Protein AF-A0A1X6NJ47-F1 (afdb_monomer)

Radius of gyration: 26.86 Å; Cα contacts (8 Å, |Δi|>4): 701; chains: 1; bounding box: 52×63×121 Å

Solvent-accessible surface area (backbone atoms only — not comparable to full-atom values): 22914 Å² total; per-residue (Å²): 135,84,80,82,87,77,75,87,77,78,80,80,78,84,68,67,59,68,70,56,50,50,49,51,50,50,49,50,47,48,48,40,53,70,70,65,43,65,65,57,70,62,46,51,53,44,29,71,74,70,48,63,60,58,80,62,56,65,53,54,36,78,83,44,54,75,72,82,68,89,65,89,74,70,95,70,78,90,87,76,96,67,80,76,74,77,75,82,76,58,38,39,32,44,31,31,55,42,50,80,91,43,49,67,55,30,35,62,37,31,52,50,25,50,39,81,57,17,13,41,41,64,63,92,91,43,80,85,73,66,78,30,31,39,32,42,32,36,34,36,34,53,72,54,69,66,60,49,48,48,48,60,69,32,44,30,67,74,31,53,69,48,30,77,44,79,46,82,41,7,27,34,37,52,75,80,50,47,46,62,74,63,50,71,41,76,94,77,63,38,41,27,23,39,9,61,41,47,37,52,37,22,53,49,21,25,68,51,29,72,73,60,33,50,69,53,33,28,52,53,7,47,52,52,49,52,57,47,54,68,51,48,72,67,45,76,81,60,91,58,92,73,82,79,47,52,45,21,71,43,38,4,13,29,44,30,45,71,24,48,29,32,36,39,39,50,45,54,47,37,56,66,26,42,31,35,50,54,51,50,47,55,53,41,33,48,30,62,75,66,60,26,43,36,40,15,11,53,64,70,53,82,64,90,61,72,80,47,58,84,68,56,48,62,45,47,69,69,25,42,49,67,56,21,34,34,50,31,52,45,53,33,58,27,51,49,55,50,53,34,36,75,73,46,59,40,31,34,56,36,60,31,49,30,54,48,42,58,30,73,68,29,43,56,44,24,63,59,38,46,73,28,56,45,75,40,55,42,36,41,42,32,52,71,50,63,57,59,70,68,59,48,45,68,78,36,76,64,36,20,34,35,37,38,80,28,72,64,87,62,95,82,80,84,75,88,78,80,135

Foldseek 3Di:
DDDDDDDDDPDDDPPPDVVVVVVVVVVVVVCCCVPPVDCVVVLVVCCVVVPHFDDADPLLFPNLPDPPDPPDDPPDDDDDPDDDDPDDFFAEEAEAEDELVCLVLLLVQLLLCQDQFFPQAHDPPDPDFDAYEYEYEYAAFFDDLVSVVSNVVSNDPRNCVNHPYYYYAYLRDDPVQLDQPQDQDLVQRFGFGRNVLSSVCLQQLLVVCQVPNLVVLLVLLVVLVVVCVVVCVVPVVPSDDDDTRDHSNRNQSVCQNRGFKYQHAYSQKHFLGYNLSNLVSVQSRVCVVLVAFKEAAQAPEQRPSPVDDPPSSVLSRRQGDPRTMGGHSRNSVSVLQVVLCVVPPRTDSSSSSSCCLSDSSNVVSVVSCVSNYHYDLCEYEHEADEDDSVVCCVVRVNHTMYRYDHDPPDPPPPDDDDD

Sequence (419 aa):
HAPPPVAGGRRWGWCPPPRVATRAAAAALALWVVGTAEPFPLYWAAWLLTGGPAPTPRAFTHGCAPRVGGGGVGVGGSGDGRGAAAAPSARLAYVVPLIPRQVPRLVDSLAAWGDAAGRPCGPPAAPAEPPVDLVFLTDGPAWAPADRAAVAAALPPPARACFTRVRFLGAGLSGPASVNTHAVALASGTVSTGGSNAQFRAALAVDALAAAGREAVVAAGAAADAAAGGAAADAAAAGGGGRDAPGAAAAGALLAAAYDVAFYGEPDTWPLRARWLAALQAAADAAVATGAWVVGSPMRYAPKFNVAAEPARGAYARHINGNALYRLGDPCFAAYLTAVRGAYGDAAFDVAMNLYRSGLRRARVAQDTAWRFAYTDVVAHLSLTAFDVGRLREELPHTYLVHGKARMVRPGQWGFLKY

Secondary structure (DSSP, 8-state):
--PPPP--------PPPHHHHHHHHHHHHHHHHHHTS-SHHHHHHHHHHH-SPPPPPGGGSGGGS--S--S---S---------PPPPPP-EEEEEEE-GGGHHHHHHHHHTTTSTTT-SS--TTSPPPP-EEEEEEESSSS--HHHHHHHHHHS-HHHHTT-S-EEEEE----HHHH-----EETTTTEEB-HHHHHHHHHHTTHHHHHHHHHHHHHHHHHHHHHHHHHHHHHHTTTT--------HHHHHHHHHHH-SEEEE--TTEEESSS-HHHHHHHHHHHHHHHT-SEEEEEB-S--S-TT--TTHHHHHTTPEEEEEEEE-S-HHHHHHHHHHHHHHTTB-HHHHHHHHHH-GGGHHHHHHHGGGEEE-SSEEEEET--B-HHHHHHH-TT--EEEES-B--STT-------

Mean predicted aligned error: 11.56 Å

Organism: Porphyra umbilicalis (NCBI:txid2786)

Structure (mmCIF, N/CA/C/O backbone):
data_AF-A0A1X6NJ47-F1
#
_entry.id   AF-A0A1X6NJ47-F1
#
loop_
_atom_site.group_PDB
_atom_site.id
_atom_site.type_symbol
_atom_site.label_atom_id
_atom_site.label_alt_id
_atom_site.label_comp_id
_atom_site.label_asym_id
_atom_site.label_entity_id
_atom_site.label_seq_id
_atom_site.pdbx_PDB_ins_code
_atom_site.Cartn_x
_atom_site.Cartn_y
_atom_site.Cartn_z
_atom_site.occupancy
_atom_site.B_iso_or_equiv
_atom_site.auth_seq_id
_atom_site.auth_comp_id
_atom_site.auth_asym_id
_atom_site.auth_atom_id
_atom_site.pdbx_PDB_model_num
ATOM 1 N N . HIS A 1 1 ? -18.247 11.178 -90.016 1.00 46.38 1 HIS A N 1
ATOM 2 C CA . HIS A 1 1 ? -16.806 11.468 -90.138 1.00 46.38 1 HIS A CA 1
ATOM 3 C C . HIS A 1 1 ? -16.202 11.608 -88.745 1.00 46.38 1 HIS A C 1
ATOM 5 O O . HIS A 1 1 ? -16.754 12.358 -87.957 1.00 46.38 1 HIS A O 1
ATOM 11 N N . ALA A 1 2 ? -15.118 10.856 -88.503 1.00 41.19 2 ALA A N 1
ATOM 12 C CA . ALA A 1 2 ? -14.251 10.758 -87.314 1.00 41.19 2 ALA A CA 1
ATOM 13 C C . ALA A 1 2 ? -14.884 10.289 -85.974 1.00 41.19 2 ALA A C 1
ATOM 15 O O . ALA A 1 2 ? -15.705 11.003 -85.402 1.00 41.19 2 ALA A O 1
ATOM 16 N N . PRO A 1 3 ? -14.484 9.116 -85.433 1.00 49.59 3 PRO A N 1
ATOM 17 C CA . PRO A 1 3 ? -14.808 8.721 -84.063 1.00 49.59 3 PRO A CA 1
ATOM 18 C C . PRO A 1 3 ? -13.873 9.408 -83.041 1.00 49.59 3 PRO A C 1
ATOM 20 O O . PRO A 1 3 ? -12.753 9.786 -83.396 1.00 49.59 3 PRO A O 1
ATOM 23 N N . PRO A 1 4 ? -14.299 9.561 -81.772 1.00 56.56 4 PRO A N 1
ATOM 24 C CA . PRO A 1 4 ? -13.462 10.114 -80.709 1.00 56.56 4 PRO A CA 1
ATOM 25 C C . PRO A 1 4 ? -12.308 9.161 -80.340 1.00 56.56 4 PRO A C 1
ATOM 27 O O . PRO A 1 4 ? -12.448 7.941 -80.469 1.00 56.56 4 PRO A O 1
ATOM 30 N N . PRO A 1 5 ? -11.164 9.692 -79.870 1.00 53.81 5 PRO A N 1
ATOM 31 C CA . PRO A 1 5 ? -9.996 8.887 -79.541 1.00 53.81 5 PRO A CA 1
ATOM 32 C C . PRO A 1 5 ? -10.258 7.968 -78.343 1.00 53.81 5 PRO A C 1
ATOM 34 O O . PRO A 1 5 ? -10.804 8.360 -77.311 1.00 53.81 5 PRO A O 1
ATOM 37 N N . VAL A 1 6 ? -9.835 6.720 -78.523 1.00 52.44 6 VAL A N 1
ATOM 38 C CA . VAL A 1 6 ? -9.956 5.608 -77.585 1.00 52.44 6 VAL A CA 1
ATOM 39 C C . VAL A 1 6 ? -8.997 5.785 -76.406 1.00 52.44 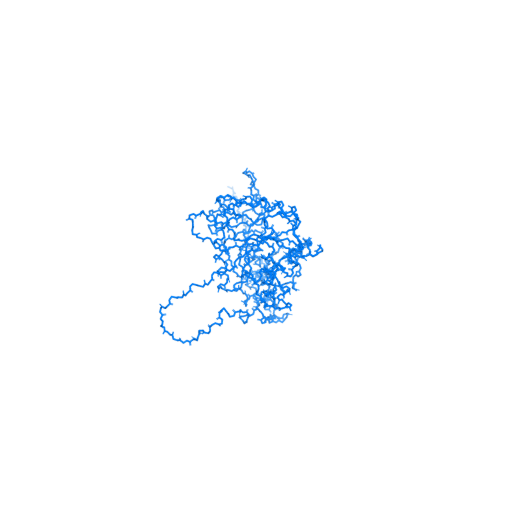6 VAL A C 1
ATOM 41 O O . VAL A 1 6 ? -7.815 6.064 -76.583 1.00 52.44 6 VAL A O 1
ATOM 44 N N . ALA A 1 7 ? -9.560 5.591 -75.213 1.00 49.22 7 ALA A N 1
ATOM 45 C CA . ALA A 1 7 ? -8.960 5.191 -73.942 1.00 49.22 7 ALA A CA 1
ATOM 46 C C . ALA A 1 7 ? -7.425 5.278 -73.810 1.00 49.22 7 ALA A C 1
ATOM 48 O O . ALA A 1 7 ? -6.677 4.414 -74.271 1.00 49.22 7 ALA A O 1
ATOM 49 N N . GLY A 1 8 ? -6.975 6.242 -73.003 1.00 45.12 8 GLY A N 1
ATOM 50 C CA . GLY A 1 8 ? -5.682 6.168 -72.331 1.00 45.12 8 GLY A CA 1
ATOM 51 C C . GLY A 1 8 ? -5.637 4.938 -71.425 1.00 45.12 8 GLY A C 1
ATOM 52 O O . GLY A 1 8 ? -6.199 4.932 -70.329 1.00 45.12 8 GLY A O 1
ATOM 53 N N . GLY A 1 9 ? -4.974 3.884 -71.901 1.00 45.50 9 GLY A N 1
ATOM 54 C CA . GLY A 1 9 ? -4.698 2.677 -71.138 1.00 45.50 9 GLY A CA 1
ATOM 55 C C . GLY A 1 9 ? -3.876 3.005 -69.895 1.00 45.50 9 GLY A C 1
ATOM 56 O O . GLY A 1 9 ? -2.667 3.223 -69.973 1.00 45.50 9 GLY A O 1
ATOM 57 N N . ARG A 1 10 ? -4.525 3.008 -68.726 1.00 47.81 10 ARG A N 1
ATOM 58 C CA . ARG A 1 10 ? -3.826 2.928 -67.442 1.00 47.81 10 ARG A CA 1
ATOM 59 C C . ARG A 1 10 ? -3.139 1.568 -67.390 1.00 47.81 10 ARG A C 1
ATOM 61 O O . ARG A 1 10 ? -3.787 0.550 -67.159 1.00 47.81 10 ARG A O 1
ATOM 68 N N . ARG A 1 11 ? -1.829 1.557 -67.640 1.00 45.69 11 ARG A N 1
ATOM 69 C CA . ARG A 1 11 ? -0.962 0.405 -67.390 1.00 45.69 11 ARG A CA 1
ATOM 70 C C . ARG A 1 11 ? -1.009 0.083 -65.898 1.00 45.69 11 ARG A C 1
ATOM 72 O O . ARG A 1 11 ? -0.322 0.701 -65.091 1.00 45.69 11 ARG A O 1
ATOM 79 N N . TRP A 1 12 ? -1.846 -0.884 -65.548 1.00 53.31 12 TRP A N 1
ATOM 80 C CA . TRP A 1 12 ? -1.683 -1.673 -64.340 1.00 53.31 12 TRP A CA 1
ATOM 81 C C . TRP A 1 12 ? -0.369 -2.448 -64.450 1.00 53.31 12 TRP A C 1
ATOM 83 O O . TRP A 1 12 ? -0.091 -3.041 -65.491 1.00 53.31 12 TRP A O 1
ATOM 93 N N . GLY A 1 13 ? 0.433 -2.435 -63.386 1.00 53.25 13 GLY A N 1
ATOM 94 C CA . GLY A 1 13 ? 1.595 -3.315 -63.269 1.00 53.25 13 GLY A CA 1
ATOM 95 C C . GLY A 1 13 ? 2.928 -2.612 -63.044 1.00 53.25 13 GLY A C 1
ATOM 96 O O . GLY A 1 13 ? 3.901 -2.921 -63.720 1.00 53.25 13 GLY A O 1
ATOM 97 N N . TRP A 1 14 ? 3.017 -1.715 -62.060 1.00 51.66 14 TRP A N 1
ATOM 98 C CA . TRP A 1 14 ? 4.283 -1.559 -61.340 1.00 51.66 14 TRP A CA 1
ATOM 99 C C . TRP A 1 14 ? 4.290 -2.564 -60.191 1.00 51.66 14 TRP A C 1
ATOM 101 O O . TRP A 1 14 ? 4.069 -2.223 -59.032 1.00 51.66 14 TRP A O 1
ATOM 111 N N . CYS A 1 15 ? 4.507 -3.839 -60.523 1.00 53.94 15 CYS A N 1
ATOM 112 C CA . CYS A 1 15 ? 5.031 -4.754 -59.522 1.00 53.94 15 CYS A CA 1
ATOM 113 C C . CYS A 1 15 ? 6.440 -4.251 -59.187 1.00 53.94 15 CYS A C 1
ATOM 115 O O . CYS A 1 15 ? 7.256 -4.120 -60.106 1.00 53.94 15 CYS A O 1
ATOM 117 N N . PRO A 1 16 ? 6.739 -3.920 -57.919 1.00 55.44 16 PRO A N 1
ATOM 118 C CA . PRO A 1 16 ? 8.092 -3.551 -57.545 1.00 55.44 16 PRO A CA 1
ATOM 119 C C . PRO A 1 16 ? 9.039 -4.677 -57.983 1.00 55.44 16 PRO A C 1
ATOM 121 O O . PRO A 1 16 ? 8.667 -5.852 -57.889 1.00 55.44 16 PRO A O 1
ATOM 124 N N . PRO A 1 17 ? 10.244 -4.350 -58.487 1.00 58.69 17 PRO A N 1
ATOM 125 C CA . PRO A 1 17 ? 11.185 -5.362 -58.941 1.00 58.69 17 PRO A CA 1
ATOM 126 C C . PRO A 1 17 ? 11.387 -6.389 -57.820 1.00 58.69 17 PRO A C 1
ATOM 128 O O . PRO A 1 17 ? 11.425 -5.997 -56.650 1.00 58.69 17 PRO A O 1
ATOM 131 N N . PRO A 1 18 ? 11.524 -7.688 -58.137 1.00 67.62 18 PRO A N 1
ATOM 132 C CA . PRO A 1 18 ? 11.432 -8.779 -57.166 1.00 67.62 18 PRO A CA 1
ATOM 133 C C . PRO A 1 18 ? 12.317 -8.559 -55.933 1.00 67.62 18 PRO A C 1
ATOM 135 O O . PRO A 1 18 ? 11.893 -8.819 -54.818 1.00 67.62 18 PRO A O 1
ATOM 138 N N . ARG A 1 19 ? 13.489 -7.935 -56.099 1.00 68.44 19 ARG A N 1
ATOM 139 C CA . ARG A 1 19 ? 14.409 -7.586 -55.003 1.00 68.44 19 ARG A CA 1
ATOM 140 C C . ARG A 1 19 ? 13.837 -6.599 -53.974 1.00 68.44 19 ARG A C 1
ATOM 142 O O . ARG A 1 19 ? 14.182 -6.692 -52.800 1.00 68.44 19 ARG A O 1
ATOM 149 N N . VAL A 1 20 ? 12.993 -5.656 -54.387 1.00 69.56 20 VAL A N 1
ATOM 150 C CA . VAL A 1 20 ? 12.334 -4.690 -53.490 1.00 69.56 20 VAL A CA 1
ATOM 151 C C . VAL A 1 20 ? 11.200 -5.373 -52.730 1.00 69.56 20 VAL A C 1
ATOM 153 O O . VAL A 1 20 ? 11.103 -5.198 -51.518 1.00 69.56 20 VAL A O 1
ATOM 156 N N . ALA A 1 21 ? 10.420 -6.226 -53.400 1.00 69.69 21 ALA A N 1
ATOM 157 C CA . ALA A 1 21 ? 9.393 -7.039 -52.751 1.00 69.69 21 ALA A CA 1
ATOM 158 C C . ALA A 1 21 ? 9.998 -8.021 -51.731 1.00 69.69 21 ALA A C 1
ATOM 160 O O . ALA A 1 21 ? 9.502 -8.121 -50.614 1.00 69.69 21 ALA A O 1
ATOM 161 N N . THR A 1 22 ? 11.120 -8.678 -52.056 1.00 76.88 22 THR A N 1
ATOM 162 C CA . THR A 1 22 ? 11.820 -9.581 -51.127 1.00 76.88 22 THR A CA 1
ATOM 163 C C . THR A 1 22 ? 12.391 -8.837 -49.922 1.00 76.88 22 THR A C 1
ATOM 165 O O . THR A 1 22 ? 12.284 -9.326 -48.803 1.00 76.88 22 THR A O 1
ATOM 168 N N . ARG A 1 23 ? 12.966 -7.640 -50.110 1.00 76.75 23 ARG A N 1
ATOM 169 C CA . ARG A 1 23 ? 13.471 -6.820 -48.994 1.00 76.75 23 ARG A CA 1
ATOM 170 C C . ARG A 1 23 ? 12.345 -6.302 -48.104 1.00 76.75 23 ARG A C 1
ATOM 172 O O . ARG A 1 23 ? 12.488 -6.342 -46.889 1.00 76.75 23 ARG A O 1
ATOM 179 N N . ALA A 1 24 ? 11.232 -5.862 -48.689 1.00 73.19 24 ALA A N 1
ATOM 180 C CA . ALA A 1 24 ? 10.057 -5.433 -47.937 1.00 73.19 24 ALA A CA 1
ATOM 181 C C . ALA A 1 24 ? 9.423 -6.600 -47.166 1.00 73.19 24 ALA A C 1
ATOM 183 O O . ALA A 1 24 ? 9.102 -6.444 -45.994 1.00 73.19 24 ALA A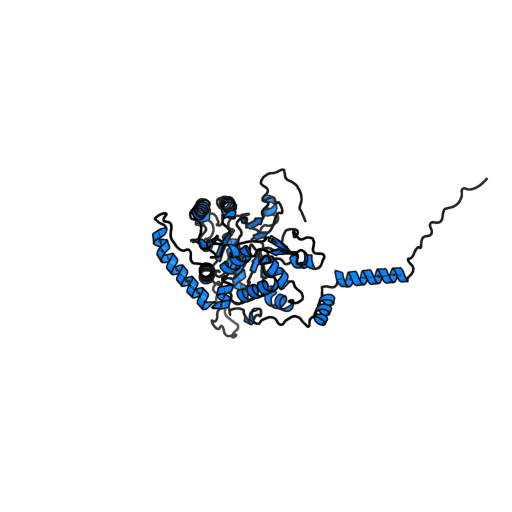 O 1
ATOM 184 N N . ALA A 1 25 ? 9.319 -7.784 -47.778 1.00 76.06 25 ALA A N 1
ATOM 185 C CA . ALA A 1 25 ? 8.833 -8.991 -47.116 1.00 76.06 25 ALA A CA 1
ATOM 186 C C . ALA A 1 25 ? 9.784 -9.468 -46.007 1.00 76.06 25 ALA A C 1
ATOM 188 O O . ALA A 1 25 ? 9.320 -9.830 -44.934 1.00 76.06 25 ALA A O 1
ATOM 189 N N . ALA A 1 26 ? 11.103 -9.412 -46.214 1.00 78.50 26 ALA A N 1
ATOM 190 C CA . ALA A 1 26 ? 12.090 -9.745 -45.186 1.00 78.50 26 ALA A CA 1
ATOM 191 C C . ALA A 1 26 ? 12.079 -8.738 -44.027 1.00 78.50 26 ALA A C 1
ATOM 193 O O . ALA A 1 26 ? 12.169 -9.141 -42.874 1.00 78.50 26 ALA A O 1
ATOM 194 N N . ALA A 1 27 ? 11.921 -7.442 -44.312 1.00 76.00 27 ALA A N 1
ATOM 195 C CA . ALA A 1 27 ? 11.774 -6.412 -43.289 1.00 76.00 27 ALA A CA 1
ATOM 196 C C . ALA A 1 27 ? 10.453 -6.561 -42.522 1.00 76.00 27 ALA A C 1
ATOM 198 O O . ALA A 1 27 ? 10.453 -6.464 -41.302 1.00 76.00 27 ALA A O 1
ATOM 199 N N . ALA A 1 28 ? 9.346 -6.857 -43.208 1.00 72.81 28 ALA A N 1
ATOM 200 C CA . ALA A 1 28 ? 8.057 -7.135 -42.582 1.00 72.81 28 ALA A CA 1
ATOM 201 C C . ALA A 1 28 ? 8.099 -8.420 -41.747 1.00 72.81 28 ALA A C 1
ATOM 203 O O . ALA A 1 28 ? 7.574 -8.426 -40.645 1.00 72.81 28 ALA A O 1
ATOM 204 N N . LEU A 1 29 ? 8.772 -9.475 -42.217 1.00 70.62 29 LEU A N 1
ATOM 205 C CA . LEU A 1 29 ? 8.977 -10.713 -41.468 1.00 70.62 29 LEU A CA 1
ATOM 206 C C . LEU A 1 29 ? 9.902 -10.493 -40.270 1.00 70.62 29 LEU A C 1
ATOM 208 O O . LEU A 1 29 ? 9.629 -11.026 -39.209 1.00 70.62 29 LEU A O 1
ATOM 212 N N . ALA A 1 30 ? 10.957 -9.688 -40.400 1.00 69.56 30 ALA A N 1
ATOM 213 C CA . ALA A 1 30 ? 11.819 -9.323 -39.280 1.00 69.56 30 ALA A CA 1
ATOM 214 C C . ALA A 1 30 ? 11.064 -8.469 -38.254 1.00 69.56 30 ALA A C 1
ATOM 216 O O . ALA A 1 30 ? 11.149 -8.742 -37.066 1.00 69.56 30 ALA A O 1
ATOM 217 N N . LEU A 1 31 ? 10.271 -7.491 -38.696 1.00 64.62 31 LEU A N 1
ATOM 218 C CA . LEU A 1 31 ? 9.403 -6.690 -37.830 1.00 64.62 31 LEU A CA 1
ATOM 219 C C . LEU A 1 31 ? 8.281 -7.523 -37.205 1.00 64.62 31 LEU A C 1
ATOM 221 O O . LEU A 1 31 ? 7.907 -7.262 -36.072 1.00 64.62 31 LEU A O 1
ATOM 225 N N . TRP A 1 32 ? 7.770 -8.534 -37.903 1.00 61.22 32 TRP A N 1
ATOM 226 C CA . TRP A 1 32 ? 6.782 -9.477 -37.387 1.00 61.22 32 TRP A CA 1
ATOM 227 C C . TRP A 1 32 ? 7.429 -10.450 -36.394 1.00 61.22 32 TRP A C 1
ATOM 229 O O . TRP A 1 32 ? 6.963 -10.583 -35.279 1.00 61.22 32 TRP A O 1
ATOM 239 N N . VAL A 1 33 ? 8.592 -11.031 -36.683 1.00 58.53 33 VAL A N 1
ATOM 240 C CA . VAL A 1 33 ? 9.342 -11.852 -35.715 1.00 58.53 33 VAL A CA 1
ATOM 241 C C . VAL A 1 33 ? 9.768 -11.029 -34.496 1.00 58.53 33 VAL A C 1
ATOM 243 O O . VAL A 1 33 ? 9.737 -11.533 -33.384 1.00 58.53 33 VAL A O 1
ATOM 246 N N . VAL A 1 34 ? 10.130 -9.759 -34.658 1.00 59.66 34 VAL A N 1
ATOM 247 C CA . VAL A 1 34 ? 10.494 -8.885 -33.531 1.00 59.66 34 VAL A CA 1
ATOM 248 C C . VAL A 1 34 ? 9.257 -8.348 -32.797 1.00 59.66 34 VAL A C 1
ATOM 250 O O . VAL A 1 34 ? 9.323 -8.112 -31.594 1.00 59.66 34 VAL A O 1
ATOM 253 N N . GLY A 1 35 ? 8.141 -8.147 -33.500 1.00 52.28 35 GLY A N 1
ATOM 254 C CA . GLY A 1 35 ? 6.933 -7.498 -32.982 1.00 52.28 35 GLY A CA 1
ATOM 255 C C . GLY A 1 35 ? 5.806 -8.442 -32.552 1.00 52.28 35 GLY A C 1
ATOM 256 O O . GLY A 1 35 ? 4.962 -8.037 -31.760 1.00 52.28 35 GLY A O 1
ATOM 257 N N . THR A 1 36 ? 5.769 -9.678 -33.051 1.00 47.34 36 THR A N 1
ATOM 258 C CA . THR A 1 36 ? 4.708 -10.670 -32.793 1.00 47.34 36 THR A CA 1
ATOM 259 C C . THR A 1 36 ? 5.222 -12.031 -32.367 1.00 47.34 36 THR A C 1
ATOM 261 O O . THR A 1 36 ? 4.436 -12.791 -31.800 1.00 47.34 36 THR A O 1
ATOM 264 N N . ALA A 1 37 ? 6.493 -12.385 -32.611 1.00 45.16 37 ALA A N 1
ATOM 265 C CA . ALA A 1 37 ? 7.038 -13.461 -31.803 1.00 45.16 37 ALA A CA 1
ATOM 266 C C . ALA A 1 37 ? 7.040 -12.911 -30.380 1.00 45.16 37 ALA A C 1
ATOM 268 O O . ALA A 1 37 ? 7.640 -11.869 -30.101 1.00 45.16 37 ALA A O 1
ATOM 269 N N . GLU A 1 38 ? 6.349 -13.604 -29.478 1.00 52.97 38 GLU A N 1
ATOM 270 C CA . GLU A 1 38 ? 6.641 -13.503 -28.056 1.00 52.97 38 GLU A CA 1
ATOM 271 C C . GLU A 1 38 ? 8.160 -13.390 -27.870 1.00 52.97 38 GLU A C 1
ATOM 273 O O . GLU A 1 38 ? 8.900 -13.938 -28.691 1.00 52.97 38 GLU A O 1
ATOM 278 N N . PRO A 1 39 ? 8.658 -12.708 -26.828 1.00 57.28 39 PRO A N 1
ATOM 279 C CA . PRO A 1 39 ? 10.063 -12.314 -26.699 1.00 57.28 39 PRO A CA 1
ATOM 280 C C . PRO A 1 39 ? 11.101 -13.453 -26.770 1.00 57.28 39 PRO A C 1
ATOM 282 O O . PRO A 1 39 ? 12.269 -13.184 -26.564 1.00 57.28 39 PRO A O 1
ATOM 285 N N . PHE A 1 40 ? 10.729 -14.694 -27.077 1.00 60.06 40 PHE A N 1
ATOM 286 C CA . PHE A 1 40 ? 11.542 -15.859 -27.405 1.00 60.06 40 PHE A CA 1
ATOM 287 C C . PHE A 1 40 ? 12.797 -15.599 -28.254 1.00 60.06 40 PHE A C 1
ATOM 289 O O . PHE A 1 40 ? 13.868 -15.963 -27.772 1.00 60.06 40 PHE A O 1
ATOM 296 N N . PRO A 1 41 ? 12.768 -14.988 -29.459 1.00 64.81 41 PRO A N 1
ATOM 297 C CA . PRO A 1 41 ? 14.006 -14.765 -30.213 1.00 64.81 41 PRO A CA 1
ATOM 298 C C . PRO A 1 41 ? 14.957 -13.805 -29.488 1.00 64.81 41 PRO A C 1
ATOM 300 O O . PRO A 1 41 ? 16.158 -14.052 -29.415 1.00 64.81 41 PRO A O 1
ATOM 303 N N . LEU A 1 42 ? 14.411 -12.747 -28.879 1.00 65.56 42 LEU A N 1
ATOM 304 C CA . LEU A 1 42 ? 15.172 -11.798 -28.062 1.00 65.56 42 LEU A CA 1
ATOM 305 C C . LEU A 1 42 ? 15.657 -12.425 -26.749 1.00 65.56 42 LEU A C 1
ATOM 307 O O . LEU A 1 42 ? 16.731 -12.083 -26.270 1.00 65.56 42 LEU A O 1
ATOM 311 N N . TYR A 1 43 ? 14.894 -13.355 -26.183 1.00 65.25 43 TYR A N 1
ATOM 312 C CA . TYR A 1 43 ? 15.228 -14.125 -24.995 1.00 65.25 43 TYR A CA 1
ATOM 313 C C . TYR A 1 43 ? 16.396 -15.058 -25.289 1.00 65.25 43 TYR A C 1
ATOM 315 O O . TYR A 1 43 ? 17.357 -15.043 -24.533 1.00 65.25 43 TYR A O 1
ATOM 323 N N . TRP A 1 44 ? 16.368 -15.801 -26.398 1.00 68.88 44 TRP A N 1
ATOM 324 C CA . TRP A 1 44 ? 17.480 -16.654 -26.820 1.00 68.88 44 TRP A CA 1
ATOM 325 C C . TRP A 1 44 ? 18.712 -15.843 -27.210 1.00 68.88 44 TRP A C 1
ATOM 327 O O . TRP A 1 44 ? 19.817 -16.191 -26.807 1.00 68.88 44 TRP A O 1
ATOM 337 N N . ALA A 1 45 ? 18.543 -14.728 -27.924 1.00 71.19 45 ALA A N 1
ATOM 338 C CA . ALA A 1 45 ? 19.648 -13.822 -28.221 1.00 71.19 45 ALA A CA 1
ATOM 339 C C . ALA A 1 45 ? 20.262 -13.248 -26.933 1.00 71.19 45 ALA A C 1
ATOM 341 O O . ALA A 1 45 ? 21.478 -13.272 -26.769 1.00 71.19 45 ALA A O 1
ATOM 342 N N . ALA A 1 46 ? 19.439 -12.797 -25.982 1.00 68.50 46 ALA A N 1
ATOM 343 C CA . ALA A 1 46 ? 19.910 -12.347 -24.676 1.00 68.50 46 ALA A CA 1
ATOM 344 C C . ALA A 1 46 ? 20.597 -13.483 -23.905 1.00 68.50 46 ALA A C 1
ATOM 346 O O . ALA A 1 46 ? 21.679 -13.273 -23.376 1.00 68.50 46 ALA A O 1
ATOM 347 N N . TRP A 1 47 ? 20.022 -14.687 -23.897 1.00 72.69 47 TRP A N 1
ATOM 348 C CA . TRP A 1 47 ? 20.580 -15.884 -23.262 1.00 72.69 47 TRP A CA 1
ATOM 349 C C . TRP A 1 47 ? 21.969 -16.226 -23.817 1.00 72.69 47 TRP A C 1
ATOM 351 O O . TRP A 1 47 ? 22.892 -16.482 -23.049 1.00 72.69 47 TRP A O 1
ATOM 361 N N . LEU A 1 48 ? 22.142 -16.162 -25.141 1.00 78.44 48 LEU A N 1
ATOM 362 C CA . LEU A 1 48 ? 23.427 -16.390 -25.804 1.00 78.44 48 LEU A CA 1
ATOM 363 C C . LEU A 1 48 ? 24.445 -15.284 -25.492 1.00 78.44 48 LEU A C 1
ATOM 365 O O . LEU A 1 48 ? 25.622 -15.575 -25.306 1.00 78.44 48 LEU A O 1
ATOM 369 N N . LEU A 1 49 ? 24.004 -14.024 -25.419 1.00 76.12 49 LEU A N 1
ATOM 370 C CA . LEU A 1 49 ? 24.885 -12.869 -25.209 1.00 76.12 49 LEU A CA 1
ATOM 371 C C . LEU A 1 49 ? 25.277 -12.646 -23.744 1.00 76.12 49 LEU A C 1
ATOM 373 O O . LEU A 1 49 ? 26.354 -12.119 -23.477 1.00 76.12 49 LEU A O 1
ATOM 377 N N . THR A 1 50 ? 24.409 -12.985 -22.790 1.00 71.75 50 THR A N 1
ATOM 378 C CA . THR A 1 50 ? 24.610 -12.668 -21.364 1.00 71.75 50 THR A CA 1
ATOM 379 C C . THR A 1 50 ? 24.858 -13.891 -20.490 1.00 71.75 50 THR A C 1
ATOM 381 O O . THR A 1 50 ? 24.991 -13.743 -19.276 1.00 71.75 50 THR A O 1
ATOM 384 N N . GLY A 1 51 ? 24.884 -15.089 -21.081 1.00 68.50 51 GLY A N 1
ATOM 385 C CA . GLY A 1 51 ? 24.663 -16.327 -20.344 1.00 68.50 51 GLY A CA 1
ATOM 386 C C . GLY A 1 51 ? 23.189 -16.460 -19.954 1.00 68.50 51 GLY A C 1
ATOM 387 O O . GLY A 1 51 ? 22.424 -15.487 -19.985 1.00 68.50 51 GLY A O 1
ATOM 388 N N . GLY A 1 52 ? 22.769 -17.681 -19.619 1.00 67.69 52 GLY A N 1
ATOM 389 C CA . GLY A 1 52 ? 21.386 -17.948 -19.232 1.00 67.69 52 GLY A CA 1
ATOM 390 C C . GLY A 1 52 ? 20.890 -17.100 -18.054 1.00 67.69 52 GLY A C 1
ATOM 391 O O . GLY A 1 52 ? 21.681 -16.422 -17.395 1.00 67.69 52 GLY A O 1
ATOM 392 N N . PRO A 1 53 ? 19.571 -17.104 -17.772 1.00 67.38 53 PRO A N 1
ATOM 393 C CA . PRO A 1 53 ? 19.016 -16.313 -16.680 1.00 67.38 53 PRO A CA 1
ATOM 394 C C . PRO A 1 53 ? 19.743 -16.636 -15.373 1.00 67.38 53 PRO A C 1
ATOM 396 O O . PRO A 1 53 ? 20.017 -17.802 -15.082 1.00 67.38 53 PRO A O 1
ATOM 399 N N . ALA A 1 54 ? 20.041 -15.596 -14.590 1.00 69.06 54 ALA A N 1
ATOM 400 C CA . ALA A 1 54 ? 20.695 -15.769 -13.301 1.00 69.06 54 ALA A CA 1
ATOM 401 C C . ALA A 1 54 ? 19.888 -16.759 -12.436 1.00 69.06 54 ALA A C 1
ATOM 403 O O . ALA A 1 54 ? 18.650 -16.701 -12.450 1.00 69.06 54 ALA A O 1
ATOM 404 N N . PRO A 1 55 ? 20.554 -17.666 -11.695 1.00 72.75 55 PRO A N 1
ATOM 405 C CA . PRO A 1 55 ? 19.857 -18.601 -10.827 1.00 72.75 55 PRO A CA 1
ATOM 406 C C . PRO A 1 55 ? 19.014 -17.823 -9.816 1.00 72.75 55 PRO A C 1
ATOM 408 O O . PRO A 1 55 ? 19.469 -16.825 -9.253 1.00 72.75 55 PRO A O 1
ATOM 411 N N . THR A 1 56 ? 17.784 -18.276 -9.581 1.00 73.31 56 THR A N 1
ATOM 412 C CA . THR A 1 56 ? 16.907 -17.666 -8.583 1.00 73.31 56 THR A CA 1
ATOM 413 C C . THR A 1 56 ? 17.520 -17.859 -7.196 1.00 73.31 56 THR A C 1
ATOM 415 O O . THR A 1 56 ? 17.735 -19.006 -6.789 1.00 73.31 56 THR A O 1
ATOM 418 N N . PRO A 1 57 ? 17.796 -16.781 -6.437 1.00 77.12 57 PRO A N 1
ATOM 419 C CA . PRO A 1 57 ? 18.202 -16.912 -5.044 1.00 77.12 57 PRO A CA 1
ATOM 420 C C . PRO A 1 57 ? 17.243 -17.821 -4.274 1.00 77.12 57 PRO A C 1
ATOM 422 O O . PRO A 1 57 ? 16.029 -17.709 -4.432 1.00 77.12 57 PRO A O 1
ATOM 425 N N . ARG A 1 58 ? 17.764 -18.696 -3.400 1.00 71.62 58 ARG A N 1
ATOM 426 C CA . ARG A 1 58 ? 16.931 -19.635 -2.614 1.00 71.62 58 ARG A CA 1
ATOM 427 C C . ARG A 1 58 ? 15.788 -18.929 -1.879 1.00 71.62 58 ARG A C 1
ATOM 429 O O . ARG A 1 58 ? 14.691 -19.478 -1.805 1.00 71.62 58 ARG A O 1
ATOM 436 N N . ALA A 1 59 ? 16.025 -17.696 -1.428 1.00 73.75 59 ALA A N 1
ATOM 437 C CA . ALA A 1 59 ? 15.037 -16.841 -0.776 1.00 73.75 59 ALA A CA 1
ATOM 438 C C . ALA A 1 59 ? 13.787 -16.537 -1.631 1.00 73.75 59 ALA A C 1
ATOM 440 O O . ALA A 1 59 ? 12.767 -16.122 -1.098 1.00 73.75 59 ALA A O 1
ATOM 441 N N . PHE A 1 60 ? 13.839 -16.732 -2.948 1.00 76.38 60 PHE A N 1
ATOM 442 C CA . PHE A 1 60 ? 12.727 -16.459 -3.868 1.00 76.38 60 PHE A CA 1
ATOM 443 C C . PHE A 1 60 ? 12.059 -17.743 -4.376 1.00 76.38 60 PHE A C 1
ATOM 445 O O . PHE A 1 60 ? 11.103 -17.681 -5.142 1.00 76.38 60 PHE A O 1
ATOM 452 N N . THR A 1 61 ? 12.558 -18.909 -3.960 1.00 66.25 61 THR A N 1
ATOM 453 C CA . THR A 1 61 ? 11.997 -20.212 -4.336 1.00 66.25 61 THR A CA 1
ATOM 454 C C . THR A 1 61 ? 10.892 -20.643 -3.367 1.00 66.25 61 THR A C 1
ATOM 456 O O . THR A 1 61 ? 10.742 -20.083 -2.278 1.00 66.25 61 THR A O 1
ATOM 459 N N . HIS A 1 62 ? 10.145 -21.693 -3.722 1.00 59.38 62 HIS A N 1
ATOM 460 C CA . HIS A 1 62 ? 9.120 -22.299 -2.859 1.00 59.38 62 HIS A CA 1
ATOM 461 C C . HIS A 1 62 ? 9.636 -22.684 -1.458 1.00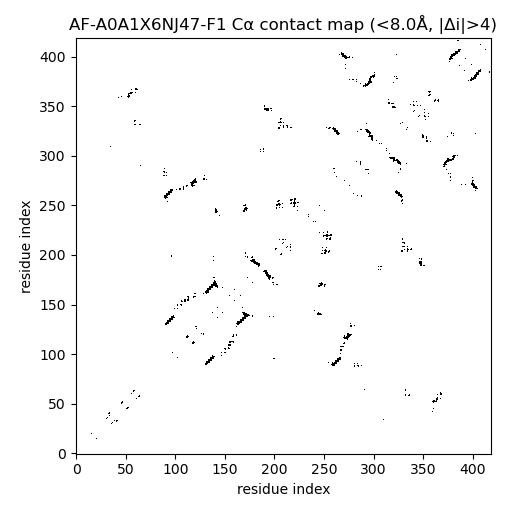 59.38 62 HIS A C 1
ATOM 463 O O . HIS A 1 62 ? 8.854 -22.719 -0.512 1.00 59.38 62 HIS A O 1
ATOM 469 N N . GLY A 1 63 ? 10.949 -22.903 -1.297 1.00 54.53 63 GLY A N 1
ATOM 470 C CA . GLY A 1 63 ? 11.583 -23.193 -0.007 1.00 54.53 63 GLY A CA 1
ATOM 471 C C . GLY A 1 63 ? 11.618 -22.020 0.981 1.00 54.53 63 GLY A C 1
ATOM 472 O O . GLY A 1 63 ? 11.944 -22.231 2.142 1.00 54.53 63 GLY A O 1
ATOM 473 N N . CYS A 1 64 ? 11.274 -20.805 0.541 1.00 62.59 64 CYS A N 1
ATOM 474 C CA . CYS A 1 64 ? 11.120 -19.630 1.402 1.00 62.59 64 CYS A CA 1
ATOM 475 C C . CYS A 1 64 ? 9.649 -19.371 1.788 1.00 62.59 64 CYS A C 1
ATOM 477 O O . CYS A 1 64 ? 9.321 -18.386 2.438 1.00 62.59 64 CYS A O 1
ATOM 479 N N . ALA A 1 65 ? 8.703 -20.234 1.402 1.00 51.97 65 ALA A N 1
ATOM 480 C CA . ALA A 1 65 ? 7.403 -20.203 2.058 1.00 51.97 65 ALA A CA 1
ATOM 481 C C . ALA A 1 65 ? 7.608 -20.616 3.527 1.00 51.97 65 ALA A C 1
ATOM 483 O O . ALA A 1 65 ? 8.120 -21.714 3.762 1.00 51.97 65 ALA A O 1
ATOM 484 N N . PRO A 1 66 ? 7.232 -19.796 4.530 1.00 44.06 66 PRO A N 1
ATOM 485 C CA . PRO A 1 66 ? 7.045 -20.356 5.856 1.00 44.06 66 PRO A CA 1
ATOM 486 C C . PRO A 1 66 ? 6.052 -21.503 5.686 1.00 44.06 66 PRO A C 1
ATOM 488 O O . PRO A 1 66 ? 4.998 -21.313 5.075 1.00 44.06 66 PRO A O 1
ATOM 491 N N . ARG A 1 67 ? 6.411 -22.705 6.154 1.00 43.53 67 ARG A N 1
ATOM 492 C CA . ARG A 1 67 ? 5.444 -23.798 6.273 1.00 43.53 67 ARG A CA 1
ATOM 493 C C . ARG A 1 67 ? 4.281 -23.235 7.077 1.00 43.53 67 ARG A C 1
ATOM 495 O O . ARG A 1 67 ? 4.432 -22.960 8.266 1.00 43.53 67 ARG A O 1
ATOM 502 N N . VAL A 1 68 ? 3.166 -22.974 6.406 1.00 42.47 68 VAL A N 1
ATOM 503 C CA . VAL A 1 68 ? 1.931 -22.558 7.055 1.00 42.47 68 VAL A CA 1
ATOM 504 C C . VAL A 1 68 ? 1.555 -23.725 7.963 1.00 42.47 68 VAL A C 1
ATOM 506 O O . VAL A 1 68 ? 1.215 -24.792 7.471 1.00 42.47 68 VAL A O 1
ATOM 509 N N . GLY A 1 69 ? 1.742 -23.559 9.272 1.00 42.66 69 GLY A N 1
ATOM 510 C CA . GLY A 1 69 ? 1.414 -24.572 10.273 1.00 42.66 69 GLY A CA 1
ATOM 511 C C . GLY A 1 69 ? 2.311 -25.811 10.234 1.00 42.66 69 GLY A C 1
ATOM 512 O O . GLY A 1 69 ? 1.944 -26.851 9.699 1.00 42.66 69 GLY A O 1
ATOM 513 N N . GLY A 1 70 ? 3.458 -25.746 10.909 1.00 35.91 70 GLY A N 1
ATOM 514 C CA . GLY A 1 70 ? 4.161 -26.932 11.401 1.00 35.91 70 GLY A CA 1
ATOM 515 C C . GLY A 1 70 ? 3.400 -27.606 12.549 1.00 35.91 70 GLY A C 1
ATOM 516 O O . GLY A 1 70 ? 3.924 -27.711 13.648 1.00 35.91 70 GLY A O 1
ATOM 517 N N . GLY A 1 71 ? 2.164 -28.033 12.300 1.00 36.94 71 GLY A N 1
ATOM 518 C CA . GLY A 1 71 ? 1.528 -29.142 12.998 1.00 36.94 71 GLY A CA 1
ATOM 519 C C . GLY A 1 71 ? 1.458 -30.266 11.978 1.00 36.94 71 GLY A C 1
ATOM 520 O O . GLY A 1 71 ? 0.711 -30.162 11.012 1.00 36.94 71 GLY A O 1
ATOM 521 N N . GLY A 1 72 ? 2.320 -31.273 12.117 1.00 42.44 72 GLY A N 1
ATOM 522 C CA . GLY A 1 72 ? 2.425 -32.360 11.151 1.00 42.44 72 GLY A CA 1
ATOM 523 C C . GLY A 1 72 ? 1.079 -33.044 10.938 1.00 42.44 72 GLY A C 1
ATOM 524 O O . GLY A 1 72 ? 0.613 -33.773 11.806 1.00 42.44 72 GLY A O 1
ATOM 525 N N . VAL A 1 73 ? 0.479 -32.844 9.768 1.00 41.56 73 VAL A N 1
ATOM 526 C CA . VAL A 1 73 ? -0.534 -33.760 9.255 1.00 41.56 73 VAL A CA 1
ATOM 527 C C . VAL A 1 73 ? 0.211 -34.696 8.324 1.00 41.56 73 VAL A C 1
ATOM 529 O O . VAL A 1 73 ? 0.622 -34.321 7.225 1.00 41.56 73 VAL A O 1
ATOM 532 N N . GLY A 1 74 ? 0.477 -35.897 8.834 1.00 35.53 74 GLY A N 1
ATOM 533 C CA . GLY A 1 74 ? 0.969 -36.995 8.025 1.00 35.53 74 GLY A CA 1
ATOM 534 C C . GLY A 1 74 ? 0.051 -37.180 6.823 1.00 35.53 74 GLY A C 1
ATOM 535 O O . GLY A 1 74 ? -1.172 -37.164 6.947 1.00 35.53 74 GLY A O 1
ATOM 536 N N . VAL A 1 75 ? 0.655 -37.341 5.651 1.00 40.56 75 VAL A N 1
ATOM 537 C CA . VAL A 1 75 ? -0.045 -37.818 4.463 1.00 40.56 75 VAL A CA 1
ATOM 538 C C . VAL A 1 75 ? -0.420 -39.269 4.745 1.00 40.56 75 VAL A C 1
ATOM 540 O O . VAL A 1 75 ? 0.375 -40.182 4.545 1.00 40.56 75 VAL A O 1
ATOM 543 N N . GLY A 1 76 ? -1.608 -39.464 5.301 1.00 38.34 76 GLY A N 1
ATOM 544 C CA . GLY A 1 76 ? -2.149 -40.770 5.623 1.00 38.34 76 GLY A CA 1
ATOM 545 C C . GLY A 1 76 ? -3.656 -40.682 5.799 1.00 38.34 76 GLY A C 1
ATOM 546 O O . GLY A 1 76 ? -4.131 -40.022 6.714 1.00 38.34 76 GLY A O 1
ATOM 547 N N . GLY A 1 77 ? -4.385 -41.387 4.937 1.00 36.84 77 GLY A N 1
ATOM 548 C CA . GLY A 1 77 ? -5.760 -41.792 5.211 1.00 36.84 77 GLY A CA 1
ATOM 549 C C . GLY A 1 77 ? -6.838 -40.924 4.575 1.00 36.84 77 GLY A C 1
ATOM 550 O O . GLY A 1 77 ? -7.201 -39.862 5.063 1.00 36.84 77 GLY A O 1
ATOM 551 N N . SER A 1 78 ? -7.405 -41.454 3.499 1.00 47.31 78 SER A N 1
ATOM 552 C CA . SER A 1 78 ? -8.784 -41.231 3.081 1.00 47.31 78 SER A CA 1
ATOM 553 C C . SER A 1 78 ? -9.772 -41.429 4.240 1.00 47.31 78 SER A C 1
ATOM 555 O O . SER A 1 78 ? -9.742 -42.481 4.875 1.00 47.31 78 SER A O 1
ATOM 557 N N . GLY A 1 79 ? -10.695 -40.482 4.421 1.00 46.88 79 GLY A N 1
ATOM 558 C CA . GLY A 1 79 ? -11.915 -40.662 5.216 1.00 46.88 79 GLY A CA 1
ATOM 559 C C . GLY A 1 79 ? -11.905 -39.949 6.566 1.00 46.88 79 GLY A C 1
ATOM 560 O O . GLY A 1 79 ? -11.337 -40.447 7.527 1.00 46.88 79 GLY A O 1
ATOM 561 N N . ASP A 1 80 ? -12.520 -38.765 6.617 1.00 39.81 80 ASP A N 1
ATOM 562 C CA . ASP A 1 80 ? -13.625 -38.454 7.539 1.00 39.81 80 ASP A CA 1
ATOM 563 C C . ASP A 1 80 ? -13.950 -36.955 7.499 1.00 39.81 80 ASP A C 1
ATOM 565 O O . ASP A 1 80 ? -13.086 -36.094 7.665 1.00 39.81 80 ASP A O 1
ATOM 569 N N . GLY A 1 81 ? -15.230 -36.643 7.281 1.00 47.03 81 GLY A N 1
ATOM 570 C CA . GLY A 1 81 ? -15.796 -35.294 7.237 1.00 47.03 81 GLY A CA 1
ATOM 571 C C . GLY A 1 81 ? -15.825 -34.597 8.598 1.00 47.03 81 GLY A C 1
ATOM 572 O O . GLY A 1 81 ? -16.893 -34.272 9.111 1.00 47.03 81 GLY A O 1
ATOM 573 N N . ARG A 1 82 ? -14.656 -34.340 9.188 1.00 43.97 82 ARG A N 1
ATOM 574 C CA . ARG A 1 82 ? -14.515 -33.434 10.332 1.00 43.97 82 ARG A CA 1
ATOM 575 C C . ARG A 1 82 ? -14.298 -32.024 9.802 1.00 43.97 82 ARG A C 1
ATOM 577 O O . ARG A 1 82 ? -13.345 -31.779 9.067 1.00 43.97 82 ARG A O 1
ATOM 584 N N . GLY A 1 83 ? -15.224 -31.127 10.145 1.00 43.06 83 GLY A N 1
ATOM 585 C CA . GLY A 1 83 ? -15.236 -29.736 9.703 1.00 43.06 83 GLY A CA 1
ATOM 586 C C . GLY A 1 83 ? -13.860 -29.096 9.838 1.00 43.06 83 GLY A C 1
ATOM 587 O O . GLY A 1 83 ? -13.325 -28.996 10.942 1.00 43.06 83 GLY A O 1
ATOM 588 N N . ALA A 1 84 ? -13.285 -28.694 8.705 1.00 48.59 84 ALA A N 1
ATOM 589 C CA . ALA A 1 84 ? -12.070 -27.902 8.685 1.00 48.59 84 ALA A CA 1
ATOM 590 C C . ALA A 1 84 ? -12.344 -26.635 9.499 1.00 48.59 84 ALA A C 1
ATOM 592 O O . ALA A 1 84 ? -13.190 -25.824 9.118 1.00 48.59 84 ALA A O 1
ATOM 593 N N . ALA A 1 85 ? -11.683 -26.499 10.650 1.00 53.97 85 ALA A N 1
ATOM 594 C CA . ALA A 1 85 ? -11.725 -25.265 11.417 1.00 53.97 85 ALA A CA 1
ATOM 595 C C . ALA A 1 85 ? -11.367 -24.118 10.463 1.00 53.97 85 ALA A C 1
ATOM 597 O O . ALA A 1 85 ? -10.352 -24.195 9.765 1.00 53.97 85 ALA A O 1
ATOM 598 N N . ALA A 1 86 ? -12.233 -23.104 10.380 1.00 61.31 86 ALA A N 1
ATOM 599 C CA . ALA A 1 86 ? -11.993 -21.950 9.527 1.00 61.31 86 ALA A CA 1
ATOM 600 C C . ALA A 1 86 ? -10.606 -21.383 9.856 1.00 61.31 86 ALA A C 1
ATOM 602 O O . ALA A 1 86 ? -10.281 -21.181 11.030 1.00 61.31 86 ALA A O 1
ATOM 603 N N . ALA A 1 87 ? -9.772 -21.190 8.832 1.00 67.94 87 ALA A N 1
ATOM 604 C CA . ALA A 1 87 ? -8.447 -20.620 9.026 1.00 67.94 87 ALA A CA 1
ATOM 605 C C . ALA A 1 87 ? -8.578 -19.271 9.760 1.00 67.94 87 ALA A C 1
ATOM 607 O O . ALA A 1 87 ? -9.511 -18.517 9.469 1.00 67.94 87 ALA A O 1
ATOM 608 N N . PRO A 1 88 ? -7.686 -18.962 10.718 1.00 79.62 88 PRO A N 1
ATOM 609 C CA . PRO A 1 88 ? -7.745 -17.691 11.424 1.00 79.62 88 PRO A CA 1
ATOM 610 C C . PRO A 1 88 ? -7.616 -16.532 10.427 1.00 79.62 88 PRO A C 1
ATOM 612 O O . PRO A 1 88 ? -6.768 -16.571 9.532 1.00 79.62 88 PRO A O 1
ATOM 615 N N . SER A 1 89 ? -8.463 -15.513 10.589 1.00 90.12 89 SER A N 1
ATOM 616 C CA . SER A 1 89 ? -8.421 -14.291 9.778 1.00 90.12 89 SER A CA 1
ATOM 617 C C . SER A 1 89 ? -7.091 -13.557 9.989 1.00 90.12 89 SER A C 1
ATOM 619 O O . SER A 1 89 ? -6.502 -13.594 11.074 1.00 90.12 89 SER A O 1
ATOM 621 N N . ALA A 1 90 ? -6.594 -12.916 8.936 1.00 94.75 90 ALA A N 1
ATOM 622 C CA . ALA A 1 90 ? -5.342 -12.182 8.932 1.00 94.75 90 ALA A CA 1
ATOM 623 C C . ALA A 1 90 ? -5.411 -10.963 9.857 1.00 94.75 90 ALA A C 1
ATOM 625 O O . ALA A 1 90 ? -6.394 -10.225 9.874 1.00 94.75 90 ALA A O 1
ATOM 626 N N . ARG A 1 91 ? -4.329 -10.670 10.579 1.00 95.94 91 ARG A N 1
ATOM 627 C CA . ARG A 1 91 ? -4.222 -9.406 11.316 1.00 95.94 91 ARG A CA 1
ATOM 628 C C . ARG A 1 91 ? -3.862 -8.299 10.328 1.00 95.94 91 ARG A C 1
ATOM 630 O O . ARG A 1 91 ? -2.766 -8.319 9.763 1.00 95.94 91 ARG A O 1
ATOM 637 N N . LEU A 1 92 ? -4.779 -7.360 10.108 1.00 97.69 92 LEU A N 1
ATOM 638 C CA . LEU A 1 92 ? -4.658 -6.303 9.102 1.00 97.69 92 LEU A CA 1
ATOM 639 C C . LEU A 1 92 ? -4.457 -4.922 9.743 1.00 97.69 92 LEU A C 1
ATOM 641 O O . LEU A 1 92 ? -5.166 -4.542 10.675 1.00 97.69 92 LEU A O 1
ATOM 645 N N . ALA A 1 93 ? -3.538 -4.140 9.177 1.00 98.00 93 ALA A N 1
ATOM 646 C CA . ALA A 1 93 ? -3.433 -2.701 9.415 1.00 98.00 93 ALA A CA 1
ATOM 647 C C . ALA A 1 93 ? -3.742 -1.897 8.144 1.00 98.00 93 ALA A C 1
ATOM 649 O O . ALA A 1 93 ? -3.295 -2.249 7.052 1.00 98.00 93 ALA A O 1
ATOM 650 N N . TYR A 1 94 ? -4.443 -0.774 8.289 1.00 98.31 94 TYR A N 1
ATOM 651 C CA . TYR A 1 94 ? -4.511 0.277 7.278 1.00 98.31 94 TYR A CA 1
ATOM 652 C C . TYR A 1 94 ? -3.436 1.321 7.590 1.00 98.31 94 TYR A C 1
ATOM 654 O O . TYR A 1 94 ? -3.542 2.057 8.570 1.00 98.31 94 TYR A O 1
ATOM 662 N N . VAL A 1 95 ? -2.389 1.387 6.774 1.00 98.38 95 VAL A N 1
ATOM 663 C CA . VAL A 1 95 ? -1.254 2.296 6.953 1.00 98.38 95 VAL A CA 1
ATOM 664 C C . VAL A 1 95 ? -1.372 3.454 5.969 1.00 98.38 95 VAL A C 1
ATOM 666 O O . VAL A 1 95 ? -1.357 3.239 4.760 1.00 98.38 95 VAL A O 1
ATOM 669 N N . VAL A 1 96 ? -1.440 4.680 6.486 1.00 97.94 96 VAL A N 1
ATOM 670 C CA . VAL A 1 96 ? -1.372 5.922 5.711 1.00 97.94 96 VAL A CA 1
ATOM 671 C C . VAL A 1 96 ? 0.040 6.494 5.819 1.00 97.94 96 VAL A C 1
ATOM 673 O O . VAL A 1 96 ? 0.354 7.125 6.833 1.00 97.94 96 VAL A O 1
ATOM 676 N N . PRO A 1 97 ? 0.913 6.289 4.822 1.00 96.06 97 PRO A N 1
ATOM 677 C CA . PRO A 1 97 ? 2.194 6.974 4.758 1.00 96.06 97 PRO A CA 1
ATOM 678 C C . PRO A 1 97 ? 2.000 8.429 4.348 1.00 96.06 97 PRO A C 1
ATOM 680 O O . PRO A 1 97 ? 1.230 8.739 3.438 1.00 96.06 97 PRO A O 1
ATOM 683 N N . LEU A 1 98 ? 2.721 9.336 4.989 1.00 92.88 98 LEU A N 1
ATOM 684 C CA . LEU A 1 98 ? 2.746 10.727 4.577 1.00 92.88 98 LEU A CA 1
ATOM 685 C C . LEU A 1 98 ? 4.022 11.428 5.014 1.00 92.88 98 LEU A C 1
ATOM 687 O O . LEU A 1 98 ? 4.744 10.978 5.898 1.00 92.88 98 LEU A O 1
ATOM 691 N N . ILE A 1 99 ? 4.254 12.568 4.386 1.00 90.12 99 ILE A N 1
ATOM 692 C CA . ILE A 1 99 ? 5.193 13.590 4.842 1.00 90.12 99 ILE A CA 1
ATOM 693 C C . ILE A 1 99 ? 4.404 14.812 5.335 1.00 90.12 99 ILE A C 1
ATOM 695 O O . ILE A 1 99 ? 3.271 15.007 4.879 1.00 90.12 99 ILE A O 1
ATOM 699 N N . PRO A 1 100 ? 4.971 15.683 6.190 1.00 87.44 100 PRO A N 1
ATOM 700 C CA . PRO A 1 100 ? 4.240 16.797 6.805 1.00 87.44 100 PRO A CA 1
ATOM 701 C C . PRO A 1 100 ? 3.454 17.665 5.810 1.00 87.44 100 PRO A C 1
ATOM 703 O O . PRO A 1 100 ? 2.284 17.975 6.014 1.00 87.44 100 PRO A O 1
ATOM 706 N N . ARG A 1 101 ? 4.031 17.956 4.634 1.00 88.44 101 ARG A N 1
ATOM 707 C CA . ARG A 1 101 ? 3.352 18.742 3.582 1.00 88.44 101 ARG A CA 1
ATOM 708 C C . ARG A 1 101 ? 2.087 18.091 2.994 1.00 88.44 101 ARG A C 1
ATOM 710 O O . ARG A 1 101 ? 1.370 18.745 2.244 1.00 88.44 101 ARG A O 1
ATOM 717 N N . GLN A 1 102 ? 1.834 16.808 3.253 1.00 91.25 102 GLN A N 1
ATOM 718 C CA . GLN A 1 102 ? 0.638 16.087 2.801 1.00 91.25 102 GLN A CA 1
ATOM 719 C C . GLN A 1 102 ? -0.483 16.070 3.847 1.00 91.25 102 GLN A C 1
ATOM 721 O O . GLN A 1 102 ? -1.582 15.631 3.515 1.00 91.25 102 GLN A O 1
ATOM 726 N N . VAL A 1 103 ? -0.251 16.572 5.066 1.00 91.81 103 VAL A N 1
ATOM 727 C CA . VAL A 1 103 ? -1.269 16.628 6.128 1.00 91.81 103 VAL A CA 1
ATOM 728 C C . VAL A 1 103 ? -2.554 17.331 5.671 1.00 91.81 103 VAL A C 1
ATOM 730 O O . VAL A 1 103 ? -3.612 16.734 5.853 1.00 91.81 103 VAL A O 1
ATOM 733 N N . PRO A 1 104 ? -2.524 18.502 4.996 1.00 90.44 104 PRO A N 1
ATOM 734 C CA . PRO A 1 104 ? -3.759 19.137 4.525 1.00 90.44 104 PRO A CA 1
ATOM 735 C C . PRO A 1 104 ? -4.566 18.242 3.575 1.00 90.44 104 PRO A C 1
ATOM 737 O O . PRO A 1 104 ? -5.775 18.110 3.711 1.00 90.44 104 PRO A O 1
ATOM 740 N N . ARG A 1 105 ? -3.881 17.537 2.664 1.00 88.31 105 ARG A N 1
ATOM 741 C CA . ARG A 1 105 ? -4.526 16.598 1.737 1.00 88.31 105 ARG A CA 1
ATOM 742 C C . ARG A 1 105 ? -5.166 15.419 2.468 1.00 88.31 105 ARG A C 1
ATOM 744 O O . ARG A 1 105 ? -6.238 14.977 2.071 1.00 88.31 105 ARG A O 1
ATOM 751 N N . LEU A 1 106 ? -4.496 14.897 3.496 1.00 91.81 106 LEU A N 1
ATOM 752 C CA . LEU A 1 106 ? -5.041 13.823 4.323 1.00 91.81 106 LEU A CA 1
ATOM 753 C C . LEU A 1 106 ? -6.286 14.288 5.084 1.00 91.81 106 LEU A C 1
ATOM 755 O O . LEU A 1 106 ? -7.280 13.576 5.133 1.00 91.81 106 LEU A O 1
ATOM 759 N N . VAL A 1 107 ? -6.242 15.486 5.667 1.00 92.06 107 VAL A N 1
ATOM 760 C CA . VAL A 1 107 ? -7.386 16.081 6.371 1.00 92.06 107 VAL A CA 1
ATOM 761 C C . VAL A 1 107 ? -8.602 16.165 5.443 1.00 92.06 107 VAL A C 1
ATOM 763 O O . VAL A 1 107 ? -9.687 15.724 5.821 1.00 92.06 107 VAL A O 1
ATOM 766 N N . ASP A 1 108 ? -8.405 16.622 4.205 1.00 88.19 108 ASP A N 1
ATOM 767 C CA . ASP A 1 108 ? -9.471 16.681 3.201 1.00 88.19 108 ASP A CA 1
ATOM 768 C C . ASP A 1 108 ? -10.024 15.289 2.842 1.00 88.19 108 ASP A C 1
ATOM 770 O O . ASP A 1 108 ? -11.229 15.134 2.622 1.00 88.19 108 ASP A O 1
ATOM 774 N N . SER A 1 109 ? -9.169 14.261 2.774 1.00 89.12 109 SER A N 1
ATOM 775 C CA . SER A 1 109 ? -9.601 12.904 2.418 1.00 89.12 109 SER A CA 1
ATOM 776 C C . SER A 1 109 ? -10.324 12.173 3.544 1.00 89.12 109 SER A C 1
ATOM 778 O O . SER A 1 109 ? -11.291 11.452 3.277 1.00 89.12 109 SER A O 1
ATOM 780 N N . LEU A 1 110 ? -9.942 12.424 4.798 1.00 93.44 110 LEU A N 1
ATOM 781 C CA . LEU A 1 110 ? -10.599 11.859 5.978 1.00 93.44 110 LEU A CA 1
ATOM 782 C C . LEU A 1 110 ? -12.044 12.336 6.140 1.00 93.44 110 LEU A C 1
ATOM 784 O O . LEU A 1 110 ? -12.884 11.561 6.600 1.00 93.44 110 LEU A O 1
ATOM 788 N N . ALA A 1 111 ? -12.372 13.556 5.708 1.00 89.38 111 ALA A N 1
ATOM 789 C CA . ALA A 1 111 ? -13.746 14.057 5.757 1.00 89.38 111 ALA A CA 1
ATOM 790 C C . ALA A 1 111 ? -14.728 13.126 5.015 1.00 89.38 111 ALA A C 1
ATOM 792 O O . ALA A 1 111 ? -15.809 12.826 5.522 1.00 89.38 111 ALA A O 1
ATOM 793 N N . ALA A 1 112 ? -14.315 12.571 3.868 1.00 89.19 112 ALA A N 1
ATOM 794 C CA . ALA A 1 112 ? -15.136 11.652 3.074 1.00 89.19 112 ALA A CA 1
ATOM 795 C C . ALA A 1 112 ? -15.411 10.304 3.772 1.00 89.19 112 ALA A C 1
ATOM 797 O O . ALA A 1 112 ? -16.280 9.548 3.339 1.00 89.19 112 ALA A O 1
ATOM 798 N N . TRP A 1 113 ? -14.682 9.978 4.843 1.00 93.81 113 TRP A N 1
ATOM 799 C CA . TRP A 1 113 ? -14.867 8.733 5.592 1.00 93.81 113 TRP A CA 1
ATOM 800 C C . TRP A 1 113 ? -16.032 8.832 6.589 1.00 93.81 113 TRP A C 1
ATOM 802 O O . TRP A 1 113 ? -16.503 7.811 7.091 1.00 93.81 113 TRP A O 1
ATOM 812 N N . GLY A 1 114 ? -16.512 10.044 6.889 1.00 90.88 114 GLY A N 1
ATOM 813 C CA . GLY A 1 114 ? -17.678 10.264 7.750 1.00 90.88 114 GLY A CA 1
ATOM 814 C C . GLY A 1 114 ? -19.007 9.956 7.055 1.00 90.88 114 GLY A C 1
ATOM 815 O O . GLY A 1 114 ? -19.966 9.524 7.708 1.00 90.88 114 GLY A O 1
ATOM 816 N N . ASP A 1 115 ? -19.043 10.119 5.732 1.00 90.44 115 ASP A N 1
ATOM 817 C CA . ASP A 1 115 ? -20.232 9.928 4.907 1.00 90.44 115 ASP A CA 1
ATOM 818 C C . ASP A 1 115 ? -20.680 8.466 4.901 1.00 90.44 115 ASP A C 1
ATOM 820 O O . ASP A 1 115 ? -19.873 7.544 4.775 1.00 90.44 115 ASP A O 1
ATOM 824 N N . ALA A 1 116 ? -21.994 8.226 4.949 1.00 89.25 116 ALA A N 1
ATOM 825 C CA . ALA A 1 116 ? -22.548 6.869 4.933 1.00 89.25 116 ALA A CA 1
ATOM 826 C C . ALA A 1 116 ? -22.106 6.055 3.704 1.00 89.25 116 ALA A C 1
ATOM 828 O O . ALA A 1 116 ? -21.962 4.843 3.800 1.00 89.25 116 ALA A O 1
ATOM 829 N N . ALA A 1 117 ? -21.856 6.716 2.568 1.00 90.50 117 ALA A N 1
ATOM 830 C CA . ALA A 1 117 ? -21.401 6.080 1.334 1.00 90.50 117 ALA A CA 1
ATOM 831 C C . ALA A 1 117 ? -19.883 5.831 1.276 1.00 90.50 117 ALA A C 1
ATOM 833 O O . ALA A 1 117 ? -19.444 5.093 0.397 1.00 90.50 117 ALA A O 1
ATOM 834 N N . GLY A 1 118 ? -19.095 6.453 2.160 1.00 91.50 118 GLY A N 1
ATOM 835 C CA . GLY A 1 118 ? -17.632 6.343 2.210 1.00 91.50 118 GLY A CA 1
ATOM 836 C C . GLY A 1 118 ? -17.090 5.732 3.507 1.00 91.50 118 GLY A C 1
ATOM 837 O O . GLY A 1 118 ? -15.875 5.621 3.689 1.00 91.50 118 GLY A O 1
ATOM 838 N N . ARG A 1 119 ? -17.983 5.333 4.417 1.00 94.12 119 ARG A N 1
ATOM 839 C CA . ARG A 1 119 ? -17.632 4.866 5.758 1.00 94.12 119 ARG A CA 1
ATOM 840 C C . ARG A 1 119 ? -16.794 3.576 5.732 1.00 94.12 119 ARG A C 1
ATOM 842 O O . ARG A 1 119 ? -17.170 2.639 5.026 1.00 94.12 119 ARG A O 1
ATOM 849 N N . PRO A 1 120 ? -15.718 3.473 6.538 1.00 95.69 120 PRO A N 1
ATOM 850 C CA . PRO A 1 120 ? -14.882 2.269 6.587 1.00 95.69 120 PRO A CA 1
ATOM 851 C C . PRO A 1 120 ? -15.646 0.986 6.908 1.00 95.69 120 PRO A C 1
ATOM 853 O O . PRO A 1 120 ? -15.444 -0.039 6.256 1.00 95.69 120 PRO A O 1
ATOM 856 N N . CYS A 1 121 ? -16.565 1.080 7.863 1.00 93.94 121 CYS A N 1
ATOM 857 C CA . CYS A 1 121 ? -17.427 0.008 8.328 1.00 93.94 121 CYS A CA 1
ATOM 858 C C . CYS A 1 121 ? -18.869 0.131 7.822 1.00 93.94 121 CYS A C 1
ATOM 860 O O . CYS A 1 121 ? -19.296 1.177 7.321 1.00 93.94 121 CYS A O 1
ATOM 862 N N . GLY A 1 122 ? -19.636 -0.948 7.978 1.00 87.38 122 GLY A N 1
ATOM 863 C CA . GLY A 1 122 ? -21.077 -0.963 7.760 1.00 87.38 122 GLY A CA 1
ATOM 864 C C . GLY A 1 122 ? -21.861 -0.149 8.791 1.00 87.38 122 GLY A C 1
ATOM 865 O O . GLY A 1 122 ? -21.304 0.357 9.768 1.00 87.38 122 GLY A O 1
ATOM 866 N N . PRO A 1 123 ? -23.179 0.010 8.583 1.00 81.31 123 PRO A N 1
ATOM 867 C CA . PRO A 1 123 ? -24.053 0.525 9.631 1.00 81.31 123 PRO A CA 1
ATOM 868 C C . PRO A 1 123 ? -24.002 -0.391 10.872 1.00 81.31 123 PRO A C 1
ATOM 870 O O . PRO A 1 123 ? -23.712 -1.573 10.721 1.00 81.31 123 PRO A O 1
ATOM 873 N N . PRO A 1 124 ? -24.351 0.093 12.079 1.00 74.06 124 PR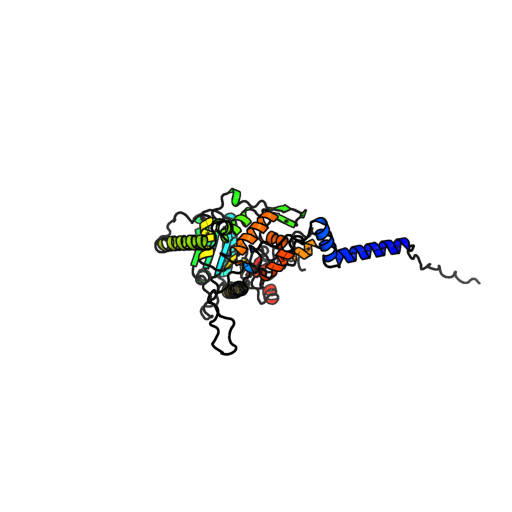O A N 1
ATOM 874 C CA . PRO A 1 124 ? -24.309 -0.714 13.309 1.00 74.06 124 PRO A CA 1
ATOM 875 C C . PRO A 1 124 ? -25.104 -2.031 13.262 1.00 74.06 124 PRO A C 1
ATOM 877 O O . PRO A 1 124 ? -24.794 -2.957 13.997 1.00 74.06 124 PRO A O 1
ATOM 880 N N . ALA A 1 125 ? -26.121 -2.119 12.398 1.00 68.69 125 ALA A N 1
ATOM 881 C CA . ALA A 1 125 ? -26.916 -3.330 12.177 1.00 68.69 125 ALA A CA 1
ATOM 882 C C . ALA A 1 125 ? -26.260 -4.350 11.216 1.00 68.69 125 ALA A C 1
ATOM 884 O O . ALA A 1 125 ? -26.828 -5.410 10.964 1.00 68.69 125 ALA A O 1
ATOM 885 N N . ALA A 1 126 ? -25.107 -4.026 10.624 1.00 76.88 126 ALA A N 1
ATOM 886 C CA . ALA A 1 126 ? -24.359 -4.919 9.744 1.00 76.88 126 ALA A CA 1
ATOM 887 C C . ALA A 1 126 ? -23.561 -5.965 10.551 1.00 76.88 126 ALA A C 1
ATOM 889 O O . ALA A 1 126 ? -23.363 -5.792 11.755 1.00 76.88 126 ALA A O 1
ATOM 890 N N . PRO A 1 127 ? -23.071 -7.043 9.903 1.00 75.44 127 PRO A N 1
ATOM 891 C CA . PRO A 1 127 ? -22.154 -7.985 10.538 1.00 75.44 127 PRO A CA 1
ATOM 892 C C . PRO A 1 127 ? -20.963 -7.273 11.182 1.00 75.44 127 PRO A C 1
ATOM 894 O O . PRO A 1 127 ? -20.490 -6.269 10.645 1.00 75.44 127 PRO A O 1
ATOM 897 N N . ALA A 1 128 ? -20.479 -7.826 12.299 1.00 77.44 128 ALA A N 1
ATOM 898 C CA . ALA A 1 128 ? -19.316 -7.304 13.003 1.00 77.44 128 ALA A CA 1
ATOM 899 C C . ALA A 1 128 ? -18.142 -7.124 12.034 1.00 77.44 128 ALA A C 1
ATOM 901 O O . ALA A 1 128 ? -17.825 -8.012 11.238 1.00 77.44 128 ALA A O 1
ATOM 902 N N . GLU A 1 129 ? -17.531 -5.948 12.087 1.00 83.25 129 GLU A N 1
ATOM 903 C CA . GLU A 1 129 ? -16.403 -5.626 11.229 1.00 83.25 129 GLU A CA 1
ATOM 904 C C . GLU A 1 129 ? -15.134 -6.307 11.740 1.00 83.25 129 GLU A C 1
ATOM 906 O O . GLU A 1 129 ? -14.985 -6.532 12.947 1.00 83.25 129 GLU A O 1
ATOM 911 N N . PRO A 1 130 ? -14.212 -6.652 10.832 1.00 84.31 130 PRO A N 1
ATOM 912 C CA . PRO A 1 130 ? -12.954 -7.251 11.226 1.00 84.31 130 PRO A CA 1
ATOM 913 C C . PRO A 1 130 ? -12.112 -6.268 12.052 1.00 84.31 130 PRO A C 1
ATOM 915 O O . PRO A 1 130 ? -12.185 -5.054 11.839 1.00 84.31 130 PRO A O 1
ATOM 918 N N . PRO A 1 131 ? -11.286 -6.772 12.985 1.00 89.56 131 PRO A N 1
ATOM 919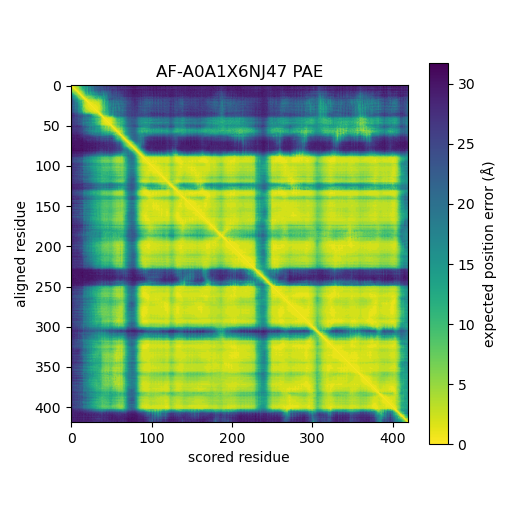 C CA . PRO A 1 131 ? -10.443 -5.927 13.815 1.00 89.56 131 PRO A CA 1
ATOM 920 C C . PRO A 1 131 ? -9.287 -5.355 12.983 1.00 89.56 131 PRO A C 1
ATOM 922 O O . PRO A 1 131 ? -8.238 -5.982 12.849 1.00 89.56 131 PRO A O 1
ATOM 925 N N . VAL A 1 132 ? -9.476 -4.150 12.442 1.00 95.31 132 VAL A N 1
ATOM 926 C CA . VAL A 1 132 ? -8.453 -3.423 11.676 1.00 95.31 132 VAL A CA 1
ATOM 927 C C . VAL A 1 132 ? -7.962 -2.214 12.465 1.00 95.31 132 VAL A C 1
ATOM 929 O O . VAL A 1 132 ? -8.756 -1.431 12.992 1.00 95.31 132 VAL A O 1
ATOM 932 N N . ASP A 1 133 ? -6.644 -2.034 12.508 1.00 95.44 133 ASP A N 1
ATOM 933 C CA . ASP A 1 133 ? -6.014 -0.845 13.084 1.00 95.44 133 ASP A CA 1
ATOM 934 C C . ASP A 1 133 ? -5.678 0.183 12.001 1.00 95.44 133 ASP A C 1
ATOM 936 O O . ASP A 1 133 ? -5.238 -0.168 10.906 1.00 95.44 133 ASP A O 1
ATOM 940 N N . LEU A 1 134 ? -5.846 1.466 12.320 1.00 97.56 134 LEU A N 1
ATOM 941 C CA . LEU A 1 134 ? -5.430 2.582 11.473 1.00 97.56 134 LEU A CA 1
ATOM 942 C C . LEU A 1 134 ? -4.100 3.141 11.972 1.00 97.56 134 LEU A C 1
ATOM 944 O O . LEU A 1 134 ? -3.948 3.483 13.146 1.00 97.56 134 LEU A O 1
ATOM 948 N N . VAL A 1 135 ? -3.138 3.275 11.070 1.00 97.25 135 VAL A N 1
ATOM 949 C CA . VAL A 1 135 ? -1.791 3.746 11.377 1.00 97.25 135 VAL A CA 1
ATOM 950 C C . VAL A 1 135 ? -1.446 4.905 10.457 1.00 97.25 135 VAL A C 1
ATOM 952 O O . VAL A 1 135 ? -1.263 4.716 9.260 1.00 97.25 135 VAL A O 1
ATOM 955 N N . PHE A 1 136 ? -1.294 6.101 11.011 1.00 97.25 136 PHE A N 1
ATOM 956 C CA . PHE A 1 136 ? -0.700 7.225 10.298 1.00 97.25 136 PHE A CA 1
ATOM 957 C C . PHE A 1 136 ? 0.818 7.191 10.493 1.00 97.25 136 PHE A C 1
ATOM 959 O O . PHE A 1 136 ? 1.307 7.245 11.624 1.00 97.25 136 PHE A O 1
ATOM 966 N N . LEU A 1 137 ? 1.567 7.086 9.397 1.00 95.31 137 LEU A N 1
ATOM 967 C CA . LEU A 1 137 ? 3.019 6.938 9.392 1.00 95.31 137 LEU A CA 1
ATOM 968 C C . LEU A 1 137 ? 3.673 8.178 8.777 1.00 95.31 137 LEU A C 1
ATOM 970 O O . LEU A 1 137 ? 3.620 8.365 7.564 1.00 95.31 137 LEU A O 1
ATOM 974 N N . THR A 1 138 ? 4.315 9.001 9.606 1.00 93.56 138 THR A N 1
ATOM 975 C CA . THR A 1 138 ? 5.136 10.122 9.123 1.00 93.56 138 THR A CA 1
ATOM 976 C C . THR A 1 138 ? 6.537 9.644 8.731 1.00 93.56 138 THR A C 1
ATOM 978 O O . THR A 1 138 ? 6.958 8.554 9.114 1.00 93.56 138 THR A O 1
ATOM 981 N N . ASP A 1 139 ? 7.265 10.414 7.932 1.00 89.94 139 ASP A N 1
ATOM 982 C CA . ASP A 1 139 ? 8.641 10.128 7.505 1.00 89.94 139 ASP A CA 1
ATOM 983 C C . ASP A 1 139 ? 9.656 10.289 8.643 1.00 89.94 139 ASP A C 1
ATOM 985 O O . ASP A 1 139 ? 10.536 9.449 8.824 1.00 89.94 139 ASP A O 1
ATOM 989 N N . GLY A 1 140 ? 9.518 11.355 9.426 1.00 87.38 140 GLY A N 1
ATOM 990 C CA . GLY A 1 140 ? 10.400 11.681 10.536 1.00 87.38 140 GLY A CA 1
ATOM 991 C C . GLY A 1 140 ? 10.284 10.715 11.722 1.00 87.38 140 GLY A C 1
ATOM 992 O O . GLY A 1 140 ? 9.472 9.786 11.724 1.00 87.38 140 GLY A O 1
ATOM 993 N N . PRO A 1 141 ? 11.095 10.924 12.773 1.00 82.19 141 PRO A N 1
ATOM 994 C CA . PRO A 1 141 ? 11.058 10.101 13.982 1.00 82.19 141 PRO A CA 1
ATOM 995 C C . PRO A 1 141 ? 9.759 10.252 14.763 1.00 82.19 141 PRO A C 1
ATOM 997 O O . PRO A 1 141 ? 9.282 9.279 15.330 1.00 82.19 141 PRO A O 1
ATOM 1000 N N . ALA A 1 142 ? 9.160 11.441 14.754 1.00 84.44 142 ALA A N 1
ATOM 1001 C CA . ALA A 1 142 ? 7.931 11.731 15.468 1.00 84.44 142 ALA A CA 1
ATOM 1002 C C . ALA A 1 142 ? 7.047 12.687 14.670 1.00 84.44 142 ALA A C 1
ATOM 1004 O O . ALA A 1 142 ? 7.509 13.428 13.801 1.00 84.44 142 ALA A O 1
ATOM 1005 N N . TRP A 1 143 ? 5.762 12.679 15.006 1.00 87.94 143 TRP A N 1
ATOM 1006 C CA . TRP A 1 143 ? 4.810 13.651 14.494 1.00 87.94 143 TRP A CA 1
ATOM 1007 C C . TRP A 1 143 ? 5.010 15.010 15.153 1.00 87.94 143 TRP A C 1
ATOM 1009 O O . TRP A 1 143 ? 5.139 15.093 16.377 1.00 87.94 143 TRP A O 1
ATOM 1019 N N . ALA A 1 144 ? 4.931 16.079 14.361 1.00 90.62 144 ALA A N 1
ATOM 1020 C CA . ALA A 1 144 ? 4.732 17.404 14.925 1.00 90.62 144 ALA A CA 1
ATOM 1021 C C . ALA A 1 144 ? 3.390 17.424 15.690 1.00 90.62 144 ALA A C 1
ATOM 1023 O O . ALA A 1 144 ? 2.387 16.927 15.162 1.00 90.62 144 ALA A O 1
ATOM 1024 N N . PRO A 1 145 ? 3.327 17.989 16.913 1.00 92.12 145 PRO A N 1
ATOM 1025 C CA . PRO A 1 145 ? 2.095 18.000 17.703 1.00 92.12 145 PRO A CA 1
ATOM 1026 C C . PRO A 1 145 ? 0.898 18.612 16.965 1.00 92.12 145 PRO A C 1
ATOM 1028 O O . PRO A 1 145 ? -0.202 18.069 17.038 1.00 92.12 145 PRO A O 1
ATOM 1031 N N . ALA A 1 146 ? 1.124 19.693 16.210 1.00 93.81 146 ALA A N 1
ATOM 1032 C CA . ALA A 1 146 ? 0.090 20.356 15.416 1.00 93.81 146 ALA A CA 1
ATOM 1033 C C . ALA A 1 146 ? -0.457 19.452 14.298 1.00 93.81 146 ALA A C 1
ATOM 1035 O O . ALA A 1 146 ? -1.671 19.315 14.166 1.00 93.81 146 ALA A O 1
ATOM 1036 N N . ASP A 1 147 ? 0.420 18.772 13.554 1.00 93.69 147 ASP A N 1
ATOM 1037 C CA . ASP A 1 147 ? 0.021 17.853 12.481 1.00 93.69 147 ASP A CA 1
ATOM 1038 C C . ASP A 1 147 ? -0.761 16.656 13.032 1.00 93.69 147 ASP A C 1
ATOM 1040 O O . ASP A 1 147 ? -1.799 16.275 12.490 1.00 93.69 147 ASP A O 1
ATOM 1044 N N . ARG A 1 148 ? -0.301 16.085 14.154 1.00 94.38 148 ARG A N 1
ATOM 1045 C CA . ARG A 1 148 ? -1.002 14.990 14.837 1.00 94.38 148 ARG A CA 1
ATOM 1046 C C . ARG A 1 148 ? -2.392 15.424 15.293 1.00 94.38 148 ARG A C 1
ATOM 1048 O O . ARG A 1 148 ? -3.351 14.684 15.087 1.00 94.38 148 ARG A O 1
ATOM 1055 N N . ALA A 1 149 ? -2.497 16.600 15.913 1.00 94.00 149 ALA A N 1
ATOM 1056 C CA . ALA A 1 149 ? -3.771 17.145 16.369 1.00 94.00 149 ALA A CA 1
ATOM 1057 C C . ALA A 1 149 ? -4.723 17.400 15.191 1.00 94.00 149 ALA A C 1
ATOM 1059 O O . ALA A 1 149 ? -5.889 17.019 15.268 1.00 94.00 149 ALA A O 1
ATOM 1060 N N . ALA A 1 150 ? -4.222 17.960 14.086 1.00 94.94 150 ALA A N 1
ATOM 1061 C CA . ALA A 1 150 ? -5.009 18.209 12.882 1.00 94.94 150 ALA A CA 1
ATOM 1062 C C . ALA A 1 150 ? -5.572 16.911 12.281 1.00 94.94 150 ALA A C 1
ATOM 1064 O O . ALA A 1 150 ? -6.770 16.825 12.021 1.00 94.94 150 ALA A O 1
ATOM 1065 N N . VAL A 1 151 ? -4.743 15.874 12.121 1.00 95.19 151 VAL A N 1
ATOM 1066 C CA . VAL A 1 151 ? -5.189 14.573 11.590 1.00 95.19 151 VAL A CA 1
ATOM 1067 C C . VAL A 1 151 ? -6.164 13.878 12.542 1.00 95.19 151 VAL A C 1
ATOM 1069 O O . VAL A 1 151 ? -7.176 13.338 12.097 1.00 95.19 151 VAL A O 1
ATOM 1072 N N . ALA A 1 152 ? -5.900 13.907 13.852 1.00 94.88 152 ALA A N 1
ATOM 1073 C CA . ALA A 1 152 ? -6.795 13.315 14.844 1.00 94.88 152 ALA A CA 1
ATOM 1074 C C . ALA A 1 152 ? -8.171 14.000 14.865 1.00 94.88 152 ALA A C 1
ATOM 1076 O O . ALA A 1 152 ? -9.185 13.311 14.941 1.00 94.88 152 ALA A O 1
ATOM 1077 N N . ALA A 1 153 ? -8.208 15.332 14.762 1.00 95.25 153 ALA A N 1
ATOM 1078 C CA . ALA A 1 153 ? -9.446 16.105 14.704 1.00 95.25 153 ALA A CA 1
ATOM 1079 C C . ALA A 1 153 ? -10.210 15.904 13.385 1.00 95.25 153 ALA A C 1
ATOM 1081 O O . ALA A 1 153 ? -11.438 15.947 13.375 1.00 95.25 153 ALA A O 1
ATOM 1082 N N . ALA A 1 154 ? -9.496 15.672 12.280 1.00 95.50 154 ALA A N 1
ATOM 1083 C CA . ALA A 1 154 ? -10.094 15.463 10.965 1.00 95.50 154 ALA A CA 1
ATOM 1084 C C . ALA A 1 154 ? -10.740 14.083 10.791 1.00 95.50 154 ALA A C 1
ATOM 1086 O O . ALA A 1 154 ? -11.612 13.937 9.938 1.00 95.50 154 ALA A O 1
ATOM 1087 N N . LEU A 1 155 ? -10.328 13.073 11.567 1.00 96.38 155 LEU A N 1
ATOM 1088 C CA . LEU A 1 155 ? -10.902 11.730 11.499 1.00 96.38 155 LEU A CA 1
ATOM 1089 C C . LEU A 1 155 ? -12.323 11.726 12.100 1.00 96.38 155 LEU A C 1
ATOM 1091 O O . LEU A 1 155 ? -12.465 11.833 13.321 1.00 96.38 155 LEU A O 1
ATOM 1095 N N . PRO A 1 156 ? -13.388 11.547 11.294 1.00 95.69 156 PRO A N 1
ATOM 1096 C CA . PRO A 1 156 ? -14.751 11.674 11.800 1.00 95.69 156 PRO A CA 1
ATOM 1097 C C . PRO A 1 156 ? -15.065 10.597 12.851 1.00 95.69 156 PRO A C 1
ATOM 1099 O O . PRO A 1 156 ? -14.693 9.438 12.641 1.00 95.69 156 PRO A O 1
ATOM 1102 N N . PRO A 1 157 ? -15.809 10.900 13.935 1.00 94.44 157 PRO A N 1
ATOM 1103 C CA . PRO A 1 157 ? -16.125 9.916 14.976 1.00 94.44 157 PRO A CA 1
ATOM 1104 C C . PRO A 1 157 ? -16.740 8.602 14.453 1.00 94.44 157 PRO A C 1
ATOM 1106 O O . PRO A 1 157 ? -16.298 7.537 14.891 1.00 94.44 157 PRO A O 1
ATOM 1109 N N . PRO A 1 158 ? -17.670 8.614 13.468 1.00 92.75 158 PRO A N 1
ATOM 1110 C CA . PRO A 1 158 ? -18.193 7.377 12.888 1.00 92.75 158 PRO A CA 1
ATOM 1111 C C . PRO A 1 158 ? -17.131 6.541 12.165 1.00 92.75 158 PRO A C 1
ATOM 1113 O O . PRO A 1 158 ? -17.220 5.320 12.176 1.00 92.75 158 PRO A O 1
ATOM 1116 N N . ALA A 1 159 ? -16.133 7.179 11.545 1.00 94.25 159 ALA A N 1
ATOM 1117 C CA . ALA A 1 159 ? -15.021 6.489 10.899 1.00 94.25 159 ALA A CA 1
ATOM 1118 C C . ALA A 1 159 ? -14.014 5.973 11.934 1.00 94.25 159 ALA A C 1
ATOM 1120 O O . ALA A 1 159 ? -13.569 4.833 11.842 1.00 94.25 159 ALA A O 1
ATOM 1121 N N . ARG A 1 160 ? -13.694 6.779 12.959 1.00 94.88 160 ARG A N 1
ATOM 1122 C CA . ARG A 1 160 ? -12.814 6.400 14.076 1.00 94.88 160 ARG A CA 1
ATOM 1123 C C . ARG A 1 160 ? -13.298 5.138 14.786 1.00 94.88 160 ARG A C 1
ATOM 1125 O O . ARG A 1 160 ? -12.463 4.316 15.162 1.00 94.88 160 ARG A O 1
ATOM 1132 N N . ALA A 1 161 ? -14.610 5.001 14.971 1.00 92.62 161 ALA A N 1
ATOM 1133 C CA . ALA A 1 161 ? -15.232 3.848 15.620 1.00 92.62 161 ALA A CA 1
ATOM 1134 C C . ALA A 1 161 ? -15.103 2.545 14.810 1.00 92.62 161 ALA A C 1
ATOM 1136 O O . ALA A 1 161 ? -15.230 1.469 15.382 1.00 92.62 161 ALA A O 1
ATOM 1137 N N . CYS A 1 162 ? -14.819 2.628 13.505 1.00 94.38 162 CYS A N 1
ATOM 1138 C CA . CYS A 1 162 ? -14.592 1.451 12.667 1.00 94.38 162 CYS A CA 1
ATOM 1139 C C . CYS A 1 162 ? -13.227 0.781 12.907 1.00 94.38 162 CYS A C 1
ATOM 1141 O O . CYS A 1 162 ? -13.006 -0.315 12.403 1.00 94.38 162 CYS A O 1
ATOM 1143 N N . PHE A 1 163 ? -12.301 1.442 13.612 1.00 95.12 163 PHE A N 1
ATOM 1144 C CA . PHE A 1 163 ? -10.945 0.943 13.844 1.00 95.12 163 PHE A CA 1
ATOM 1145 C C . PHE A 1 163 ? -10.731 0.583 15.307 1.00 95.12 163 PHE A C 1
ATOM 1147 O O . PHE A 1 163 ? -11.054 1.373 16.202 1.00 95.12 163 PHE A O 1
ATOM 1154 N N . THR A 1 164 ? -10.090 -0.559 15.546 1.00 93.25 164 THR A N 1
ATOM 1155 C CA . THR A 1 164 ? -9.777 -1.029 16.901 1.00 93.25 164 THR A CA 1
ATOM 1156 C C . THR A 1 164 ? -8.824 -0.049 17.591 1.00 93.25 164 THR A C 1
ATOM 1158 O O . THR A 1 164 ? -9.103 0.443 18.687 1.00 93.25 164 THR A O 1
ATOM 1161 N N . ARG A 1 165 ? -7.733 0.337 16.920 1.00 92.81 165 ARG A N 1
ATOM 1162 C CA . ARG A 1 165 ? -6.785 1.361 17.382 1.00 92.81 165 ARG A CA 1
ATOM 1163 C C . ARG A 1 165 ? -6.471 2.357 16.270 1.00 92.81 165 ARG A C 1
ATOM 1165 O O . ARG A 1 165 ? -6.450 2.017 15.092 1.00 92.81 165 ARG A O 1
ATOM 1172 N N . VAL A 1 166 ? -6.176 3.594 16.673 1.00 94.88 166 VAL A N 1
ATOM 1173 C CA . VAL A 1 166 ? -5.574 4.614 15.805 1.00 94.88 166 VAL A CA 1
ATOM 1174 C C . VAL A 1 166 ? -4.202 4.959 16.356 1.00 94.88 166 VAL A C 1
ATOM 1176 O O . VAL A 1 166 ? -4.077 5.325 17.525 1.00 94.88 166 VAL A O 1
ATOM 1179 N N . ARG A 1 167 ? -3.174 4.830 15.521 1.00 93.50 167 ARG A N 1
ATOM 1180 C CA . ARG A 1 167 ? -1.772 5.029 15.894 1.00 93.50 167 ARG A CA 1
ATOM 1181 C C . ARG A 1 167 ? -1.129 6.106 15.035 1.00 93.50 167 ARG A C 1
ATOM 1183 O O . ARG A 1 167 ? -1.421 6.223 13.850 1.00 93.50 167 ARG A O 1
ATOM 1190 N N . PHE A 1 168 ? -0.208 6.842 15.645 1.00 93.44 168 PHE A N 1
ATOM 1191 C CA . PHE A 1 168 ? 0.651 7.816 14.982 1.00 93.44 168 PHE A CA 1
ATOM 1192 C C . PHE A 1 168 ? 2.091 7.352 15.161 1.00 93.44 168 PHE A C 1
ATOM 1194 O O . PHE A 1 168 ? 2.614 7.392 16.273 1.00 93.44 168 PHE A O 1
ATOM 1201 N N . LEU A 1 169 ? 2.699 6.858 14.087 1.00 92.38 169 LEU A N 1
ATOM 1202 C CA . LEU A 1 169 ? 4.060 6.325 14.084 1.00 92.38 169 LEU A CA 1
ATOM 1203 C C . LEU A 1 169 ? 4.970 7.204 13.223 1.00 92.38 169 LEU A C 1
ATOM 1205 O O . LEU A 1 169 ? 4.500 7.874 12.300 1.00 92.38 169 LEU A O 1
ATOM 1209 N N . GLY A 1 170 ? 6.265 7.190 13.523 1.00 90.94 170 GLY A N 1
ATOM 1210 C CA . GLY A 1 170 ? 7.303 7.809 12.705 1.00 90.94 170 GLY A CA 1
ATOM 1211 C C . GLY A 1 170 ? 8.193 6.756 12.058 1.00 90.94 170 GLY A C 1
ATOM 1212 O O . GLY A 1 170 ? 8.562 5.771 12.691 1.00 90.94 170 GLY A O 1
ATOM 1213 N N . ALA A 1 171 ? 8.545 6.959 10.792 1.00 90.44 171 ALA A N 1
ATOM 1214 C CA . ALA A 1 171 ? 9.478 6.106 10.070 1.00 90.44 171 ALA A CA 1
ATOM 1215 C C . ALA A 1 171 ? 10.943 6.432 10.388 1.00 90.44 171 ALA A C 1
ATOM 1217 O O . ALA A 1 171 ? 11.817 5.771 9.842 1.00 90.44 171 ALA A O 1
ATOM 1218 N N . GLY A 1 172 ? 11.227 7.420 11.250 1.00 89.12 172 GLY A N 1
ATOM 1219 C CA . GLY A 1 172 ? 12.569 7.728 11.762 1.00 89.12 172 GLY A CA 1
ATOM 1220 C C . GLY A 1 172 ? 13.609 8.062 10.706 1.00 89.12 172 GLY A C 1
ATOM 1221 O O . GLY A 1 172 ? 14.800 7.860 10.940 1.00 89.12 172 GLY A O 1
ATOM 1222 N N . LEU A 1 173 ? 13.171 8.559 9.554 1.00 88.94 173 LEU A N 1
ATOM 1223 C CA . LEU A 1 173 ? 14.063 8.983 8.493 1.00 88.94 173 LEU A CA 1
ATOM 1224 C C . LEU A 1 173 ? 14.732 10.303 8.876 1.00 88.94 173 LEU A C 1
ATOM 1226 O O . LEU A 1 173 ? 14.115 11.203 9.450 1.00 88.94 173 LEU A O 1
ATOM 1230 N N . SER A 1 174 ? 16.012 10.427 8.530 1.00 88.00 174 SER A N 1
ATOM 1231 C CA . SER A 1 174 ? 16.695 11.717 8.554 1.00 88.00 174 SER A CA 1
ATOM 1232 C C . SER A 1 174 ? 16.144 12.625 7.451 1.00 88.00 174 SER A C 1
ATOM 1234 O O . SER A 1 174 ? 15.575 12.144 6.469 1.00 88.00 174 SER A O 1
ATOM 1236 N N . GLY A 1 175 ? 16.362 13.940 7.571 1.00 85.00 175 GLY A N 1
ATOM 1237 C CA . GLY A 1 175 ? 15.965 14.909 6.542 1.00 85.00 175 GLY A CA 1
ATOM 1238 C C . GLY A 1 175 ? 16.379 14.478 5.125 1.00 85.00 175 GLY A C 1
ATOM 1239 O O . GLY A 1 175 ? 15.500 14.330 4.280 1.00 85.00 175 GLY A O 1
ATOM 1240 N N . PRO A 1 176 ? 17.668 14.170 4.867 1.00 86.25 176 PRO A N 1
ATOM 1241 C CA . PRO A 1 176 ? 18.119 13.676 3.564 1.00 86.25 176 PRO A CA 1
ATOM 1242 C C . PRO A 1 176 ? 17.446 12.370 3.121 1.00 86.25 176 PRO A C 1
ATOM 1244 O O . PRO A 1 176 ? 17.127 12.219 1.945 1.00 86.25 176 PRO A O 1
ATOM 1247 N N . ALA A 1 177 ? 17.195 11.442 4.050 1.00 86.25 177 ALA A N 1
ATOM 1248 C CA . ALA A 1 177 ? 16.562 10.160 3.749 1.00 86.25 177 ALA A CA 1
ATOM 1249 C C . ALA A 1 177 ? 15.056 10.270 3.458 1.00 86.25 177 ALA A C 1
ATOM 1251 O O . ALA A 1 177 ? 14.492 9.315 2.939 1.00 86.25 177 ALA A O 1
ATOM 1252 N N . SER A 1 178 ? 14.416 11.405 3.763 1.00 86.00 178 SER A N 1
ATOM 1253 C CA . SER A 1 178 ? 13.014 11.690 3.420 1.00 86.00 178 SER A CA 1
ATOM 1254 C C . SER A 1 178 ? 12.846 12.392 2.052 1.00 86.00 178 SER A C 1
ATOM 1256 O O . SER A 1 178 ? 11.746 12.507 1.501 1.00 86.00 178 SER A O 1
ATOM 1258 N N . VAL A 1 179 ? 13.934 12.849 1.426 1.00 84.94 179 VAL A N 1
ATOM 1259 C CA . VAL A 1 179 ? 13.828 13.633 0.189 1.00 84.94 179 VAL A CA 1
ATOM 1260 C C . VAL A 1 179 ? 13.432 12.762 -1.007 1.00 84.94 179 VAL A C 1
ATOM 1262 O O . VAL A 1 179 ? 14.065 11.759 -1.334 1.00 84.94 179 VAL A O 1
ATOM 1265 N N . ASN A 1 180 ? 12.406 13.206 -1.732 1.00 83.38 180 ASN A N 1
ATOM 1266 C CA . ASN A 1 180 ? 12.076 12.701 -3.062 1.00 83.38 180 ASN A CA 1
ATOM 1267 C C . ASN A 1 180 ? 12.677 13.624 -4.128 1.00 83.38 180 ASN A C 1
ATOM 1269 O O . ASN A 1 180 ? 12.370 14.814 -4.157 1.00 83.38 180 ASN A O 1
ATOM 1273 N N . THR A 1 181 ? 13.504 13.080 -5.023 1.00 74.00 181 THR A N 1
ATOM 1274 C CA . THR A 1 181 ? 14.138 13.854 -6.106 1.00 74.00 181 THR A CA 1
ATOM 1275 C C . THR A 1 181 ? 13.252 13.974 -7.345 1.00 74.00 181 THR A C 1
ATOM 1277 O O . THR A 1 181 ? 13.434 14.894 -8.135 1.00 74.00 181 THR A O 1
ATOM 1280 N N . HIS A 1 182 ? 12.293 13.057 -7.529 1.00 78.62 182 HIS A N 1
ATOM 1281 C CA . HIS A 1 182 ? 11.395 12.978 -8.687 1.00 78.62 182 HIS A CA 1
ATOM 1282 C C . HIS A 1 182 ? 12.114 13.002 -10.049 1.00 78.62 182 HIS A C 1
ATOM 1284 O O . HIS A 1 182 ? 11.507 13.321 -11.072 1.00 78.62 182 HIS A O 1
ATOM 1290 N N . ALA A 1 183 ? 13.396 12.624 -10.078 1.00 76.69 183 ALA A N 1
ATOM 1291 C CA . ALA A 1 183 ? 14.176 12.560 -11.304 1.00 76.69 183 ALA A CA 1
ATOM 1292 C C . ALA A 1 183 ? 13.600 11.481 -12.231 1.00 76.69 183 ALA A C 1
ATOM 1294 O O . ALA A 1 183 ? 13.438 10.328 -11.823 1.00 76.69 183 ALA A O 1
ATOM 1295 N N . VAL A 1 184 ? 13.281 11.859 -13.471 1.00 77.69 184 VAL A N 1
ATOM 1296 C CA . VAL A 1 184 ? 12.758 10.942 -14.490 1.00 77.69 184 VAL A CA 1
ATOM 1297 C C . VAL A 1 184 ? 13.928 10.337 -15.257 1.00 77.69 184 VAL A C 1
ATOM 1299 O O . VAL A 1 184 ? 14.658 11.044 -15.948 1.00 77.69 184 VAL A O 1
ATOM 1302 N N . ALA A 1 185 ? 14.085 9.020 -15.183 1.00 76.19 185 ALA A N 1
ATOM 1303 C CA . ALA A 1 185 ? 15.009 8.282 -16.032 1.00 76.19 185 ALA A CA 1
ATOM 1304 C C . ALA A 1 185 ? 14.249 7.781 -17.266 1.00 76.19 185 ALA A C 1
ATOM 1306 O O . ALA A 1 185 ? 13.605 6.732 -17.238 1.00 76.19 185 ALA A O 1
ATOM 1307 N N . LEU A 1 186 ? 14.309 8.554 -18.356 1.00 71.69 186 LEU A N 1
ATOM 1308 C CA . LEU A 1 186 ? 13.570 8.269 -19.595 1.00 71.69 186 LEU A CA 1
ATOM 1309 C C . LEU A 1 186 ? 13.892 6.884 -20.173 1.00 71.69 186 LEU A C 1
ATOM 1311 O O . LEU A 1 186 ? 12.987 6.200 -20.638 1.00 71.69 186 LEU A O 1
ATOM 1315 N N . ALA A 1 187 ? 15.153 6.449 -20.085 1.00 68.81 187 ALA A N 1
ATOM 1316 C CA . ALA A 1 187 ? 15.601 5.158 -20.608 1.00 68.81 187 ALA A CA 1
ATOM 1317 C C . ALA A 1 187 ? 14.940 3.952 -19.916 1.00 68.81 187 ALA A C 1
ATOM 1319 O O . ALA A 1 187 ? 14.746 2.914 -20.542 1.00 68.81 187 ALA A O 1
ATOM 1320 N N . SER A 1 188 ? 14.590 4.082 -18.634 1.00 67.12 188 SER A N 1
ATOM 1321 C CA . SER A 1 188 ? 13.947 3.025 -17.844 1.00 67.12 188 SER A CA 1
ATOM 1322 C C . SER A 1 188 ? 12.464 3.285 -17.573 1.00 67.12 188 SER A C 1
ATOM 1324 O O . SER A 1 188 ? 11.803 2.426 -16.997 1.00 67.12 188 SER A O 1
ATOM 1326 N N . GLY A 1 189 ? 11.930 4.454 -17.950 1.00 70.88 189 GLY A N 1
ATOM 1327 C CA . GLY A 1 189 ? 10.552 4.853 -17.643 1.00 70.88 189 GLY A CA 1
ATOM 1328 C C . GLY A 1 189 ? 10.279 5.027 -16.143 1.00 70.88 189 GLY A C 1
ATOM 1329 O O . GLY A 1 189 ? 9.132 4.938 -15.706 1.00 70.88 189 GLY A O 1
ATOM 1330 N N . THR A 1 190 ? 11.319 5.244 -15.332 1.00 77.88 190 THR A N 1
ATOM 1331 C CA . THR A 1 190 ? 11.209 5.306 -13.866 1.00 77.88 190 THR A CA 1
ATOM 1332 C C . THR A 1 190 ? 11.284 6.731 -13.338 1.00 77.88 190 THR A C 1
ATOM 1334 O O . THR A 1 190 ? 11.985 7.575 -13.894 1.00 77.88 190 THR A O 1
ATOM 1337 N N . VAL A 1 191 ? 10.636 6.972 -12.199 1.00 82.62 191 VAL A N 1
ATOM 1338 C CA . VAL A 1 191 ? 10.807 8.187 -11.391 1.00 82.62 191 VAL A CA 1
ATOM 1339 C C . VAL A 1 191 ? 11.511 7.816 -10.101 1.00 82.62 191 VAL A C 1
ATOM 1341 O O . VAL A 1 191 ? 11.127 6.837 -9.467 1.00 82.62 191 VAL A O 1
ATOM 1344 N N . SER A 1 192 ? 12.513 8.596 -9.709 1.00 84.81 192 SER A N 1
ATOM 1345 C CA . SER A 1 192 ? 13.188 8.421 -8.426 1.00 84.81 192 SER A CA 1
ATOM 1346 C C . SER A 1 192 ? 12.375 9.024 -7.274 1.00 84.81 192 SER A C 1
ATOM 1348 O O . SER A 1 192 ? 11.995 10.196 -7.309 1.00 84.81 192 SER A O 1
ATOM 1350 N N . THR A 1 193 ? 12.101 8.223 -6.247 1.00 87.19 193 THR A N 1
ATOM 1351 C CA . THR A 1 193 ? 11.359 8.594 -5.034 1.00 87.19 193 THR A CA 1
ATOM 1352 C C . THR A 1 193 ? 12.045 8.011 -3.795 1.00 87.19 193 THR A C 1
ATOM 1354 O O . THR A 1 193 ? 11.460 7.212 -3.062 1.00 87.19 193 THR A O 1
ATOM 1357 N N . GLY A 1 194 ? 13.315 8.381 -3.585 1.00 88.12 194 GLY A N 1
ATOM 1358 C CA . GLY A 1 194 ? 14.158 7.860 -2.499 1.00 88.12 194 GLY A CA 1
ATOM 1359 C C . GLY A 1 194 ? 13.507 7.943 -1.115 1.00 88.12 194 GLY A C 1
ATOM 1360 O O . GLY A 1 194 ? 13.441 6.933 -0.416 1.00 88.12 194 GLY A O 1
ATOM 1361 N N . GLY A 1 195 ? 12.936 9.098 -0.763 1.00 90.69 195 GLY A N 1
ATOM 1362 C CA . GLY A 1 195 ? 12.208 9.296 0.491 1.00 90.69 195 GLY A CA 1
ATOM 1363 C C . GLY A 1 195 ? 11.024 8.357 0.684 1.00 90.69 195 GLY A C 1
ATOM 1364 O O . GLY A 1 195 ? 10.930 7.656 1.692 1.00 90.69 195 GLY A O 1
ATOM 1365 N N . SER A 1 196 ? 10.145 8.272 -0.316 1.00 92.31 196 SER A N 1
ATOM 1366 C CA . SER A 1 196 ? 8.998 7.358 -0.276 1.00 92.31 196 SER A CA 1
ATOM 1367 C C . SER A 1 196 ? 9.435 5.891 -0.205 1.00 92.31 196 SER A C 1
ATOM 1369 O O . SER A 1 196 ? 8.837 5.103 0.523 1.00 92.31 196 SER A O 1
ATOM 1371 N N . ASN A 1 197 ? 10.518 5.521 -0.893 1.00 93.69 197 ASN A N 1
ATOM 1372 C CA . ASN A 1 197 ? 11.080 4.175 -0.816 1.00 93.69 197 ASN A CA 1
ATOM 1373 C C . ASN A 1 197 ? 11.643 3.866 0.576 1.00 93.69 197 ASN A C 1
ATOM 1375 O O . ASN A 1 197 ? 11.434 2.767 1.088 1.00 93.69 197 ASN A O 1
ATOM 1379 N N . ALA A 1 198 ? 12.355 4.811 1.192 1.00 93.88 198 ALA A N 1
ATOM 1380 C CA . ALA A 1 198 ? 12.881 4.655 2.543 1.00 93.88 198 ALA A CA 1
ATOM 1381 C C . ALA A 1 198 ? 11.744 4.493 3.563 1.00 93.88 198 ALA A C 1
ATOM 1383 O O . ALA A 1 198 ? 11.793 3.584 4.391 1.00 93.88 198 ALA A O 1
ATOM 1384 N N . GLN A 1 199 ? 10.678 5.291 3.442 1.00 94.62 199 GLN A N 1
ATOM 1385 C CA . GLN A 1 199 ? 9.500 5.194 4.306 1.00 94.62 199 GLN A CA 1
ATOM 1386 C C . GLN A 1 199 ? 8.772 3.854 4.134 1.00 94.62 199 GLN A C 1
ATOM 1388 O O . GLN A 1 199 ? 8.413 3.215 5.122 1.00 94.62 199 GLN A O 1
ATOM 1393 N N . PHE A 1 200 ? 8.595 3.391 2.894 1.00 96.69 200 PHE A N 1
ATOM 1394 C CA . PHE A 1 200 ? 8.005 2.085 2.599 1.00 96.69 200 PHE A CA 1
ATOM 1395 C C . PHE A 1 200 ? 8.835 0.937 3.195 1.00 96.69 200 PHE A C 1
ATOM 1397 O O . PHE A 1 200 ? 8.301 0.055 3.867 1.00 96.69 200 PHE A O 1
ATOM 1404 N N . ARG A 1 201 ? 10.163 0.967 3.027 1.00 95.56 201 ARG A N 1
ATOM 1405 C CA . ARG A 1 201 ? 11.061 -0.046 3.609 1.00 95.56 201 ARG A CA 1
ATOM 1406 C C . ARG A 1 201 ? 11.038 -0.046 5.133 1.00 95.56 201 ARG A C 1
ATOM 1408 O O . ARG A 1 201 ? 11.069 -1.126 5.722 1.00 95.56 201 ARG A O 1
ATOM 1415 N N . ALA A 1 202 ? 10.969 1.133 5.751 1.00 94.00 202 ALA A N 1
ATOM 1416 C CA . ALA A 1 202 ? 10.827 1.268 7.194 1.00 94.00 202 ALA A CA 1
ATOM 1417 C C . ALA A 1 202 ? 9.506 0.648 7.671 1.00 94.00 202 ALA A C 1
ATOM 1419 O O . ALA A 1 202 ? 9.524 -0.154 8.597 1.00 94.00 202 ALA A O 1
ATOM 1420 N N . ALA A 1 203 ? 8.385 0.920 6.991 1.00 95.31 203 ALA A N 1
ATOM 1421 C CA . ALA A 1 203 ? 7.079 0.342 7.321 1.00 95.31 203 ALA A CA 1
ATOM 1422 C C . ALA A 1 203 ? 7.067 -1.198 7.262 1.00 95.31 203 ALA A C 1
ATOM 1424 O O . ALA A 1 203 ? 6.440 -1.847 8.093 1.00 95.31 203 ALA A O 1
ATOM 1425 N N . LEU A 1 204 ? 7.787 -1.786 6.302 1.00 96.31 204 LEU A N 1
ATOM 1426 C CA . LEU A 1 204 ? 7.889 -3.240 6.127 1.00 96.31 204 LEU A CA 1
ATOM 1427 C C . LEU A 1 204 ? 9.037 -3.879 6.933 1.00 96.31 204 LEU A C 1
ATOM 1429 O O . LEU A 1 204 ? 9.264 -5.083 6.815 1.00 96.31 204 LEU A O 1
ATOM 1433 N N . ALA A 1 205 ? 9.774 -3.094 7.728 1.00 95.12 205 ALA A N 1
ATOM 1434 C CA . ALA A 1 205 ? 10.960 -3.530 8.470 1.00 95.12 205 ALA A CA 1
ATOM 1435 C C . ALA A 1 205 ? 12.029 -4.216 7.597 1.00 95.12 205 ALA A C 1
ATOM 1437 O O . ALA A 1 205 ? 12.739 -5.098 8.076 1.00 95.12 205 ALA A O 1
ATOM 1438 N N . VAL A 1 206 ? 12.156 -3.840 6.319 1.00 94.75 206 VAL A N 1
ATOM 1439 C CA . VAL A 1 206 ? 12.961 -4.597 5.339 1.00 94.75 206 VAL A CA 1
ATOM 1440 C C . VAL A 1 206 ? 14.416 -4.735 5.783 1.00 94.75 206 VAL A C 1
ATOM 1442 O O . VAL A 1 206 ? 14.969 -5.834 5.772 1.00 94.75 206 VAL A O 1
ATOM 1445 N N . ASP A 1 207 ? 15.027 -3.625 6.195 1.00 92.19 207 ASP A N 1
ATOM 1446 C CA . ASP A 1 207 ? 16.437 -3.598 6.586 1.00 92.19 207 ASP A CA 1
ATOM 1447 C C . ASP A 1 207 ? 16.664 -4.326 7.924 1.00 92.19 207 ASP A C 1
ATOM 1449 O O . ASP A 1 207 ? 17.636 -5.064 8.073 1.00 92.19 207 ASP A O 1
ATOM 1453 N N . ALA A 1 208 ? 15.722 -4.212 8.866 1.00 90.50 208 ALA A N 1
ATOM 1454 C CA . ALA A 1 208 ? 15.782 -4.919 10.145 1.00 90.50 208 ALA A CA 1
ATOM 1455 C C . ALA A 1 208 ? 15.607 -6.439 9.974 1.00 90.50 208 ALA A C 1
ATOM 1457 O O . ALA A 1 208 ? 16.329 -7.216 10.595 1.00 90.50 208 ALA A O 1
ATOM 1458 N N . LEU A 1 209 ? 14.701 -6.876 9.093 1.00 91.31 209 LEU A N 1
ATOM 1459 C CA . LEU A 1 209 ? 14.502 -8.291 8.765 1.00 91.31 209 LEU A CA 1
ATOM 1460 C C . LEU A 1 209 ? 15.738 -8.894 8.098 1.00 91.31 209 LEU A C 1
ATOM 1462 O O . LEU A 1 209 ? 16.097 -10.029 8.403 1.00 91.31 209 LEU A O 1
ATOM 1466 N N . ALA A 1 210 ? 16.395 -8.137 7.217 1.00 88.31 210 ALA A N 1
ATOM 1467 C CA . ALA A 1 210 ? 17.637 -8.567 6.586 1.00 88.31 210 ALA A CA 1
ATOM 1468 C C . ALA A 1 210 ? 18.800 -8.670 7.589 1.00 88.31 210 ALA A C 1
ATOM 1470 O O . ALA A 1 210 ? 19.622 -9.573 7.465 1.00 88.31 210 ALA A O 1
ATOM 1471 N N . ALA A 1 211 ? 18.864 -7.766 8.572 1.00 88.62 211 ALA A N 1
ATOM 1472 C CA . ALA A 1 211 ? 19.959 -7.707 9.540 1.00 88.62 211 ALA A CA 1
ATOM 1473 C C . ALA A 1 211 ? 19.802 -8.682 10.719 1.00 88.62 211 ALA A C 1
ATOM 1475 O O . ALA A 1 211 ? 20.775 -9.312 11.123 1.00 88.62 211 ALA A O 1
ATOM 1476 N N . ALA A 1 212 ? 18.598 -8.792 11.284 1.00 88.56 212 ALA A N 1
ATOM 1477 C CA . ALA A 1 212 ? 18.356 -9.485 12.553 1.00 88.56 212 ALA A CA 1
ATOM 1478 C C . ALA A 1 212 ? 17.423 -10.702 12.430 1.00 88.56 212 ALA A C 1
ATOM 1480 O O . ALA A 1 212 ? 17.290 -11.478 13.374 1.00 88.56 212 ALA A O 1
ATOM 1481 N N . GLY A 1 213 ? 16.775 -10.893 11.277 1.00 88.69 213 GLY A N 1
ATOM 1482 C CA . GLY A 1 213 ? 15.804 -11.964 11.074 1.00 88.69 213 GLY A CA 1
ATOM 1483 C C . GLY A 1 213 ? 14.445 -11.699 11.734 1.00 88.69 213 GLY A C 1
ATOM 1484 O O . GLY A 1 213 ? 14.247 -10.757 12.502 1.00 88.69 213 GLY A O 1
ATOM 1485 N N . ARG A 1 214 ? 13.462 -12.544 11.401 1.00 90.44 214 ARG A N 1
ATOM 1486 C CA . ARG A 1 214 ? 12.057 -12.351 11.801 1.00 90.44 214 ARG A CA 1
ATOM 1487 C C . ARG A 1 214 ? 11.854 -12.385 13.313 1.00 90.44 214 ARG A C 1
ATOM 1489 O O . ARG A 1 214 ? 11.134 -11.540 13.828 1.00 90.44 214 ARG A O 1
ATOM 1496 N N . GLU A 1 215 ? 12.447 -13.353 14.007 1.00 90.81 215 GLU A N 1
ATOM 1497 C CA . GLU A 1 215 ? 12.213 -13.556 15.444 1.00 90.81 215 GLU A CA 1
ATOM 1498 C C . GLU A 1 215 ? 12.637 -12.334 16.261 1.00 90.81 215 GLU A C 1
ATOM 1500 O O . GLU A 1 215 ? 11.846 -11.823 17.051 1.00 90.81 215 GLU A O 1
ATOM 1505 N N . ALA A 1 216 ? 13.832 -11.800 15.994 1.00 90.50 216 ALA A N 1
ATOM 1506 C CA . ALA A 1 216 ? 14.330 -10.601 16.657 1.00 90.50 216 ALA A CA 1
ATOM 1507 C C . ALA A 1 216 ? 13.469 -9.367 16.345 1.00 90.50 216 ALA A C 1
ATOM 1509 O O . ALA A 1 216 ? 13.141 -8.603 17.251 1.00 90.50 216 ALA A O 1
ATOM 1510 N N . VAL A 1 217 ? 13.055 -9.187 15.084 1.00 90.56 217 VAL A N 1
ATOM 1511 C CA . VAL A 1 217 ? 12.189 -8.066 14.679 1.00 90.56 217 VAL A CA 1
ATOM 1512 C C . VAL A 1 217 ? 10.823 -8.143 15.361 1.00 90.56 217 VAL A C 1
ATOM 1514 O O . VAL A 1 217 ? 10.347 -7.141 15.889 1.00 90.56 217 VAL A O 1
ATOM 1517 N N . VAL A 1 218 ? 10.202 -9.323 15.400 1.00 90.44 218 VAL A N 1
ATOM 1518 C CA . VAL A 1 218 ? 8.902 -9.519 16.057 1.00 90.44 218 VAL A CA 1
ATOM 1519 C C . VAL A 1 218 ? 9.015 -9.311 17.569 1.00 90.44 218 VAL A C 1
ATOM 1521 O O . VAL A 1 218 ? 8.169 -8.632 18.146 1.00 90.44 218 VAL A O 1
ATOM 1524 N N . ALA A 1 219 ? 10.068 -9.827 18.209 1.00 89.12 219 ALA A N 1
ATOM 1525 C CA . ALA A 1 219 ? 10.306 -9.625 19.637 1.00 89.12 219 ALA A CA 1
ATOM 1526 C C . ALA A 1 219 ? 10.513 -8.140 19.979 1.00 89.12 219 ALA A C 1
ATOM 1528 O O . ALA A 1 219 ? 9.897 -7.630 20.914 1.00 89.12 219 ALA A O 1
ATOM 1529 N N . ALA A 1 220 ? 11.316 -7.424 19.185 1.00 88.44 220 ALA A N 1
ATOM 1530 C CA . ALA A 1 220 ? 11.523 -5.987 19.347 1.00 88.44 220 ALA A CA 1
ATOM 1531 C C . ALA A 1 220 ? 10.217 -5.195 19.168 1.00 88.44 220 ALA A C 1
ATOM 1533 O O . ALA A 1 220 ? 9.931 -4.287 19.946 1.00 88.44 220 ALA A O 1
ATOM 1534 N N . GLY A 1 221 ? 9.397 -5.566 18.180 1.00 87.94 221 GLY A N 1
ATOM 1535 C CA . GLY A 1 221 ? 8.090 -4.956 17.947 1.00 87.94 221 GLY A CA 1
ATOM 1536 C C . GLY A 1 221 ? 7.102 -5.192 19.088 1.00 87.94 221 GLY A C 1
ATOM 1537 O O . GLY A 1 221 ? 6.426 -4.258 19.509 1.00 87.94 221 GLY A O 1
ATOM 1538 N N . ALA A 1 222 ? 7.051 -6.413 19.625 1.00 87.62 222 ALA A N 1
ATOM 1539 C CA . ALA A 1 222 ? 6.207 -6.751 20.769 1.00 87.62 222 ALA A CA 1
ATOM 1540 C C . ALA A 1 222 ? 6.631 -5.994 22.038 1.00 87.62 222 ALA A C 1
ATOM 1542 O O . ALA A 1 222 ? 5.779 -5.471 22.754 1.00 87.62 222 ALA A O 1
ATOM 1543 N N . ALA A 1 223 ? 7.939 -5.871 22.285 1.00 85.94 223 ALA A N 1
ATOM 1544 C CA . ALA A 1 223 ? 8.465 -5.075 23.392 1.00 85.94 223 ALA A CA 1
ATOM 1545 C C . ALA A 1 223 ? 8.116 -3.584 23.239 1.00 85.94 223 ALA A C 1
ATOM 1547 O O . ALA A 1 223 ? 7.694 -2.946 24.204 1.00 85.94 223 ALA A O 1
ATOM 1548 N N . ALA A 1 224 ? 8.227 -3.042 22.021 1.00 81.81 224 ALA A N 1
ATOM 1549 C CA . ALA A 1 224 ? 7.837 -1.666 21.724 1.00 81.81 224 ALA A CA 1
ATOM 1550 C C . ALA A 1 224 ? 6.325 -1.438 21.905 1.00 81.81 224 ALA A C 1
ATOM 1552 O O . ALA A 1 224 ? 5.930 -0.410 22.455 1.00 81.81 224 ALA A O 1
ATOM 1553 N N . ASP A 1 225 ? 5.477 -2.387 21.489 1.00 81.12 225 ASP A N 1
ATOM 1554 C CA . ASP A 1 225 ? 4.025 -2.283 21.681 1.00 81.12 225 ASP A CA 1
ATOM 1555 C C . ASP A 1 225 ? 3.636 -2.368 23.161 1.00 81.12 225 ASP A C 1
ATOM 1557 O O . ASP A 1 225 ? 2.804 -1.587 23.617 1.00 81.12 225 ASP A O 1
ATOM 1561 N N . ALA A 1 226 ? 4.275 -3.251 23.934 1.00 79.19 226 ALA A N 1
ATOM 1562 C CA . ALA A 1 226 ? 4.058 -3.359 25.375 1.00 79.19 226 ALA A CA 1
ATOM 1563 C C . ALA A 1 226 ? 4.459 -2.069 26.111 1.00 79.19 226 ALA A C 1
ATOM 1565 O O . ALA A 1 226 ? 3.698 -1.568 26.941 1.00 79.19 226 ALA A O 1
ATOM 1566 N N . ALA A 1 227 ? 5.611 -1.486 25.761 1.00 72.38 227 ALA A N 1
ATOM 1567 C CA . ALA A 1 227 ? 6.054 -0.206 26.309 1.00 72.38 227 ALA A CA 1
ATOM 1568 C C . ALA A 1 227 ? 5.082 0.937 25.958 1.00 72.38 227 ALA A C 1
ATOM 1570 O O . ALA A 1 227 ? 4.757 1.765 26.810 1.00 72.38 227 ALA A O 1
ATOM 1571 N N . ALA A 1 228 ? 4.563 0.956 24.726 1.00 66.81 228 ALA A N 1
ATOM 1572 C CA . ALA A 1 228 ? 3.576 1.942 24.294 1.00 66.81 228 ALA A CA 1
ATOM 1573 C C . ALA A 1 228 ? 2.205 1.744 24.965 1.00 66.81 228 ALA A C 1
ATOM 1575 O O . ALA A 1 228 ? 1.544 2.725 25.293 1.00 66.81 228 ALA A O 1
ATOM 1576 N N . GLY A 1 229 ? 1.777 0.498 25.192 1.00 56.44 229 GLY A N 1
ATOM 1577 C CA . GLY A 1 229 ? 0.519 0.155 25.859 1.00 56.44 229 GLY A CA 1
ATOM 1578 C C . GLY A 1 229 ? 0.500 0.522 27.344 1.00 56.44 229 GLY A C 1
ATOM 1579 O O . GLY A 1 229 ? -0.531 0.977 27.835 1.00 56.44 229 GLY A O 1
ATOM 1580 N N . GLY A 1 230 ? 1.644 0.413 28.028 1.00 43.25 230 GLY A N 1
ATOM 1581 C CA . GLY A 1 230 ? 1.807 0.897 29.402 1.00 43.25 230 GLY A CA 1
ATOM 1582 C C . GLY A 1 230 ? 1.723 2.424 29.521 1.00 43.25 230 GLY A C 1
ATOM 1583 O O . GLY A 1 230 ? 1.161 2.925 30.483 1.00 43.25 230 GLY A O 1
ATOM 1584 N N . ALA A 1 231 ? 2.209 3.169 28.522 1.00 40.78 231 ALA A N 1
ATOM 1585 C CA . ALA A 1 231 ? 2.205 4.637 28.530 1.00 40.78 231 ALA A CA 1
ATOM 1586 C C . ALA A 1 231 ? 0.929 5.272 27.929 1.00 40.78 231 ALA A C 1
ATOM 1588 O O . ALA A 1 231 ? 0.551 6.388 28.286 1.00 40.78 231 ALA A O 1
ATOM 1589 N N . ALA A 1 232 ? 0.248 4.587 27.002 1.00 40.84 232 ALA A N 1
ATOM 1590 C CA . ALA A 1 232 ? -0.955 5.096 26.336 1.00 40.84 232 ALA A CA 1
ATOM 1591 C C . ALA A 1 232 ? -2.215 5.034 27.216 1.00 40.84 232 ALA A C 1
ATOM 1593 O O . ALA A 1 232 ? -3.121 5.843 27.007 1.00 40.84 232 ALA A O 1
ATOM 1594 N N . ALA A 1 233 ? -2.264 4.125 28.198 1.00 32.38 233 ALA A N 1
ATOM 1595 C CA . ALA A 1 233 ? -3.334 4.090 29.197 1.00 32.38 233 ALA A CA 1
ATOM 1596 C C . ALA A 1 233 ? -3.356 5.370 30.058 1.00 32.38 233 ALA A C 1
ATOM 1598 O O . ALA A 1 233 ? -4.433 5.877 30.361 1.00 32.38 233 ALA A O 1
ATOM 1599 N N . ASP A 1 234 ? -2.185 5.955 30.333 1.00 30.11 234 ASP A N 1
ATOM 1600 C CA . ASP A 1 234 ? -2.059 7.155 31.169 1.00 30.11 234 ASP A CA 1
ATOM 1601 C C . ASP A 1 234 ? -2.121 8.469 30.361 1.00 30.11 234 ASP A C 1
ATOM 1603 O O . ASP A 1 234 ? -2.581 9.497 30.857 1.00 30.11 234 ASP A O 1
ATOM 1607 N N . ALA A 1 235 ? -1.712 8.462 29.085 1.00 36.47 235 ALA A N 1
ATOM 1608 C CA . ALA A 1 235 ? -1.629 9.680 28.267 1.00 36.47 235 ALA A CA 1
ATOM 1609 C C . ALA A 1 235 ? -2.922 10.044 27.507 1.00 36.47 235 ALA A C 1
ATOM 1611 O O . ALA A 1 235 ? -3.084 11.192 27.083 1.00 36.47 235 ALA A O 1
ATOM 1612 N N . ALA A 1 236 ? -3.861 9.105 27.335 1.00 33.38 236 ALA A N 1
ATOM 1613 C CA . ALA A 1 236 ? -5.125 9.367 26.637 1.00 33.38 236 ALA A CA 1
ATOM 1614 C C . ALA A 1 236 ? -6.089 10.283 27.424 1.00 33.38 236 ALA A C 1
ATOM 1616 O O . ALA A 1 236 ? -7.008 10.842 26.828 1.00 33.38 236 ALA A O 1
ATOM 1617 N N . ALA A 1 237 ? -5.864 10.488 28.727 1.00 33.38 237 ALA A N 1
ATOM 1618 C CA . ALA A 1 237 ? -6.708 11.328 29.580 1.00 33.38 237 ALA A CA 1
ATOM 1619 C C . ALA A 1 237 ? -6.288 12.812 29.647 1.00 33.38 237 ALA A C 1
ATOM 1621 O O . ALA A 1 237 ? -7.067 13.631 30.125 1.00 33.38 237 ALA A O 1
ATOM 1622 N N . ALA A 1 238 ? -5.085 13.187 29.190 1.00 30.00 238 ALA A N 1
ATOM 1623 C CA . ALA A 1 238 ? -4.477 14.449 29.636 1.00 30.00 238 ALA A CA 1
ATOM 1624 C C . ALA A 1 238 ? -3.948 15.389 28.542 1.00 30.00 238 ALA A C 1
ATOM 1626 O O . ALA A 1 238 ? -3.227 16.324 28.874 1.00 30.00 238 ALA A O 1
ATOM 1627 N N . GLY A 1 239 ? -4.251 15.174 27.253 1.00 34.47 239 GLY A N 1
ATOM 1628 C CA . GLY A 1 239 ? -3.830 16.104 26.183 1.00 34.47 239 GLY A CA 1
ATOM 1629 C C . GLY A 1 239 ? -2.321 16.419 26.165 1.00 34.47 239 GLY A C 1
ATOM 1630 O O . GLY A 1 239 ? -1.899 17.434 25.613 1.00 34.47 239 GLY A O 1
ATOM 1631 N N . GLY A 1 240 ? -1.511 15.572 26.805 1.00 29.30 240 GLY A N 1
ATOM 1632 C CA . GLY A 1 240 ? -0.120 15.845 27.122 1.00 29.30 240 GLY A CA 1
ATOM 1633 C C . GLY A 1 240 ? 0.792 15.427 25.981 1.00 29.30 240 GLY A C 1
ATOM 1634 O O . GLY A 1 240 ? 0.730 14.295 25.500 1.00 29.30 240 GLY A O 1
ATOM 1635 N N . GLY A 1 241 ? 1.663 16.345 25.560 1.00 43.75 241 GLY A N 1
ATOM 1636 C CA . GLY A 1 241 ? 2.777 16.042 24.670 1.00 43.75 241 GLY A CA 1
ATOM 1637 C C . GLY A 1 241 ? 3.654 14.942 25.271 1.00 43.75 241 GLY A C 1
ATOM 1638 O O . GLY A 1 241 ? 4.291 15.144 26.301 1.00 43.75 241 GLY A O 1
ATOM 1639 N N . GLY A 1 242 ? 3.664 13.772 24.636 1.00 32.84 242 GLY A N 1
ATOM 1640 C CA . GLY A 1 242 ? 4.447 12.610 25.054 1.00 32.84 242 GLY A CA 1
ATOM 1641 C C . GLY A 1 242 ? 5.634 12.377 24.125 1.00 32.84 242 GLY A C 1
ATOM 1642 O O . GLY A 1 242 ? 5.460 12.329 22.907 1.00 32.84 242 GLY A O 1
ATOM 1643 N N . ARG A 1 243 ? 6.822 12.264 24.731 1.00 40.50 243 ARG A N 1
ATOM 1644 C CA . ARG A 1 243 ? 8.134 12.021 24.115 1.00 40.50 243 ARG A CA 1
ATOM 1645 C C . ARG A 1 243 ? 8.211 10.716 23.314 1.00 40.50 243 ARG A C 1
ATOM 1647 O O . ARG A 1 243 ? 7.487 9.764 23.581 1.00 40.50 243 ARG A O 1
ATOM 1654 N N . ASP A 1 244 ? 9.161 10.745 22.380 1.00 40.66 244 ASP A N 1
ATOM 1655 C CA . ASP A 1 244 ? 9.844 9.655 21.681 1.00 40.66 244 ASP A CA 1
ATOM 1656 C C . ASP A 1 244 ? 8.938 8.577 21.085 1.00 40.66 244 ASP A C 1
ATOM 1658 O O . ASP A 1 244 ? 8.855 7.438 21.543 1.00 40.66 244 ASP A O 1
ATOM 1662 N N . ALA A 1 245 ? 8.308 8.948 19.966 1.00 44.41 245 ALA A N 1
ATOM 1663 C CA . ALA A 1 245 ? 7.905 7.962 18.978 1.00 44.41 245 ALA A CA 1
ATOM 1664 C C . ALA A 1 245 ? 9.130 7.089 18.649 1.00 44.41 245 ALA A C 1
ATOM 1666 O O . ALA A 1 245 ? 10.230 7.610 18.429 1.00 44.41 245 ALA A O 1
ATOM 1667 N N . PRO A 1 246 ? 8.974 5.763 18.682 1.00 48.31 246 PRO A N 1
ATOM 1668 C CA . PRO A 1 246 ? 10.118 4.889 18.593 1.00 48.31 246 PRO A CA 1
ATOM 1669 C C . PRO A 1 246 ? 10.691 5.003 17.168 1.00 48.31 246 PRO A C 1
ATOM 1671 O O . PRO A 1 246 ? 9.938 5.102 16.199 1.00 48.31 246 PRO A O 1
ATOM 1674 N N . GLY A 1 247 ? 12.023 5.090 17.050 1.00 51.75 247 GLY A N 1
ATOM 1675 C CA . GLY A 1 247 ? 12.710 5.384 15.785 1.00 51.75 247 GLY A CA 1
ATOM 1676 C C . GLY A 1 247 ? 12.394 4.390 14.656 1.00 51.75 247 GLY A C 1
ATOM 1677 O O . GLY A 1 247 ? 11.746 3.373 14.871 1.00 51.75 247 GLY A O 1
ATOM 1678 N N . ALA A 1 248 ? 12.897 4.647 13.445 1.00 51.75 248 ALA A N 1
ATOM 1679 C CA . ALA A 1 248 ? 12.577 3.931 12.197 1.00 51.75 248 ALA A CA 1
ATOM 1680 C C . ALA A 1 248 ? 12.423 2.406 12.315 1.00 51.75 248 ALA A C 1
ATOM 1682 O O . ALA A 1 248 ? 11.458 1.819 11.823 1.00 51.75 248 ALA A O 1
ATOM 1683 N N . ALA A 1 249 ? 13.387 1.773 12.991 1.00 57.56 249 ALA A N 1
ATOM 1684 C CA . ALA A 1 249 ? 13.436 0.331 13.192 1.00 57.56 249 ALA A CA 1
ATOM 1685 C C . ALA A 1 249 ? 12.244 -0.194 14.009 1.00 57.56 249 ALA A C 1
ATOM 1687 O O . ALA A 1 249 ? 11.802 -1.322 13.805 1.00 57.56 249 ALA A O 1
ATOM 1688 N N . ALA A 1 250 ? 11.694 0.622 14.901 1.00 74.75 250 ALA A N 1
ATOM 1689 C CA . ALA A 1 250 ? 10.625 0.234 15.797 1.00 74.75 250 ALA A CA 1
ATOM 1690 C C . ALA A 1 250 ? 9.233 0.325 15.166 1.00 74.75 250 ALA A C 1
ATOM 1692 O O . ALA A 1 250 ? 8.400 -0.519 15.477 1.00 74.75 250 ALA A O 1
ATOM 1693 N N . ALA A 1 251 ? 8.967 1.276 14.261 1.00 86.69 251 ALA A N 1
ATOM 1694 C CA . ALA A 1 251 ? 7.667 1.345 13.586 1.00 86.69 251 ALA A CA 1
ATOM 1695 C C . ALA A 1 251 ? 7.430 0.107 12.709 1.00 86.69 251 ALA A C 1
ATOM 1697 O O . ALA A 1 251 ? 6.403 -0.558 12.840 1.00 86.69 251 ALA A O 1
ATOM 1698 N N . GLY A 1 252 ? 8.412 -0.251 11.876 1.00 90.44 252 GLY A N 1
ATOM 1699 C CA . GLY A 1 252 ? 8.361 -1.475 11.078 1.00 90.44 252 GLY A CA 1
ATOM 1700 C C . GLY A 1 252 ? 8.293 -2.738 11.929 1.00 90.44 252 GLY A C 1
ATOM 1701 O O . GLY A 1 252 ? 7.487 -3.622 11.649 1.00 90.44 252 GLY A O 1
ATOM 1702 N N . ALA A 1 253 ? 9.116 -2.830 12.978 1.00 91.38 253 ALA A N 1
ATOM 1703 C CA . ALA A 1 253 ? 9.106 -3.977 13.883 1.00 91.38 253 ALA A CA 1
ATOM 1704 C C . ALA A 1 253 ? 7.751 -4.141 14.585 1.00 91.38 253 ALA A C 1
ATOM 1706 O O . ALA A 1 253 ? 7.216 -5.247 14.635 1.00 91.38 253 ALA A O 1
ATOM 1707 N N . LEU A 1 254 ? 7.160 -3.042 15.065 1.00 91.88 254 LEU A N 1
ATOM 1708 C CA . LEU A 1 254 ? 5.831 -3.031 15.672 1.00 91.88 254 LEU A CA 1
ATOM 1709 C C . LEU A 1 254 ? 4.773 -3.512 14.677 1.00 91.88 254 LEU A C 1
ATOM 1711 O O . LEU A 1 254 ? 3.967 -4.375 15.020 1.00 91.88 254 LEU A O 1
ATOM 1715 N N . LEU A 1 255 ? 4.800 -3.008 13.437 1.00 94.31 255 LEU A N 1
ATOM 1716 C CA . LEU A 1 255 ? 3.888 -3.462 12.386 1.00 94.31 255 LEU A CA 1
ATOM 1717 C C . LEU A 1 255 ? 4.060 -4.965 12.105 1.00 94.31 255 LEU A C 1
ATOM 1719 O O . LEU A 1 255 ? 3.076 -5.699 12.088 1.00 94.31 255 LEU A O 1
ATOM 1723 N N . ALA A 1 256 ? 5.296 -5.442 11.944 1.00 93.69 256 ALA A N 1
ATOM 1724 C CA . ALA A 1 256 ? 5.595 -6.847 11.668 1.00 93.69 256 ALA A CA 1
ATOM 1725 C C . ALA A 1 256 ? 5.250 -7.801 12.827 1.00 93.69 256 ALA A C 1
ATOM 1727 O O . ALA A 1 256 ? 4.978 -8.978 12.591 1.00 93.69 256 ALA A O 1
ATOM 1728 N N . ALA A 1 257 ? 5.268 -7.320 14.072 1.00 92.62 257 ALA A N 1
ATOM 1729 C CA . ALA A 1 257 ? 4.860 -8.097 15.239 1.00 92.62 257 ALA A CA 1
ATOM 1730 C C . ALA A 1 257 ? 3.330 -8.193 15.361 1.00 92.62 257 ALA A C 1
ATOM 1732 O O . ALA A 1 257 ? 2.778 -9.266 15.636 1.00 92.62 257 ALA A O 1
ATOM 1733 N N . ALA A 1 258 ? 2.641 -7.071 15.143 1.00 92.50 258 ALA A N 1
ATOM 1734 C CA . ALA A 1 258 ? 1.209 -6.947 15.382 1.00 92.50 258 ALA A CA 1
ATOM 1735 C C . ALA A 1 258 ? 0.339 -7.445 14.217 1.00 92.50 258 ALA A C 1
ATOM 1737 O O . ALA A 1 258 ? -0.769 -7.922 14.467 1.00 92.50 258 ALA A O 1
ATOM 1738 N N . TYR A 1 259 ? 0.829 -7.375 12.976 1.00 95.88 259 TYR A N 1
ATOM 1739 C CA . TYR A 1 259 ? 0.024 -7.627 11.780 1.00 95.88 259 TYR A CA 1
ATOM 1740 C C . TYR A 1 259 ? 0.701 -8.599 10.814 1.00 95.88 259 TYR A C 1
ATOM 1742 O O . TYR A 1 259 ? 1.924 -8.704 10.742 1.00 95.88 259 TYR A O 1
ATOM 1750 N N . ASP A 1 260 ? -0.120 -9.293 10.033 1.00 96.38 260 ASP A N 1
ATOM 1751 C CA . ASP A 1 260 ? 0.328 -10.190 8.970 1.00 96.38 260 ASP A CA 1
ATOM 1752 C C . ASP A 1 260 ? 0.379 -9.465 7.618 1.00 96.38 260 ASP A C 1
ATOM 1754 O O . ASP A 1 260 ? 1.195 -9.799 6.753 1.00 96.38 260 ASP A O 1
ATOM 1758 N N . VAL A 1 261 ? -0.496 -8.472 7.435 1.00 97.88 261 VAL A N 1
ATOM 1759 C CA . VAL A 1 261 ? -0.652 -7.692 6.204 1.00 97.88 261 VAL A CA 1
ATOM 1760 C C . VAL A 1 261 ? -0.912 -6.225 6.553 1.00 97.88 261 VAL A C 1
ATOM 1762 O O . VAL A 1 261 ? -1.633 -5.925 7.504 1.00 97.88 261 VAL A O 1
ATOM 1765 N N . ALA A 1 262 ? -0.363 -5.303 5.765 1.00 98.38 262 ALA A N 1
ATOM 1766 C CA . ALA A 1 262 ? -0.746 -3.894 5.791 1.00 98.38 262 ALA A CA 1
ATOM 1767 C C . ALA A 1 262 ? -1.279 -3.452 4.430 1.00 98.38 262 ALA A C 1
ATOM 1769 O O . ALA A 1 262 ? -0.616 -3.660 3.415 1.00 98.38 262 ALA A O 1
ATOM 1770 N N . PHE A 1 263 ? -2.437 -2.794 4.405 1.00 98.56 263 PHE A N 1
ATOM 1771 C CA . PHE A 1 263 ? -2.813 -1.965 3.266 1.00 98.56 263 PHE A CA 1
ATOM 1772 C C . PHE A 1 263 ? -2.057 -0.641 3.361 1.00 98.56 263 PHE A C 1
ATOM 1774 O O . PHE A 1 263 ? -2.264 0.113 4.307 1.00 98.56 263 PHE A O 1
ATOM 1781 N N . TYR A 1 264 ? -1.169 -0.369 2.412 1.00 97.94 264 TYR A N 1
ATOM 1782 C CA . TYR A 1 264 ? -0.372 0.855 2.369 1.00 97.94 264 TYR A CA 1
ATOM 1783 C C . TYR A 1 264 ? -1.072 1.862 1.450 1.00 97.94 264 TYR A C 1
ATOM 1785 O O . TYR A 1 264 ? -0.898 1.812 0.236 1.00 97.94 264 TYR A O 1
ATOM 1793 N N . GLY A 1 265 ? -1.926 2.711 2.023 1.00 96.06 265 GLY A N 1
ATOM 1794 C CA . GLY A 1 265 ? -2.806 3.631 1.298 1.00 96.06 265 GLY A CA 1
ATOM 1795 C C . GLY A 1 265 ? -2.372 5.087 1.438 1.00 96.06 265 GLY A C 1
ATOM 1796 O O . GLY A 1 265 ? -2.513 5.671 2.509 1.00 96.06 265 GLY A O 1
ATOM 1797 N N . GLU A 1 266 ? -1.881 5.687 0.356 1.00 93.50 266 GLU A N 1
ATOM 1798 C CA . GLU A 1 266 ? -1.481 7.093 0.280 1.00 93.50 266 GLU A CA 1
ATOM 1799 C C . GLU A 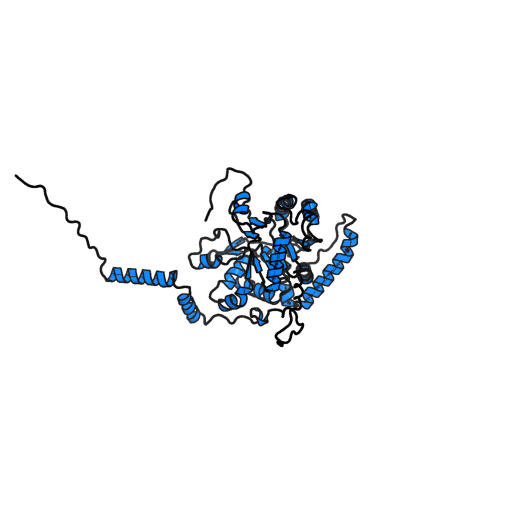1 266 ? -2.625 8.053 0.679 1.00 93.50 266 GLU A C 1
ATOM 1801 O O . GLU A 1 266 ? -3.807 7.698 0.573 1.00 93.50 266 GLU A O 1
ATOM 1806 N N . PRO A 1 267 ? -2.310 9.301 1.089 1.00 91.75 267 PRO A N 1
ATOM 1807 C CA . PRO A 1 267 ? -3.298 10.266 1.582 1.00 91.75 267 PRO A CA 1
ATOM 1808 C C . PRO A 1 267 ? -4.386 10.675 0.579 1.00 91.75 267 PRO A C 1
ATOM 1810 O O . PRO A 1 267 ? -5.405 11.228 0.981 1.00 91.75 267 PRO A O 1
ATOM 1813 N N . ASP A 1 268 ? -4.178 10.440 -0.718 1.00 88.44 268 ASP A N 1
ATOM 1814 C CA . ASP A 1 268 ? -5.145 10.625 -1.812 1.00 88.44 268 ASP A CA 1
ATOM 1815 C C . ASP A 1 268 ? -5.891 9.332 -2.189 1.00 88.44 268 ASP A C 1
ATOM 1817 O O . ASP A 1 268 ? -6.378 9.185 -3.315 1.00 88.44 268 ASP A O 1
ATOM 1821 N N . THR A 1 269 ? -6.023 8.405 -1.240 1.00 92.19 269 THR A N 1
ATOM 1822 C CA . THR A 1 269 ? -6.958 7.281 -1.335 1.00 92.19 269 THR A CA 1
ATOM 1823 C C . THR A 1 269 ? -8.330 7.691 -0.808 1.00 92.19 269 THR A C 1
ATOM 1825 O O . THR A 1 269 ? -8.483 8.087 0.347 1.00 92.19 269 THR A O 1
ATOM 1828 N N . TRP A 1 270 ? -9.347 7.567 -1.655 1.00 90.44 270 TRP A N 1
ATOM 1829 C CA . TRP A 1 270 ? -10.716 7.982 -1.367 1.00 90.44 270 TRP A CA 1
ATOM 1830 C C . TRP A 1 270 ? -11.656 6.781 -1.319 1.00 90.44 270 TRP A C 1
ATOM 1832 O O . TRP A 1 270 ? -11.520 5.868 -2.140 1.00 90.44 270 TRP A O 1
ATOM 1842 N N . PRO A 1 271 ? -12.656 6.785 -0.427 1.00 94.06 271 PRO A N 1
ATOM 1843 C CA . PRO A 1 271 ? -13.657 5.741 -0.421 1.00 94.06 271 PRO A CA 1
ATOM 1844 C C . PRO A 1 271 ? -14.656 5.950 -1.562 1.00 94.06 271 PRO A C 1
ATOM 1846 O O . PRO A 1 271 ? -15.255 7.013 -1.724 1.00 94.06 271 PRO A O 1
ATOM 1849 N N . LEU A 1 272 ? -14.848 4.904 -2.360 1.00 93.50 272 LEU A N 1
ATOM 1850 C CA . LEU A 1 272 ? -15.886 4.828 -3.382 1.00 93.50 272 LEU A CA 1
ATOM 1851 C C . LEU A 1 272 ? -17.176 4.229 -2.813 1.00 93.50 272 LEU A C 1
ATOM 1853 O O . LEU A 1 272 ? -18.265 4.571 -3.276 1.00 93.50 272 LEU A O 1
ATOM 1857 N N . ARG A 1 273 ? -17.058 3.342 -1.820 1.00 93.94 273 ARG A N 1
ATOM 1858 C CA . ARG A 1 273 ? -18.164 2.628 -1.168 1.00 93.94 273 ARG A CA 1
ATOM 1859 C C . ARG A 1 273 ? -17.898 2.481 0.316 1.00 93.94 273 ARG A C 1
ATOM 1861 O O . ARG A 1 273 ? -16.744 2.457 0.724 1.00 93.94 273 ARG A O 1
ATOM 1868 N N . ALA A 1 274 ? -18.958 2.293 1.091 1.00 95.00 274 ALA A N 1
ATOM 1869 C CA . ALA A 1 274 ? -18.840 1.898 2.484 1.00 95.00 274 ALA A CA 1
ATOM 1870 C C . ALA A 1 274 ? -18.360 0.445 2.624 1.00 95.00 274 ALA A C 1
ATOM 1872 O O . ALA A 1 274 ? -18.354 -0.304 1.644 1.00 95.00 274 ALA A O 1
ATOM 1873 N N . ARG A 1 275 ? -18.034 0.027 3.854 1.00 95.25 275 ARG A N 1
ATOM 1874 C CA . ARG A 1 275 ? -17.597 -1.350 4.190 1.00 95.25 275 ARG A CA 1
ATOM 1875 C C . ARG A 1 275 ? -16.301 -1.769 3.509 1.00 95.25 275 ARG A C 1
ATOM 1877 O O . ARG A 1 275 ? -16.061 -2.947 3.239 1.00 95.25 275 ARG A O 1
ATOM 1884 N N . TRP A 1 276 ? -15.458 -0.792 3.213 1.00 96.38 276 TRP A N 1
ATOM 1885 C CA . TRP A 1 276 ? -14.198 -1.041 2.544 1.00 96.38 276 TRP A CA 1
ATOM 1886 C C . TRP A 1 276 ? -13.192 -1.776 3.442 1.00 96.38 276 TRP A C 1
ATOM 1888 O O . TRP A 1 276 ? -12.317 -2.458 2.914 1.00 96.38 276 TRP A O 1
ATOM 1898 N N . LEU A 1 277 ? -13.348 -1.737 4.775 1.00 96.75 277 LEU A N 1
ATOM 1899 C CA . LEU A 1 277 ? -12.537 -2.544 5.697 1.00 96.75 277 LEU A CA 1
ATOM 1900 C C . LEU A 1 277 ? -12.810 -4.040 5.561 1.00 96.75 277 LEU A C 1
ATOM 1902 O O . LEU A 1 277 ? -11.864 -4.808 5.418 1.00 96.75 277 LEU A O 1
ATOM 1906 N N . ALA A 1 278 ? -14.078 -4.454 5.518 1.00 95.50 278 ALA A N 1
ATOM 1907 C CA . ALA A 1 278 ? -14.437 -5.848 5.262 1.00 95.50 278 ALA A CA 1
ATOM 1908 C C . ALA A 1 278 ? -13.888 -6.350 3.913 1.00 95.50 278 ALA A C 1
ATOM 1910 O O . ALA A 1 278 ? -13.377 -7.466 3.823 1.00 95.50 278 ALA A O 1
ATOM 1911 N N . ALA A 1 279 ? -13.941 -5.513 2.870 1.00 96.75 279 ALA A N 1
ATOM 1912 C CA . ALA A 1 279 ? -13.391 -5.852 1.558 1.00 96.75 279 ALA A CA 1
ATOM 1913 C C . ALA A 1 279 ? -11.857 -5.993 1.580 1.00 96.75 279 ALA A C 1
ATOM 1915 O O . ALA A 1 279 ? -11.314 -6.939 1.006 1.00 96.75 279 ALA A O 1
ATOM 1916 N N . LEU A 1 280 ? -11.152 -5.086 2.269 1.00 97.81 280 LEU A N 1
ATOM 1917 C CA . LEU A 1 280 ? -9.705 -5.191 2.467 1.00 97.81 280 LEU A CA 1
ATOM 1918 C C . LEU A 1 280 ? -9.327 -6.417 3.301 1.00 97.81 280 LEU A C 1
ATOM 1920 O O . LEU A 1 280 ? -8.361 -7.091 2.955 1.00 97.81 280 LEU A O 1
ATOM 1924 N N . GLN A 1 281 ? -10.088 -6.733 4.350 1.00 97.38 281 GLN A N 1
ATOM 1925 C CA . GLN A 1 281 ? -9.852 -7.915 5.174 1.00 97.38 281 GLN A CA 1
ATOM 1926 C C . GLN A 1 281 ? -9.986 -9.198 4.361 1.00 97.38 281 GLN A C 1
ATOM 1928 O O . GLN A 1 281 ? -9.096 -10.037 4.415 1.00 97.38 281 GLN A O 1
ATOM 1933 N N . ALA A 1 282 ? -11.039 -9.335 3.552 1.00 96.25 282 ALA A N 1
ATOM 1934 C CA . ALA A 1 282 ? -11.204 -10.509 2.698 1.00 96.25 282 ALA A CA 1
ATOM 1935 C C . ALA A 1 282 ? -10.024 -10.674 1.719 1.00 96.25 282 ALA A C 1
ATOM 1937 O O . ALA A 1 282 ? -9.531 -11.782 1.505 1.00 96.25 282 ALA A O 1
ATOM 1938 N N . ALA A 1 283 ? -9.525 -9.567 1.156 1.00 97.38 283 ALA A N 1
ATOM 1939 C CA . ALA A 1 283 ? -8.336 -9.586 0.308 1.00 97.38 283 ALA A CA 1
ATOM 1940 C C . ALA A 1 283 ? -7.047 -9.906 1.094 1.00 97.38 283 ALA A C 1
ATOM 1942 O O . ALA A 1 283 ? -6.168 -10.585 0.564 1.00 97.38 283 ALA A O 1
ATOM 1943 N N . ALA A 1 284 ? -6.934 -9.465 2.350 1.00 97.75 284 ALA A N 1
ATOM 1944 C CA . ALA A 1 284 ? -5.821 -9.800 3.235 1.00 97.75 284 ALA A CA 1
ATOM 1945 C C . ALA A 1 284 ? -5.833 -11.284 3.633 1.00 97.75 284 ALA A C 1
ATOM 1947 O O . ALA A 1 284 ? -4.796 -11.937 3.549 1.00 97.75 284 ALA A O 1
ATOM 1948 N N . ASP A 1 285 ? -6.995 -11.837 3.984 1.00 96.19 285 ASP A N 1
ATOM 1949 C CA . ASP A 1 285 ? -7.181 -13.258 4.292 1.00 96.19 285 ASP A CA 1
ATOM 1950 C C . ASP A 1 285 ? -6.756 -14.123 3.102 1.00 96.19 285 ASP A C 1
ATOM 1952 O O . ASP A 1 285 ? -5.962 -15.055 3.255 1.00 96.19 285 ASP A O 1
ATOM 1956 N N . ALA A 1 286 ? -7.201 -13.756 1.894 1.00 95.00 286 ALA A N 1
ATOM 1957 C CA . ALA A 1 286 ? -6.770 -14.409 0.664 1.00 95.00 286 ALA A CA 1
ATOM 1958 C C . ALA A 1 286 ? -5.250 -14.298 0.464 1.00 95.00 286 ALA A C 1
ATOM 1960 O O . ALA A 1 286 ? -4.602 -15.302 0.174 1.00 95.00 286 ALA A O 1
ATOM 1961 N N . ALA A 1 287 ? -4.663 -13.114 0.678 1.00 95.31 287 ALA A N 1
ATOM 1962 C CA . ALA A 1 287 ? -3.221 -12.907 0.560 1.00 95.31 287 ALA A CA 1
ATOM 1963 C C . ALA A 1 287 ? -2.422 -13.808 1.515 1.00 95.31 287 ALA A C 1
ATOM 1965 O O . ALA A 1 287 ? -1.409 -14.385 1.120 1.00 95.31 287 ALA A O 1
ATOM 1966 N N . VAL A 1 288 ? -2.876 -13.960 2.764 1.00 94.31 288 VAL A N 1
ATOM 1967 C CA . VAL A 1 288 ? -2.241 -14.855 3.742 1.00 94.31 288 VAL A CA 1
ATOM 1968 C C . VAL A 1 288 ? -2.391 -16.313 3.325 1.00 94.31 288 VAL A C 1
ATOM 1970 O O . VAL A 1 288 ? -1.396 -17.040 3.336 1.00 94.31 288 VAL A O 1
ATOM 1973 N N . ALA A 1 289 ? -3.593 -16.727 2.921 1.00 92.31 289 ALA A N 1
ATOM 1974 C CA . ALA A 1 289 ? -3.883 -18.099 2.519 1.00 92.31 289 ALA A CA 1
ATOM 1975 C C . ALA A 1 289 ? -3.061 -18.539 1.298 1.00 92.31 289 ALA A C 1
ATOM 1977 O O . ALA A 1 289 ? -2.560 -19.662 1.262 1.00 92.31 289 ALA A O 1
ATOM 1978 N N . THR A 1 290 ? -2.872 -17.653 0.317 1.00 91.56 290 THR A N 1
ATOM 1979 C CA . THR A 1 290 ? -2.074 -17.946 -0.882 1.00 91.56 290 THR A CA 1
ATOM 1980 C C . THR A 1 290 ? -0.591 -17.640 -0.708 1.00 91.56 290 THR A C 1
ATOM 1982 O O . THR A 1 290 ? 0.191 -17.924 -1.610 1.00 91.56 290 THR A O 1
ATOM 1985 N N . GLY A 1 291 ? -0.184 -17.027 0.408 1.00 92.44 291 GLY A N 1
ATOM 1986 C CA . GLY A 1 291 ? 1.184 -16.564 0.635 1.00 92.44 291 GLY A CA 1
ATOM 1987 C C . GLY A 1 291 ? 1.617 -15.420 -0.289 1.00 92.44 291 GLY A C 1
ATOM 1988 O O . GLY A 1 291 ? 2.810 -15.292 -0.572 1.00 92.44 291 GLY A O 1
ATOM 1989 N N . ALA A 1 292 ? 0.688 -14.597 -0.777 1.00 95.69 292 ALA A N 1
ATOM 1990 C CA . ALA A 1 292 ? 1.020 -13.431 -1.586 1.00 95.69 292 ALA A CA 1
ATOM 1991 C C . ALA A 1 292 ? 1.822 -12.396 -0.776 1.00 95.69 292 ALA A C 1
ATOM 1993 O O . ALA A 1 292 ? 1.553 -12.140 0.397 1.00 95.69 292 ALA A O 1
ATOM 1994 N N . TRP A 1 293 ? 2.819 -11.790 -1.418 1.00 97.06 293 TRP A N 1
ATOM 1995 C CA . TRP A 1 293 ? 3.586 -10.670 -0.878 1.00 97.06 293 TRP A CA 1
ATOM 1996 C C . TRP A 1 293 ? 2.927 -9.331 -1.161 1.00 97.06 293 TRP A C 1
ATOM 1998 O O . TRP A 1 293 ? 2.936 -8.459 -0.296 1.00 97.06 293 TRP A O 1
ATOM 2008 N N . VAL A 1 294 ? 2.370 -9.176 -2.363 1.00 98.19 294 VAL A N 1
ATOM 2009 C CA . VAL A 1 294 ? 1.713 -7.947 -2.805 1.00 98.19 294 VAL A CA 1
ATOM 2010 C C . VAL A 1 294 ? 0.369 -8.297 -3.423 1.00 98.19 294 VAL A C 1
ATOM 2012 O O . VAL A 1 294 ? 0.307 -9.118 -4.341 1.00 98.19 294 VAL A O 1
ATOM 2015 N N . VAL A 1 295 ? -0.697 -7.657 -2.944 1.00 98.19 295 VAL A N 1
ATOM 2016 C CA . VAL A 1 295 ? -2.038 -7.764 -3.530 1.00 98.19 295 VAL A CA 1
ATOM 2017 C C . VAL A 1 295 ? -2.591 -6.372 -3.780 1.00 98.19 295 VAL A C 1
ATOM 2019 O O . VAL A 1 295 ? -2.855 -5.631 -2.839 1.00 98.19 295 VAL A O 1
ATOM 2022 N N . GLY A 1 296 ? -2.766 -5.988 -5.041 1.00 97.06 296 GLY A N 1
ATOM 2023 C CA . GLY A 1 296 ? -3.176 -4.622 -5.370 1.00 97.06 296 GLY A CA 1
ATOM 2024 C C . GLY A 1 296 ? -3.878 -4.492 -6.709 1.00 97.06 296 GLY A C 1
ATOM 2025 O O . GLY A 1 296 ? -4.122 -5.475 -7.406 1.00 97.06 296 GLY A O 1
ATOM 2026 N N . SER A 1 297 ? -4.220 -3.258 -7.065 1.00 93.62 297 SER A N 1
ATOM 2027 C CA . SER A 1 297 ? -4.926 -2.996 -8.320 1.00 93.62 297 SER A CA 1
ATOM 2028 C C . SER A 1 297 ? -4.014 -3.134 -9.538 1.00 93.62 297 SER A C 1
ATOM 2030 O O . SER A 1 297 ? -2.854 -2.704 -9.471 1.00 93.62 297 SER A O 1
ATOM 2032 N N . PRO A 1 298 ? -4.523 -3.664 -10.666 1.00 88.81 298 PRO A N 1
ATOM 2033 C CA . PRO A 1 298 ? -3.857 -3.482 -11.944 1.00 88.81 298 PRO A CA 1
ATOM 2034 C C . PRO A 1 298 ? -3.871 -1.997 -12.327 1.00 88.81 298 PRO A C 1
ATOM 2036 O O . PRO A 1 298 ? -4.730 -1.220 -11.899 1.00 88.81 298 PRO A O 1
ATOM 2039 N N . MET A 1 299 ? -2.932 -1.594 -13.175 1.00 81.56 299 MET A N 1
ATOM 2040 C CA . MET A 1 299 ? -2.905 -0.245 -13.732 1.00 81.56 299 MET A CA 1
ATOM 2041 C C . MET A 1 299 ? -4.141 0.002 -14.623 1.00 81.56 299 MET A C 1
ATOM 2043 O O . MET A 1 299 ? -4.308 -0.665 -15.640 1.00 81.56 299 MET A O 1
ATOM 2047 N N . ARG A 1 300 ? -5.001 0.968 -14.261 1.00 79.81 300 ARG A N 1
ATOM 2048 C CA . ARG A 1 300 ? -6.238 1.319 -15.004 1.00 79.81 300 ARG A CA 1
ATOM 2049 C C . ARG A 1 300 ? -6.165 2.672 -15.730 1.00 79.81 300 ARG A C 1
ATOM 2051 O O . ARG A 1 300 ? -7.188 3.248 -16.084 1.00 79.81 300 ARG A O 1
ATOM 2058 N N . TYR A 1 301 ? -4.962 3.196 -15.939 1.00 73.75 301 TYR A N 1
ATOM 2059 C CA . TYR A 1 301 ? -4.700 4.470 -16.614 1.00 73.75 301 TYR A CA 1
ATOM 2060 C C . TYR A 1 301 ? -3.594 4.293 -17.653 1.00 73.75 301 TYR A C 1
ATOM 2062 O O . TYR A 1 301 ? -2.762 3.389 -17.546 1.00 73.75 301 TYR A O 1
ATOM 2070 N N . ALA A 1 302 ? -3.559 5.184 -18.645 1.00 65.88 302 ALA A N 1
ATOM 2071 C CA . ALA A 1 302 ? -2.451 5.241 -19.586 1.00 65.88 302 ALA A CA 1
ATOM 2072 C C . ALA A 1 302 ? -1.161 5.627 -18.835 1.00 65.88 302 ALA A C 1
ATOM 2074 O O . ALA A 1 302 ? -1.156 6.641 -18.125 1.00 65.88 302 ALA A O 1
ATOM 2075 N N . PRO A 1 303 ? -0.065 4.855 -18.951 1.00 62.72 303 PRO A N 1
ATOM 2076 C CA . PRO A 1 303 ? 1.169 5.178 -18.253 1.00 62.72 303 PRO A CA 1
ATOM 2077 C C . PRO A 1 303 ? 1.650 6.573 -18.671 1.00 62.72 303 PRO A C 1
ATOM 2079 O O . PRO A 1 303 ? 1.754 6.885 -19.854 1.00 62.72 303 PRO A O 1
ATOM 2082 N N . LYS A 1 304 ? 1.970 7.430 -17.691 1.00 55.53 304 LYS A N 1
ATOM 2083 C CA . LYS A 1 304 ? 2.460 8.799 -17.955 1.00 55.53 304 LYS A CA 1
ATOM 2084 C C . LYS A 1 304 ? 3.731 8.813 -18.806 1.00 55.53 304 LYS A C 1
ATOM 2086 O O . LYS A 1 304 ? 3.973 9.759 -19.546 1.00 55.53 304 LYS A O 1
ATOM 2091 N N . PHE A 1 305 ? 4.524 7.750 -18.710 1.00 54.69 305 PHE A N 1
ATOM 2092 C CA . PHE A 1 305 ? 5.744 7.540 -19.479 1.00 54.69 305 PHE A CA 1
ATOM 2093 C C . PHE A 1 305 ? 5.432 6.743 -20.752 1.00 54.69 305 PHE A C 1
ATOM 2095 O O . PHE A 1 305 ? 6.010 5.690 -20.998 1.00 54.69 305 PHE A O 1
ATOM 2102 N N . ASN A 1 306 ? 4.524 7.262 -21.585 1.00 43.72 306 ASN A N 1
ATOM 2103 C CA . ASN A 1 306 ? 4.191 6.736 -22.921 1.00 43.72 306 ASN A CA 1
ATOM 2104 C C . ASN A 1 306 ? 5.367 6.791 -23.927 1.00 43.72 306 ASN A C 1
ATOM 2106 O O . ASN A 1 306 ? 5.174 6.577 -25.119 1.00 43.72 306 ASN A O 1
ATOM 2110 N N . VAL A 1 307 ? 6.588 7.085 -23.473 1.00 43.03 307 VAL A N 1
ATOM 2111 C CA . VAL A 1 307 ? 7.786 7.157 -24.323 1.00 43.03 307 VAL A CA 1
ATOM 2112 C C . VAL A 1 307 ? 8.398 5.779 -24.589 1.00 43.03 307 VAL A C 1
ATOM 2114 O O . VAL A 1 307 ? 9.303 5.654 -25.408 1.00 43.03 307 VAL A O 1
ATOM 2117 N N . ALA A 1 308 ? 7.927 4.734 -23.907 1.00 47.94 308 ALA A N 1
ATOM 2118 C CA . ALA A 1 308 ? 8.453 3.395 -24.091 1.00 47.94 308 ALA A CA 1
ATOM 2119 C C . ALA A 1 308 ? 7.704 2.697 -25.242 1.00 47.94 308 ALA A C 1
ATOM 2121 O O . ALA A 1 308 ? 6.530 2.350 -25.108 1.00 47.94 308 ALA A O 1
ATOM 2122 N N . ALA A 1 309 ? 8.373 2.511 -26.384 1.00 55.84 309 ALA A N 1
ATOM 2123 C CA . ALA A 1 309 ? 7.881 1.653 -27.462 1.00 55.84 309 ALA A CA 1
ATOM 2124 C C . ALA A 1 309 ? 7.636 0.222 -26.942 1.00 55.84 309 ALA A C 1
ATOM 2126 O O . ALA A 1 309 ? 8.229 -0.196 -25.940 1.00 55.84 309 ALA A O 1
ATOM 2127 N N . GLU A 1 310 ? 6.778 -0.552 -27.614 1.00 50.53 310 GLU A N 1
ATOM 2128 C CA . GLU A 1 310 ? 6.728 -1.999 -27.366 1.00 50.53 310 GLU A CA 1
ATOM 2129 C C . GLU A 1 310 ? 8.146 -2.584 -27.492 1.00 50.53 310 GLU A C 1
ATOM 2131 O O . GLU A 1 310 ? 8.875 -2.193 -28.410 1.00 50.53 310 GLU A O 1
ATOM 2136 N N . PRO A 1 311 ? 8.591 -3.456 -26.565 1.00 57.66 311 PRO A N 1
ATOM 2137 C CA . PRO A 1 311 ? 7.819 -4.211 -25.563 1.00 57.66 311 PRO A CA 1
ATOM 2138 C C . PRO A 1 311 ? 7.720 -3.569 -24.160 1.00 57.66 311 PRO A C 1
ATOM 2140 O O . PRO A 1 311 ? 7.179 -4.167 -23.225 1.00 57.66 311 PRO A O 1
ATOM 2143 N N . ALA A 1 312 ? 8.278 -2.373 -23.954 1.00 58.44 312 ALA A N 1
ATOM 2144 C CA . ALA A 1 312 ? 8.364 -1.766 -22.624 1.00 58.44 312 ALA A CA 1
ATOM 2145 C C . ALA A 1 312 ? 6.996 -1.307 -22.089 1.00 58.44 312 ALA A C 1
ATOM 2147 O O . ALA A 1 312 ? 6.757 -1.363 -20.883 1.00 58.44 312 ALA A O 1
ATOM 2148 N N . ARG A 1 313 ? 6.060 -0.942 -22.975 1.00 62.59 313 ARG A N 1
ATOM 2149 C CA . ARG A 1 313 ? 4.662 -0.669 -22.611 1.00 62.59 313 ARG A CA 1
ATOM 2150 C C . ARG A 1 313 ? 3.951 -1.926 -22.091 1.00 62.59 313 ARG A C 1
ATOM 2152 O O . ARG A 1 313 ? 3.329 -1.863 -21.029 1.00 62.59 313 ARG A O 1
ATOM 2159 N N . GLY A 1 314 ? 4.129 -3.079 -22.744 1.00 65.75 314 GLY A N 1
ATOM 2160 C CA . GLY A 1 314 ? 3.640 -4.373 -22.255 1.00 65.75 314 GLY A CA 1
ATOM 2161 C C . GLY A 1 314 ? 4.156 -4.750 -20.857 1.00 65.75 314 GLY A C 1
ATOM 2162 O O . GLY A 1 314 ? 3.425 -5.350 -20.067 1.00 65.75 314 GLY A O 1
ATOM 2163 N N . ALA A 1 315 ? 5.370 -4.328 -20.482 1.00 69.00 315 ALA A N 1
ATOM 2164 C CA . ALA A 1 315 ? 5.915 -4.582 -19.145 1.00 69.00 315 ALA A CA 1
ATOM 2165 C C . ALA A 1 315 ? 5.124 -3.885 -18.019 1.00 69.00 315 ALA A C 1
ATOM 2167 O O . ALA A 1 315 ? 5.111 -4.379 -16.888 1.00 69.00 315 ALA A O 1
ATOM 2168 N N . TYR A 1 316 ? 4.435 -2.775 -18.310 1.00 74.75 316 TYR A N 1
ATOM 2169 C CA . TYR A 1 316 ? 3.556 -2.081 -17.360 1.00 74.75 316 TYR A CA 1
ATOM 2170 C C . TYR A 1 316 ? 2.142 -2.657 -17.303 1.00 74.75 316 TYR A C 1
ATOM 2172 O O . TYR A 1 316 ? 1.436 -2.381 -16.339 1.00 74.75 316 TYR A O 1
ATOM 2180 N N . ALA A 1 317 ? 1.732 -3.506 -18.252 1.00 75.75 317 ALA A N 1
ATOM 2181 C CA . ALA A 1 317 ? 0.412 -4.146 -18.215 1.00 75.75 317 ALA A CA 1
ATOM 2182 C C . ALA A 1 317 ? 0.214 -5.005 -16.956 1.00 75.75 317 ALA A C 1
ATOM 21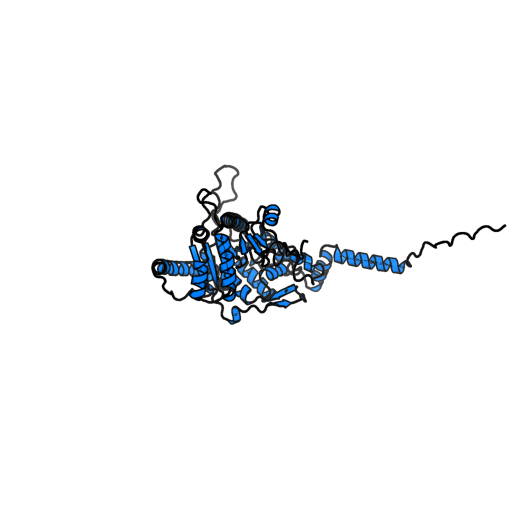84 O O . ALA A 1 317 ? -0.905 -5.215 -16.502 1.00 75.75 317 ALA A O 1
ATOM 2185 N N . ARG A 1 318 ? 1.316 -5.483 -16.367 1.00 83.19 318 ARG A N 1
ATOM 2186 C CA . ARG A 1 318 ? 1.289 -6.252 -15.125 1.00 83.19 318 ARG A CA 1
ATOM 2187 C C . ARG A 1 318 ? 1.381 -5.355 -13.890 1.00 83.19 318 ARG A C 1
ATOM 2189 O O . ARG A 1 318 ? 1.100 -5.835 -12.804 1.00 83.19 318 ARG A O 1
ATOM 2196 N N . HIS A 1 319 ? 1.793 -4.092 -14.001 1.00 89.75 319 HIS A N 1
ATOM 2197 C CA . HIS A 1 319 ? 2.112 -3.223 -12.861 1.00 89.75 319 HIS A CA 1
ATOM 2198 C C . HIS A 1 319 ? 1.003 -3.204 -11.795 1.00 89.75 319 HIS A C 1
ATOM 2200 O O . HIS A 1 319 ? -0.154 -2.916 -12.102 1.00 89.75 31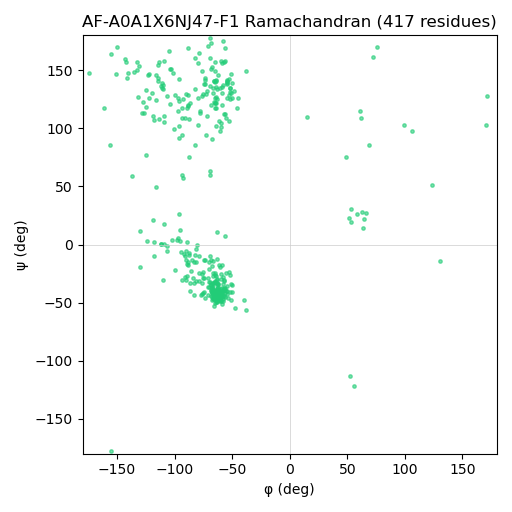9 HIS A O 1
ATOM 2206 N N . ILE A 1 320 ? 1.386 -3.503 -10.549 1.00 94.25 320 ILE A N 1
ATOM 2207 C CA . ILE A 1 320 ? 0.538 -3.344 -9.366 1.00 94.25 320 ILE A CA 1
ATOM 2208 C C . ILE A 1 320 ? 0.909 -2.008 -8.735 1.00 94.25 320 ILE A C 1
ATOM 2210 O O . ILE A 1 320 ? 2.086 -1.781 -8.473 1.00 94.25 320 ILE A O 1
ATOM 2214 N N . ASN A 1 321 ? -0.071 -1.135 -8.508 1.00 92.38 321 ASN A N 1
ATOM 2215 C CA . ASN A 1 321 ? 0.184 0.164 -7.886 1.00 92.38 321 ASN A CA 1
ATOM 2216 C C . ASN A 1 321 ? 0.629 0.043 -6.418 1.00 92.38 321 ASN A C 1
ATOM 2218 O O . ASN A 1 321 ? 0.199 -0.863 -5.710 1.00 92.38 321 ASN A O 1
ATOM 2222 N N . GLY A 1 322 ? 1.396 1.034 -5.955 1.00 93.06 322 GLY A N 1
ATOM 2223 C CA . GLY A 1 322 ? 1.832 1.193 -4.571 1.00 93.06 322 GLY A CA 1
ATOM 2224 C C . GLY A 1 322 ? 0.719 1.150 -3.516 1.00 93.06 322 GLY A C 1
ATOM 2225 O O . GLY A 1 322 ? 0.990 0.710 -2.402 1.00 93.06 322 GLY A O 1
ATOM 2226 N N . ASN A 1 323 ? -0.522 1.510 -3.868 1.00 95.50 323 ASN A N 1
ATOM 2227 C CA . ASN A 1 323 ? -1.687 1.410 -2.986 1.00 95.50 323 ASN A CA 1
ATOM 2228 C C . ASN A 1 323 ? -2.236 -0.016 -3.005 1.00 95.50 323 ASN A C 1
ATOM 2230 O O . ASN A 1 323 ? -3.113 -0.363 -3.803 1.00 95.50 323 ASN A O 1
ATOM 2234 N N . ALA A 1 324 ? -1.648 -0.854 -2.160 1.00 98.00 324 ALA A N 1
ATOM 2235 C CA . ALA A 1 324 ? -1.840 -2.295 -2.157 1.00 98.00 324 ALA A CA 1
ATOM 2236 C C . ALA A 1 324 ? -1.690 -2.874 -0.745 1.00 98.00 324 ALA A C 1
ATOM 2238 O O . ALA A 1 324 ? -1.265 -2.202 0.194 1.00 98.00 324 ALA A O 1
ATOM 2239 N N . LEU A 1 325 ? -2.048 -4.146 -0.612 1.00 98.62 325 LEU A N 1
ATOM 2240 C CA . LEU A 1 325 ? -1.754 -4.978 0.545 1.00 98.62 325 LEU A CA 1
ATOM 2241 C C . LEU A 1 325 ? -0.332 -5.529 0.430 1.00 98.62 325 LEU A C 1
ATOM 2243 O O . LEU A 1 325 ? 0.043 -6.065 -0.615 1.00 98.62 325 LEU A O 1
ATOM 2247 N N . TYR A 1 326 ? 0.422 -5.449 1.521 1.00 98.56 326 TYR A N 1
ATOM 2248 C CA . TYR A 1 326 ? 1.794 -5.930 1.630 1.00 98.56 326 TYR A CA 1
ATOM 2249 C C . TYR A 1 326 ? 1.935 -6.901 2.792 1.00 98.56 326 TYR A C 1
ATOM 2251 O O . TYR A 1 326 ? 1.494 -6.620 3.907 1.00 98.56 326 TYR A O 1
ATOM 2259 N N . ARG A 1 327 ? 2.595 -8.032 2.541 1.00 97.19 327 ARG A N 1
ATOM 2260 C CA . ARG A 1 327 ? 2.959 -9.003 3.575 1.00 97.19 327 ARG A CA 1
ATOM 2261 C C . ARG A 1 327 ? 3.983 -8.395 4.531 1.00 97.19 327 ARG A C 1
ATOM 2263 O O . ARG A 1 327 ? 5.009 -7.877 4.094 1.00 97.19 327 ARG A O 1
ATOM 2270 N N . LEU A 1 328 ? 3.732 -8.514 5.831 1.00 96.00 328 LEU A N 1
ATOM 2271 C CA . LEU A 1 328 ? 4.633 -8.034 6.877 1.00 96.00 328 LEU A CA 1
ATOM 2272 C C . LEU A 1 328 ? 5.414 -9.183 7.524 1.00 96.00 328 LEU A C 1
ATOM 2274 O O . LEU A 1 328 ? 4.970 -10.333 7.553 1.00 96.00 328 LEU A O 1
ATOM 2278 N N . GLY A 1 329 ? 6.616 -8.874 8.019 1.00 92.56 329 GLY A N 1
ATOM 2279 C CA . GLY A 1 329 ? 7.459 -9.831 8.745 1.00 92.56 329 GLY A CA 1
ATOM 2280 C C . GLY A 1 329 ? 7.932 -11.037 7.920 1.00 92.56 329 GLY A C 1
ATOM 2281 O O . GLY A 1 329 ? 8.372 -12.036 8.494 1.00 92.56 329 GLY A O 1
ATOM 2282 N N . ASP A 1 330 ? 7.809 -11.000 6.591 1.00 92.06 330 ASP A N 1
ATOM 2283 C CA . ASP A 1 330 ? 8.268 -12.066 5.698 1.00 92.06 330 ASP A CA 1
ATOM 2284 C C . ASP A 1 330 ? 9.725 -11.789 5.266 1.00 92.06 330 ASP A C 1
ATOM 2286 O O . ASP A 1 330 ? 9.969 -10.864 4.482 1.00 92.06 330 ASP A O 1
ATOM 2290 N N . PRO A 1 331 ? 10.713 -12.564 5.758 1.00 90.75 331 PRO A N 1
ATOM 2291 C CA . PRO A 1 331 ? 12.122 -12.338 5.434 1.00 90.75 331 PRO A CA 1
ATOM 2292 C C . PRO A 1 331 ? 12.431 -12.566 3.947 1.00 90.75 331 PRO A C 1
ATOM 2294 O O . PRO A 1 331 ? 13.367 -11.977 3.409 1.00 90.75 331 PRO A O 1
ATOM 2297 N N . CYS A 1 332 ? 11.633 -13.379 3.257 1.00 91.50 332 CYS A N 1
ATOM 2298 C CA . CYS A 1 332 ? 11.789 -13.666 1.837 1.00 91.50 332 CYS A CA 1
ATOM 2299 C C . CYS A 1 332 ? 11.330 -12.479 1.000 1.00 91.50 332 CYS A C 1
ATOM 2301 O O . CYS A 1 332 ? 12.009 -12.083 0.049 1.00 91.50 332 CYS A O 1
ATOM 2303 N N . PHE A 1 333 ? 10.221 -11.855 1.405 1.00 94.56 333 PHE A N 1
ATOM 2304 C CA . PHE A 1 333 ? 9.786 -10.614 0.784 1.00 94.56 333 PHE A CA 1
ATOM 2305 C C . PHE A 1 333 ? 10.778 -9.476 1.050 1.00 94.56 333 PHE A C 1
ATOM 2307 O O . PHE A 1 333 ? 11.130 -8.738 0.131 1.00 94.56 333 PHE A O 1
ATOM 2314 N N . ALA A 1 334 ? 11.316 -9.377 2.269 1.00 94.06 334 ALA A N 1
ATOM 2315 C CA . ALA A 1 334 ? 12.363 -8.407 2.588 1.00 94.06 334 ALA A CA 1
ATOM 2316 C C . ALA A 1 334 ? 13.623 -8.607 1.720 1.00 94.06 334 ALA A C 1
ATOM 2318 O O . ALA A 1 334 ? 14.147 -7.647 1.149 1.00 94.06 334 ALA A O 1
ATOM 2319 N N . ALA A 1 335 ? 14.072 -9.854 1.541 1.00 93.00 335 ALA A N 1
ATOM 2320 C CA . ALA A 1 335 ? 15.177 -10.183 0.643 1.00 93.00 335 ALA A CA 1
ATOM 2321 C C . ALA A 1 335 ? 14.867 -9.802 -0.816 1.00 93.00 335 ALA A C 1
ATOM 2323 O O . ALA A 1 335 ? 15.728 -9.245 -1.504 1.00 93.00 335 ALA A O 1
ATOM 2324 N N . TYR A 1 336 ? 13.635 -10.045 -1.279 1.00 94.62 336 TYR A N 1
ATOM 2325 C CA . TYR A 1 336 ? 13.185 -9.642 -2.612 1.00 94.62 336 TYR A CA 1
ATOM 2326 C C . TYR A 1 336 ? 13.257 -8.120 -2.782 1.00 94.62 336 TYR A C 1
ATOM 2328 O O . TYR A 1 336 ? 13.870 -7.633 -3.730 1.00 94.62 336 TYR A O 1
ATOM 2336 N N . LEU A 1 337 ? 12.725 -7.352 -1.828 1.00 95.88 337 LEU A N 1
ATOM 2337 C CA . LEU A 1 337 ? 12.768 -5.887 -1.848 1.00 95.88 337 LEU A CA 1
ATOM 2338 C C . LEU A 1 337 ? 14.200 -5.336 -1.802 1.00 95.88 337 LEU A C 1
ATOM 2340 O O . LEU A 1 337 ? 14.491 -4.305 -2.411 1.00 95.88 337 LEU A O 1
ATOM 2344 N N . THR A 1 338 ? 15.119 -6.003 -1.104 1.00 94.94 338 THR A N 1
ATOM 2345 C CA . THR A 1 338 ? 16.548 -5.654 -1.118 1.00 94.94 338 THR A CA 1
ATOM 2346 C C . THR A 1 338 ? 17.178 -5.898 -2.489 1.00 94.94 338 THR A C 1
ATOM 2348 O O . THR A 1 338 ? 17.893 -5.029 -2.988 1.00 94.94 338 THR A O 1
ATOM 2351 N N . ALA A 1 339 ? 16.854 -7.007 -3.160 1.00 93.94 339 ALA A N 1
ATOM 2352 C CA . ALA A 1 339 ? 17.336 -7.272 -4.516 1.00 93.94 339 ALA A CA 1
ATOM 2353 C C . ALA A 1 339 ? 16.750 -6.301 -5.559 1.00 93.94 339 ALA A C 1
ATOM 2355 O O . ALA A 1 339 ? 17.466 -5.864 -6.463 1.00 93.94 339 ALA A O 1
ATOM 2356 N N . VAL A 1 340 ? 15.476 -5.916 -5.415 1.00 94.62 340 VAL A N 1
ATOM 2357 C CA . VAL A 1 340 ? 14.835 -4.877 -6.239 1.00 94.62 340 VAL A CA 1
ATOM 2358 C C . VAL A 1 340 ? 15.564 -3.544 -6.082 1.00 94.62 340 VAL A C 1
ATOM 2360 O O . VAL A 1 340 ? 15.932 -2.934 -7.087 1.00 94.62 340 VAL A O 1
ATOM 2363 N N . ARG A 1 341 ? 15.842 -3.118 -4.841 1.00 93.75 341 ARG A N 1
ATOM 2364 C CA . ARG A 1 341 ? 16.587 -1.880 -4.565 1.00 93.75 341 ARG A CA 1
ATOM 2365 C C . ARG A 1 341 ? 18.005 -1.927 -5.129 1.00 93.75 341 ARG A C 1
ATOM 2367 O O . ARG A 1 341 ? 18.436 -0.962 -5.748 1.00 93.75 341 ARG A O 1
ATOM 2374 N N . GLY A 1 342 ? 18.710 -3.049 -4.982 1.00 94.00 342 GLY A N 1
ATOM 2375 C CA . GLY A 1 342 ? 20.043 -3.217 -5.569 1.00 94.00 342 GLY A CA 1
ATOM 2376 C C . GLY A 1 342 ? 20.054 -3.080 -7.097 1.00 94.00 342 GLY A C 1
ATOM 2377 O O . GLY A 1 342 ? 21.039 -2.626 -7.667 1.00 94.00 342 GLY A O 1
ATOM 2378 N N . ALA A 1 343 ? 18.952 -3.433 -7.764 1.00 91.62 343 ALA A N 1
ATOM 2379 C CA . ALA A 1 343 ? 18.823 -3.348 -9.216 1.00 91.62 343 ALA A CA 1
ATOM 2380 C C . ALA A 1 343 ? 18.351 -1.983 -9.742 1.00 91.62 343 ALA A C 1
ATOM 2382 O O . ALA A 1 343 ? 18.725 -1.616 -10.854 1.00 91.62 343 ALA A O 1
ATOM 2383 N N . TYR A 1 344 ? 17.498 -1.276 -8.997 1.00 91.56 344 TYR A N 1
ATOM 2384 C CA . TYR A 1 344 ? 16.799 -0.076 -9.482 1.00 91.56 344 TYR A CA 1
ATOM 2385 C C . TYR A 1 344 ? 17.014 1.173 -8.616 1.00 91.56 344 TYR A C 1
ATOM 2387 O O . TYR A 1 344 ? 16.443 2.225 -8.908 1.00 91.56 344 TYR A O 1
ATOM 2395 N N . GLY A 1 345 ? 17.841 1.082 -7.572 1.00 92.31 345 GLY A N 1
ATOM 2396 C CA . GLY A 1 345 ? 18.160 2.187 -6.675 1.00 92.31 345 GLY A CA 1
ATOM 2397 C C . GLY A 1 345 ? 16.904 2.802 -6.063 1.00 92.31 345 GLY A C 1
ATOM 2398 O O . GLY A 1 345 ? 16.109 2.113 -5.422 1.00 92.31 345 GLY A O 1
ATOM 2399 N N . ASP A 1 346 ? 16.730 4.100 -6.296 1.00 91.69 346 ASP A N 1
ATOM 2400 C CA . ASP A 1 346 ? 15.634 4.896 -5.743 1.00 91.69 346 ASP A CA 1
ATOM 2401 C C . ASP A 1 346 ? 14.428 5.032 -6.685 1.00 91.69 346 ASP A C 1
ATOM 2403 O O . ASP A 1 346 ? 13.543 5.844 -6.426 1.00 91.69 346 ASP A O 1
ATOM 2407 N N . ALA A 1 347 ? 14.342 4.248 -7.766 1.00 91.12 347 ALA A N 1
ATOM 2408 C CA . ALA A 1 347 ? 13.120 4.182 -8.570 1.00 91.12 347 ALA A CA 1
ATOM 2409 C C . ALA A 1 347 ? 11.905 3.826 -7.694 1.00 91.12 347 ALA A C 1
ATOM 2411 O O . ALA A 1 347 ? 12.027 2.983 -6.805 1.00 91.12 347 ALA A O 1
ATOM 2412 N N . ALA A 1 348 ? 10.745 4.440 -7.953 1.00 91.19 348 ALA A N 1
ATOM 2413 C CA . ALA A 1 348 ? 9.508 4.199 -7.206 1.00 91.19 348 ALA A CA 1
ATOM 2414 C C . ALA A 1 348 ? 9.264 2.704 -6.974 1.00 91.19 348 ALA A C 1
ATOM 2416 O O . ALA A 1 348 ? 9.320 1.918 -7.919 1.00 91.19 348 ALA A O 1
ATOM 2417 N N . PHE A 1 349 ? 9.064 2.311 -5.713 1.00 94.75 349 PHE A N 1
ATOM 2418 C CA . PHE A 1 349 ? 9.151 0.912 -5.292 1.00 94.75 349 PHE A CA 1
ATOM 2419 C C . PHE A 1 349 ? 8.202 -0.025 -6.059 1.00 94.75 349 PHE A C 1
ATOM 2421 O O . PHE A 1 349 ? 8.604 -1.134 -6.411 1.00 94.75 349 PHE A O 1
ATOM 2428 N N . ASP A 1 350 ? 6.978 0.407 -6.368 1.00 93.94 350 ASP A N 1
ATOM 2429 C CA . ASP A 1 350 ? 5.976 -0.367 -7.112 1.00 93.94 350 ASP A CA 1
ATOM 2430 C C . ASP A 1 350 ? 6.392 -0.583 -8.576 1.00 93.94 350 ASP A C 1
ATOM 2432 O O . ASP A 1 350 ? 6.408 -1.714 -9.081 1.00 93.94 350 ASP A O 1
ATOM 2436 N N . VAL A 1 351 ? 6.871 0.480 -9.223 1.00 90.62 351 VAL A N 1
ATOM 2437 C CA . VAL A 1 351 ? 7.461 0.431 -10.563 1.00 90.62 351 VAL A CA 1
ATOM 2438 C C . VAL A 1 351 ? 8.722 -0.434 -10.573 1.00 90.62 351 VAL A C 1
ATOM 2440 O O . VAL A 1 351 ? 8.875 -1.282 -11.452 1.00 90.62 351 VAL A O 1
ATOM 2443 N N . ALA A 1 352 ? 9.614 -0.273 -9.596 1.00 92.69 352 ALA A N 1
ATOM 2444 C CA . ALA A 1 352 ? 10.854 -1.031 -9.484 1.00 92.69 352 ALA A CA 1
ATOM 2445 C C . ALA A 1 352 ? 10.581 -2.531 -9.313 1.00 92.69 352 ALA A C 1
ATOM 2447 O O . ALA A 1 352 ? 11.181 -3.346 -10.015 1.00 92.69 352 ALA A O 1
ATOM 2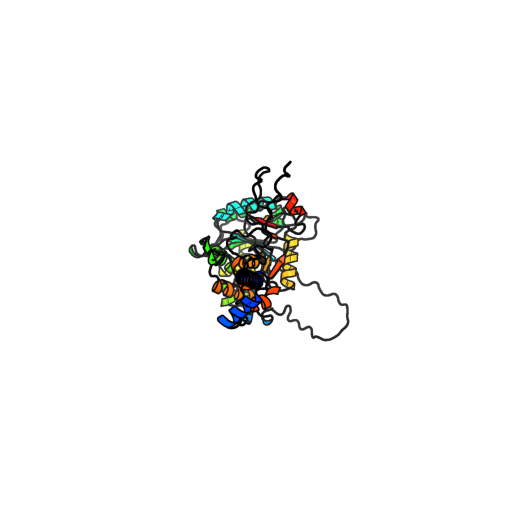448 N N . MET A 1 353 ? 9.629 -2.912 -8.452 1.00 94.56 353 MET A N 1
ATOM 2449 C CA . MET A 1 353 ? 9.184 -4.303 -8.319 1.00 94.56 353 MET A CA 1
ATOM 2450 C C . MET A 1 353 ? 8.626 -4.839 -9.638 1.00 94.56 353 MET A C 1
ATOM 2452 O O . MET A 1 353 ? 8.943 -5.966 -10.023 1.00 94.56 353 MET A O 1
ATOM 2456 N N . ASN A 1 354 ? 7.834 -4.037 -10.355 1.00 91.75 354 ASN A N 1
ATOM 2457 C CA . ASN A 1 354 ? 7.297 -4.424 -11.652 1.00 91.75 354 ASN A CA 1
ATOM 2458 C C . ASN A 1 354 ? 8.392 -4.652 -12.701 1.00 91.75 354 ASN A C 1
ATOM 2460 O O . ASN A 1 354 ? 8.410 -5.693 -13.351 1.00 91.75 354 ASN A O 1
ATOM 2464 N N . LEU A 1 355 ? 9.334 -3.722 -12.840 1.00 87.94 355 LEU A N 1
ATOM 2465 C CA . LEU A 1 355 ? 10.454 -3.866 -13.768 1.00 87.94 355 LEU A CA 1
ATOM 2466 C C . LEU A 1 355 ? 11.374 -5.023 -13.366 1.00 87.94 355 LEU A C 1
ATOM 2468 O O . LEU A 1 355 ? 11.965 -5.680 -14.224 1.00 87.94 355 LEU A O 1
ATOM 2472 N N . TYR A 1 356 ? 11.516 -5.301 -12.069 1.00 90.38 356 TYR A N 1
ATOM 2473 C CA . TYR A 1 356 ? 12.313 -6.425 -11.587 1.00 90.38 356 TYR A CA 1
ATOM 2474 C C . TYR A 1 356 ? 11.736 -7.766 -12.035 1.00 90.38 356 TYR A C 1
ATOM 2476 O O . TYR A 1 356 ? 12.479 -8.571 -12.596 1.00 90.38 356 TYR A O 1
ATOM 2484 N N . ARG A 1 357 ? 10.425 -7.977 -11.872 1.00 89.38 357 ARG A N 1
ATOM 2485 C CA . ARG A 1 357 ? 9.758 -9.218 -12.300 1.00 89.38 357 ARG A CA 1
ATOM 2486 C C . ARG A 1 357 ? 9.471 -9.285 -13.803 1.00 89.38 357 ARG A C 1
ATOM 2488 O O . ARG A 1 357 ? 9.339 -10.372 -14.340 1.00 89.38 357 ARG A O 1
ATOM 2495 N N . SER A 1 358 ? 9.353 -8.161 -14.504 1.00 84.31 358 SER A N 1
ATOM 2496 C CA . SER A 1 358 ? 9.054 -8.175 -15.947 1.00 84.31 358 SER A CA 1
ATOM 2497 C C . SER A 1 358 ? 10.313 -8.265 -16.821 1.00 84.31 358 SER A C 1
ATOM 2499 O O . SER A 1 358 ? 10.208 -8.453 -18.030 1.00 84.31 358 SER A O 1
ATOM 2501 N N . GLY A 1 359 ? 11.513 -8.142 -16.243 1.00 80.56 359 GLY A N 1
ATOM 2502 C CA . GLY A 1 359 ? 12.771 -8.174 -16.989 1.00 80.56 359 GLY A CA 1
ATOM 2503 C C . GLY A 1 359 ? 13.184 -9.581 -17.439 1.00 80.56 359 GLY A C 1
ATOM 2504 O O . GLY A 1 359 ? 13.312 -10.486 -16.617 1.00 80.56 359 GLY A O 1
ATOM 2505 N N . LEU A 1 360 ? 13.514 -9.750 -18.727 1.00 76.12 360 LEU A N 1
ATOM 2506 C CA . LEU A 1 360 ? 13.918 -11.044 -19.311 1.00 76.12 360 LEU A CA 1
ATOM 2507 C C . LEU A 1 360 ? 15.124 -11.689 -18.607 1.00 76.12 360 LEU A C 1
ATOM 2509 O O . LEU A 1 360 ? 15.132 -12.898 -18.385 1.00 76.12 360 LEU A O 1
ATOM 2513 N N . ARG A 1 361 ? 16.106 -10.888 -18.164 1.00 79.69 361 ARG A N 1
ATOM 2514 C CA . ARG A 1 361 ? 17.274 -11.375 -17.395 1.00 79.69 361 ARG A CA 1
ATOM 2515 C C . ARG A 1 361 ? 16.896 -12.050 -16.071 1.00 79.69 361 ARG A C 1
ATOM 2517 O O . ARG A 1 361 ? 17.701 -12.778 -15.501 1.00 79.69 361 ARG A O 1
ATOM 2524 N N . ARG A 1 362 ? 15.685 -11.788 -15.575 1.00 85.00 362 ARG A N 1
ATOM 2525 C CA . ARG A 1 362 ? 15.135 -12.296 -14.313 1.00 85.00 362 ARG A CA 1
ATOM 2526 C C . ARG A 1 362 ? 13.878 -13.133 -14.544 1.00 85.00 362 ARG A C 1
ATOM 2528 O O . ARG A 1 362 ? 13.107 -13.329 -13.611 1.00 85.00 362 ARG A O 1
ATOM 2535 N N . ALA A 1 363 ? 13.682 -13.663 -15.756 1.00 82.25 363 ALA A N 1
ATOM 2536 C CA . ALA A 1 363 ? 12.505 -14.461 -16.101 1.00 82.25 363 ALA A CA 1
ATOM 2537 C C . ALA A 1 363 ? 12.289 -15.642 -15.139 1.00 82.25 363 ALA A C 1
ATOM 2539 O O . ALA A 1 363 ? 11.153 -15.940 -14.783 1.00 82.25 363 ALA A O 1
ATOM 2540 N N . ARG A 1 364 ? 13.370 -16.268 -14.652 1.00 83.44 364 ARG A N 1
ATOM 2541 C CA . ARG A 1 364 ? 13.275 -17.347 -13.663 1.00 83.44 364 ARG A CA 1
ATOM 2542 C C . ARG A 1 364 ? 12.740 -16.855 -12.313 1.00 83.44 364 ARG A C 1
ATOM 2544 O O . ARG A 1 364 ? 11.797 -17.438 -11.793 1.00 83.44 364 ARG A O 1
ATOM 2551 N N . VAL A 1 365 ? 13.262 -15.737 -11.800 1.00 85.56 365 VAL A N 1
ATOM 2552 C CA . VAL A 1 365 ? 12.748 -15.108 -10.571 1.00 85.56 365 VAL A CA 1
ATOM 2553 C C . VAL A 1 365 ? 11.282 -14.718 -10.748 1.00 85.56 365 VAL A C 1
ATOM 2555 O O . VAL A 1 365 ? 10.473 -14.939 -9.853 1.00 85.56 365 VAL A O 1
ATOM 2558 N N . ALA A 1 366 ? 10.926 -14.182 -11.915 1.00 85.69 366 ALA A N 1
ATOM 2559 C CA . ALA A 1 366 ? 9.555 -13.826 -12.250 1.00 85.69 366 ALA A CA 1
ATOM 2560 C C . ALA A 1 366 ? 8.610 -15.031 -12.206 1.00 85.69 366 ALA A C 1
ATOM 2562 O O . ALA A 1 366 ? 7.530 -14.924 -11.642 1.00 85.69 366 ALA A O 1
ATOM 2563 N N . GLN A 1 367 ? 9.018 -16.171 -12.768 1.00 85.62 367 GLN A N 1
ATOM 2564 C CA . GLN A 1 367 ? 8.252 -17.419 -12.727 1.00 85.62 367 GLN A CA 1
ATOM 2565 C C . GLN A 1 367 ? 8.118 -17.948 -11.295 1.00 85.62 367 GLN A C 1
ATOM 2567 O O . GLN A 1 367 ? 7.005 -18.200 -10.838 1.00 85.62 367 GLN A O 1
ATOM 2572 N N . ASP A 1 368 ? 9.233 -18.049 -10.566 1.00 86.81 368 ASP A N 1
ATOM 2573 C CA . ASP A 1 368 ? 9.267 -18.621 -9.214 1.00 86.81 368 ASP A CA 1
ATOM 2574 C C . ASP A 1 368 ? 8.489 -17.759 -8.192 1.00 86.81 368 ASP A C 1
ATOM 2576 O O . ASP A 1 368 ? 7.992 -18.274 -7.188 1.00 86.81 368 ASP A O 1
ATOM 2580 N N . THR A 1 369 ? 8.337 -16.453 -8.460 1.00 90.25 369 THR A N 1
ATOM 2581 C CA . THR A 1 369 ? 7.623 -15.499 -7.592 1.00 90.25 369 THR A CA 1
ATOM 2582 C C . THR A 1 369 ? 6.289 -15.012 -8.154 1.00 90.25 369 THR A C 1
ATOM 2584 O O . THR A 1 369 ? 5.622 -14.237 -7.478 1.00 90.25 369 THR A O 1
ATOM 2587 N N . ALA A 1 370 ? 5.843 -15.458 -9.335 1.00 90.69 370 ALA A N 1
ATOM 2588 C CA . ALA A 1 370 ? 4.624 -14.940 -9.972 1.00 90.69 370 ALA A CA 1
ATOM 2589 C C . ALA A 1 370 ? 3.397 -15.019 -9.050 1.00 90.69 370 ALA A C 1
ATOM 2591 O O . ALA A 1 370 ? 2.645 -14.058 -8.925 1.00 90.69 370 ALA A O 1
ATOM 2592 N N . TRP A 1 371 ? 3.251 -16.141 -8.343 1.00 91.44 371 TRP A N 1
ATOM 2593 C CA . TRP A 1 371 ? 2.169 -16.398 -7.389 1.00 91.44 371 TRP A CA 1
ATOM 2594 C C . TRP A 1 371 ? 2.226 -15.525 -6.123 1.00 91.44 371 TRP A C 1
ATOM 2596 O O . TRP A 1 371 ? 1.247 -15.448 -5.386 1.00 91.44 371 TRP A O 1
ATOM 2606 N N . ARG A 1 372 ? 3.352 -14.843 -5.864 1.00 94.44 372 ARG A N 1
ATOM 2607 C CA . ARG A 1 372 ? 3.499 -13.885 -4.756 1.00 94.44 372 ARG A CA 1
ATOM 2608 C C . ARG A 1 372 ? 2.866 -12.524 -5.063 1.00 94.44 372 ARG A C 1
ATOM 2610 O O . ARG A 1 372 ? 2.774 -11.693 -4.164 1.00 94.44 372 ARG A O 1
ATOM 2617 N N . PHE A 1 373 ? 2.447 -12.282 -6.303 1.00 95.56 373 PHE A N 1
ATOM 2618 C CA . PHE A 1 373 ? 1.828 -11.034 -6.737 1.00 95.56 373 PHE A CA 1
ATOM 2619 C C . PHE A 1 373 ? 0.418 -11.330 -7.236 1.00 95.56 373 PHE A C 1
ATOM 2621 O O . PHE A 1 373 ? 0.251 -11.948 -8.286 1.00 95.56 373 PHE A O 1
ATOM 2628 N N . ALA A 1 374 ? -0.590 -10.880 -6.496 1.00 96.12 374 ALA A N 1
ATOM 2629 C CA . ALA A 1 374 ? -1.987 -11.061 -6.869 1.00 96.12 374 ALA A CA 1
ATOM 2630 C C . ALA A 1 374 ? -2.654 -9.718 -7.180 1.00 96.12 374 ALA A C 1
ATOM 2632 O O . ALA A 1 374 ? -2.222 -8.658 -6.720 1.00 96.12 374 ALA A O 1
ATOM 2633 N N . TYR A 1 375 ? -3.725 -9.769 -7.965 1.00 96.56 375 TYR A N 1
ATOM 2634 C CA . TYR A 1 375 ? -4.544 -8.598 -8.249 1.00 96.56 375 TYR A CA 1
ATOM 2635 C C . TYR A 1 375 ? -5.811 -8.623 -7.405 1.00 96.56 375 TYR A C 1
ATOM 2637 O O . TYR A 1 375 ? -6.352 -9.686 -7.109 1.00 96.56 375 TYR A O 1
ATOM 2645 N N . THR A 1 376 ? -6.290 -7.440 -7.044 1.00 96.69 376 THR A N 1
ATOM 2646 C CA . THR A 1 376 ? -7.598 -7.247 -6.422 1.00 96.69 376 THR A CA 1
ATOM 2647 C C . THR A 1 376 ? -8.307 -6.064 -7.062 1.00 96.69 376 THR A C 1
ATOM 2649 O O . THR A 1 376 ? -7.669 -5.087 -7.456 1.00 96.69 376 THR A O 1
ATOM 2652 N N . ASP A 1 377 ? -9.633 -6.141 -7.121 1.00 95.75 377 ASP A N 1
ATOM 2653 C CA . ASP A 1 377 ? -10.484 -5.035 -7.552 1.00 95.75 377 ASP A CA 1
ATOM 2654 C C . ASP A 1 377 ? -10.915 -4.130 -6.395 1.00 95.75 377 ASP A C 1
ATOM 2656 O O . ASP A 1 377 ? -11.513 -3.088 -6.645 1.00 95.75 377 ASP A O 1
ATOM 2660 N N . VAL A 1 378 ? -10.586 -4.476 -5.142 1.00 97.50 378 VAL A N 1
ATOM 2661 C CA . VAL A 1 378 ? -10.984 -3.713 -3.941 1.00 97.50 378 VAL A CA 1
ATOM 2662 C C . VAL A 1 378 ? -10.495 -2.264 -3.991 1.00 97.50 378 VAL A C 1
ATOM 2664 O O . VAL A 1 378 ? -11.193 -1.356 -3.536 1.00 97.50 378 VAL A O 1
ATOM 2667 N N . VAL A 1 379 ? -9.329 -2.034 -4.589 1.00 96.12 379 VAL A N 1
ATOM 2668 C CA . VAL A 1 379 ? -8.782 -0.705 -4.862 1.00 96.12 379 VAL A CA 1
ATOM 2669 C C . VAL A 1 379 ? -8.662 -0.508 -6.371 1.00 96.12 379 VAL A C 1
ATOM 2671 O O . VAL A 1 379 ? -8.375 -1.451 -7.103 1.00 96.12 379 VAL A O 1
ATOM 2674 N N . ALA A 1 380 ? -8.874 0.713 -6.853 1.00 93.81 380 ALA A N 1
ATOM 2675 C CA . ALA A 1 380 ? -8.588 1.095 -8.229 1.00 93.81 380 ALA A CA 1
ATOM 2676 C C . ALA A 1 380 ? -7.601 2.259 -8.253 1.00 93.81 380 ALA A C 1
ATOM 2678 O O . ALA A 1 380 ? -7.845 3.305 -7.649 1.00 93.81 380 ALA A O 1
ATOM 2679 N N . HIS A 1 381 ? -6.499 2.103 -8.986 1.00 89.69 381 HIS A N 1
ATOM 2680 C CA . HIS A 1 381 ? -5.595 3.213 -9.247 1.00 89.69 381 HIS A CA 1
ATOM 2681 C C . HIS A 1 381 ? -5.935 3.898 -10.573 1.00 89.69 381 HIS A C 1
ATOM 2683 O O . HIS A 1 381 ? -5.831 3.288 -11.638 1.00 89.69 381 HIS A O 1
ATOM 2689 N N . LEU A 1 382 ? -6.305 5.179 -10.502 1.00 85.88 382 LEU A N 1
ATOM 2690 C CA . LEU A 1 382 ? -6.669 6.008 -11.658 1.00 85.88 382 LEU A CA 1
ATOM 2691 C C . LEU A 1 382 ? -5.654 7.126 -11.941 1.00 85.88 382 LEU A C 1
ATOM 2693 O O . LEU A 1 382 ? -5.809 7.883 -12.891 1.00 85.88 382 LEU A O 1
ATOM 2697 N N . SER A 1 383 ? -4.581 7.235 -11.153 1.00 81.31 383 SER A N 1
ATOM 2698 C CA . SER A 1 383 ? -3.531 8.247 -11.327 1.00 81.31 383 SER A CA 1
ATOM 2699 C C . SER A 1 383 ? -4.074 9.689 -11.408 1.00 81.31 383 SER A C 1
ATOM 2701 O O . SER A 1 383 ? -4.562 10.212 -10.406 1.00 81.31 383 SER A O 1
ATOM 2703 N N . LEU A 1 384 ? -3.953 10.357 -12.564 1.00 75.94 384 LEU A N 1
ATOM 2704 C CA . LEU A 1 384 ? -4.512 11.692 -12.836 1.00 75.94 384 LEU A CA 1
ATOM 2705 C C . LEU A 1 384 ? -5.788 11.646 -13.683 1.00 75.94 384 LEU A C 1
ATOM 2707 O O . LEU A 1 384 ? -6.283 12.696 -14.082 1.00 75.94 384 LEU A O 1
ATOM 2711 N N . THR A 1 385 ? -6.293 10.460 -14.010 1.00 77.31 385 THR A N 1
ATOM 2712 C CA . THR A 1 385 ? -7.499 10.330 -14.817 1.00 77.31 385 THR A CA 1
ATOM 2713 C C . THR A 1 385 ? -8.687 10.824 -14.005 1.00 77.31 385 THR A C 1
ATOM 2715 O O . THR A 1 385 ? -8.969 10.311 -12.922 1.00 77.31 385 THR A O 1
ATOM 2718 N N . ALA A 1 386 ? -9.363 11.841 -14.532 1.00 76.75 386 ALA A N 1
ATOM 2719 C CA . ALA A 1 386 ? -10.615 12.329 -13.985 1.00 76.75 386 ALA A CA 1
ATOM 2720 C C . ALA A 1 386 ? -11.695 11.246 -14.096 1.00 76.75 386 ALA A C 1
ATOM 2722 O O . ALA A 1 386 ? -11.772 10.538 -15.101 1.00 76.75 386 ALA A O 1
ATOM 2723 N N . PHE A 1 387 ? -12.535 11.114 -13.072 1.00 76.81 387 PHE A N 1
ATOM 2724 C CA . PHE A 1 387 ? -13.578 10.090 -13.038 1.00 76.81 387 PHE A CA 1
ATOM 2725 C C . PHE A 1 387 ? -14.878 10.614 -12.435 1.00 76.81 387 PHE A C 1
ATOM 2727 O O . PHE A 1 387 ? -14.875 11.472 -11.549 1.00 76.81 387 PHE A O 1
ATOM 2734 N N . ASP A 1 388 ? -15.989 10.076 -12.935 1.00 84.94 388 ASP A N 1
ATOM 2735 C CA . ASP A 1 388 ? -17.314 10.257 -12.354 1.00 84.94 388 ASP A CA 1
ATOM 2736 C C . ASP A 1 388 ? -17.574 9.144 -11.334 1.00 84.94 388 ASP A C 1
ATOM 2738 O O . ASP A 1 388 ? -17.374 7.965 -11.623 1.00 84.94 388 ASP A O 1
ATOM 2742 N N . VAL A 1 389 ? -18.000 9.515 -10.127 1.00 85.19 389 VAL A N 1
ATOM 2743 C CA . VAL A 1 389 ? -18.182 8.571 -9.015 1.00 85.19 389 VAL A CA 1
ATOM 2744 C C . VAL A 1 389 ? -19.324 7.588 -9.286 1.00 85.19 389 VAL A C 1
ATOM 2746 O O . VAL A 1 389 ? -19.196 6.416 -8.933 1.00 85.19 389 VAL A O 1
ATOM 2749 N N . GLY A 1 390 ? -20.424 8.038 -9.900 1.00 87.88 390 GLY A N 1
ATOM 2750 C CA . GLY A 1 390 ? -21.576 7.189 -10.214 1.00 87.88 390 GLY A CA 1
ATOM 2751 C C . GLY A 1 390 ? -21.210 6.129 -11.247 1.00 87.88 390 GLY A C 1
ATOM 2752 O O . GLY A 1 390 ? -21.311 4.933 -10.979 1.00 87.88 390 GLY A O 1
ATOM 2753 N N . ARG A 1 391 ? -20.637 6.567 -12.367 1.00 87.88 391 ARG A N 1
ATOM 2754 C CA . ARG A 1 391 ? -20.119 5.695 -13.422 1.00 87.88 391 ARG A CA 1
ATOM 2755 C C . ARG A 1 391 ? -19.064 4.723 -12.903 1.00 87.88 391 ARG A C 1
ATOM 2757 O O . ARG A 1 391 ? -19.103 3.545 -13.234 1.00 87.88 391 ARG A O 1
ATOM 2764 N N . LEU A 1 392 ? -18.118 5.193 -12.087 1.00 89.06 392 LEU A N 1
ATOM 2765 C CA . LEU A 1 392 ? -17.073 4.326 -11.543 1.00 89.06 392 LEU A CA 1
ATOM 2766 C C . LEU A 1 392 ? -17.659 3.266 -10.604 1.00 89.06 392 LEU A C 1
ATOM 2768 O O . LEU A 1 392 ? -17.153 2.147 -10.542 1.00 89.06 392 LEU A O 1
ATOM 2772 N N . ARG A 1 393 ? -18.745 3.589 -9.888 1.00 91.19 393 ARG A N 1
ATOM 2773 C CA . ARG A 1 393 ? -19.483 2.591 -9.116 1.00 91.19 393 ARG A CA 1
ATOM 2774 C C . ARG A 1 393 ? -20.117 1.543 -10.036 1.00 91.19 393 ARG A C 1
ATOM 2776 O O . ARG A 1 393 ? -19.988 0.358 -9.753 1.00 91.19 393 ARG A O 1
ATOM 2783 N N . GLU A 1 394 ? -20.740 1.944 -11.130 1.00 91.94 394 GLU A N 1
ATOM 2784 C CA . GLU A 1 394 ? -21.356 1.000 -12.070 1.00 91.94 394 GLU A CA 1
ATOM 2785 C C . GLU A 1 394 ? -20.322 0.101 -12.766 1.00 91.94 394 GLU A C 1
ATOM 2787 O O . GLU A 1 394 ? -20.491 -1.114 -12.810 1.00 91.94 394 GLU A O 1
ATOM 2792 N N . GLU A 1 395 ? -19.225 0.679 -13.262 1.00 91.44 395 GLU A N 1
ATOM 2793 C CA . GLU A 1 395 ? -18.207 -0.047 -14.034 1.00 91.44 395 GLU A CA 1
ATOM 2794 C C . GLU A 1 395 ? -17.317 -0.945 -13.162 1.00 91.44 395 GLU A C 1
ATOM 2796 O O . GLU A 1 395 ? -16.817 -1.963 -13.640 1.00 91.44 395 GLU A O 1
ATOM 2801 N N . LEU A 1 396 ? -17.114 -0.588 -11.888 1.00 93.56 396 LEU A N 1
ATOM 2802 C CA . LEU A 1 396 ? -16.278 -1.330 -10.943 1.00 93.56 396 LEU A CA 1
ATOM 2803 C C . LEU A 1 396 ? -17.080 -1.701 -9.680 1.00 93.56 396 LEU A C 1
ATOM 2805 O O . LEU A 1 396 ? -16.917 -1.075 -8.621 1.00 93.56 396 LEU A O 1
ATOM 2809 N N . PRO A 1 397 ? -17.953 -2.727 -9.752 1.00 94.62 397 PRO A N 1
ATOM 2810 C CA . PRO A 1 397 ? -18.853 -3.086 -8.654 1.00 94.62 397 PRO A CA 1
ATOM 2811 C C . PRO A 1 397 ? -18.116 -3.564 -7.395 1.00 94.62 397 PRO A C 1
ATOM 2813 O O . PRO A 1 397 ? -18.618 -3.378 -6.287 1.00 94.62 397 PRO A O 1
ATOM 2816 N N . HIS A 1 398 ? -16.912 -4.121 -7.558 1.00 95.88 398 HIS A N 1
ATOM 2817 C CA . HIS A 1 398 ? -16.077 -4.647 -6.474 1.00 95.88 398 HIS A CA 1
ATOM 2818 C C . HIS A 1 398 ? -15.000 -3.669 -5.985 1.00 95.88 398 HIS A C 1
ATOM 2820 O O . HIS A 1 398 ? -14.194 -4.039 -5.135 1.00 95.88 398 HIS A O 1
ATOM 2826 N N . THR A 1 399 ? -14.992 -2.426 -6.479 1.00 96.38 399 THR A N 1
ATOM 2827 C CA . THR A 1 399 ? -14.047 -1.394 -6.038 1.00 96.38 399 THR A CA 1
ATOM 2828 C C . THR A 1 399 ? -14.615 -0.557 -4.909 1.00 96.38 399 THR A C 1
ATOM 2830 O O . THR A 1 399 ? -15.666 0.074 -5.023 1.00 96.38 399 THR A O 1
ATOM 2833 N N . TYR A 1 400 ? -13.866 -0.505 -3.820 1.00 96.69 400 TYR A N 1
ATOM 2834 C CA . TYR A 1 400 ? -14.230 0.177 -2.588 1.00 96.69 400 TYR A CA 1
ATOM 2835 C C . TYR A 1 400 ? -13.382 1.417 -2.335 1.00 96.69 400 TYR A C 1
ATOM 2837 O O . TYR A 1 400 ? -13.885 2.386 -1.772 1.00 96.69 400 TYR A O 1
ATOM 2845 N N . LEU A 1 401 ? -12.130 1.406 -2.788 1.00 96.00 401 LEU A N 1
ATOM 2846 C CA . LEU A 1 401 ? -11.182 2.504 -2.648 1.00 96.00 401 LEU A CA 1
ATOM 2847 C C . LEU A 1 401 ? -10.667 2.944 -4.017 1.00 96.00 401 LEU A C 1
ATOM 2849 O O . LEU A 1 401 ? -10.470 2.128 -4.916 1.00 96.00 401 LEU A O 1
ATOM 2853 N N . VAL A 1 402 ? -10.412 4.237 -4.172 1.00 93.12 402 VAL A N 1
ATOM 2854 C CA . VAL A 1 402 ? -9.833 4.809 -5.387 1.00 93.12 402 VAL A CA 1
ATOM 2855 C C . VAL A 1 402 ? -8.626 5.638 -5.006 1.00 93.12 402 VAL A C 1
ATOM 2857 O O . VAL A 1 402 ? -8.740 6.595 -4.246 1.00 93.12 402 VAL A O 1
ATOM 2860 N N . HIS A 1 403 ? -7.476 5.297 -5.573 1.00 90.44 403 HIS A N 1
ATOM 2861 C CA . HIS A 1 403 ? -6.281 6.120 -5.485 1.00 90.44 403 HIS A CA 1
ATOM 2862 C C . HIS A 1 403 ? -6.165 6.973 -6.754 1.00 90.44 403 HIS A C 1
ATOM 2864 O O . HIS A 1 403 ? -5.968 6.450 -7.860 1.00 90.44 403 HIS A O 1
ATOM 2870 N N . GLY A 1 404 ? -6.269 8.293 -6.599 1.00 78.44 404 GLY A N 1
ATOM 2871 C CA . GLY A 1 404 ? -6.148 9.232 -7.709 1.00 78.44 404 GLY A CA 1
ATOM 2872 C C . GLY A 1 404 ? -6.170 10.693 -7.266 1.00 78.44 404 GLY A C 1
ATOM 2873 O O . GLY A 1 404 ? -6.840 11.064 -6.307 1.00 78.44 404 GLY A O 1
ATOM 2874 N N . LYS A 1 405 ? -5.445 11.542 -7.999 1.00 70.06 405 LYS A N 1
ATOM 2875 C CA . LYS A 1 405 ? -5.262 12.972 -7.671 1.00 70.06 405 LYS A CA 1
ATOM 2876 C C . LYS A 1 405 ? -6.292 13.885 -8.337 1.00 70.06 405 LYS A C 1
ATOM 2878 O O . LYS A 1 405 ? -6.319 15.075 -8.051 1.00 70.06 405 LYS A O 1
ATOM 2883 N N . ALA A 1 406 ? -7.109 13.340 -9.236 1.00 57.47 406 ALA A N 1
ATOM 2884 C CA . ALA A 1 406 ? -8.018 14.089 -10.100 1.00 57.47 406 ALA A CA 1
ATOM 2885 C C . ALA A 1 406 ? -9.490 13.759 -9.816 1.00 57.47 406 ALA A C 1
ATOM 2887 O O . ALA A 1 406 ? -10.261 13.462 -10.727 1.00 57.47 406 ALA A O 1
ATOM 2888 N N . ARG A 1 407 ? -9.905 13.803 -8.543 1.00 59.53 407 ARG A N 1
ATOM 2889 C CA . ARG A 1 407 ? -11.338 13.789 -8.226 1.00 59.53 407 ARG A CA 1
ATOM 2890 C C . ARG A 1 407 ? -11.979 14.996 -8.919 1.00 59.53 407 ARG A C 1
ATOM 2892 O O . ARG A 1 407 ? -11.578 16.129 -8.662 1.00 59.53 407 ARG A O 1
ATOM 2899 N N . MET A 1 408 ? -12.947 14.768 -9.808 1.00 49.69 408 MET A N 1
ATOM 2900 C CA . MET A 1 408 ? -13.690 15.868 -10.425 1.00 49.69 408 MET A CA 1
ATOM 2901 C C . MET A 1 408 ? -14.477 16.596 -9.337 1.00 49.69 408 MET A C 1
ATOM 2903 O O . MET A 1 408 ? -15.344 16.005 -8.697 1.00 49.69 408 MET A O 1
ATOM 2907 N N . VAL A 1 409 ? -14.164 17.873 -9.115 1.00 45.41 409 VAL A N 1
ATOM 2908 C CA . VAL A 1 409 ? -14.870 18.691 -8.119 1.00 45.41 409 VAL A CA 1
ATOM 2909 C C . VAL A 1 409 ? -16.101 19.380 -8.726 1.00 45.41 409 VAL A C 1
ATOM 2911 O O . VAL A 1 409 ? -16.954 19.816 -7.961 1.00 45.41 409 VAL A O 1
ATOM 2914 N N . ARG A 1 410 ? -16.279 19.463 -10.063 1.00 36.78 410 ARG A N 1
ATOM 2915 C CA . ARG A 1 410 ? -17.482 20.083 -10.675 1.00 36.78 410 ARG A CA 1
ATOM 2916 C C . ARG A 1 410 ? -17.879 19.506 -12.048 1.00 36.78 410 ARG A C 1
ATOM 2918 O O . ARG A 1 410 ? -16.990 19.193 -12.842 1.00 36.78 410 ARG A O 1
ATOM 2925 N N . PRO A 1 411 ? -19.190 19.450 -12.377 1.00 33.97 411 PRO A N 1
ATOM 2926 C CA . PRO A 1 411 ? -19.668 19.212 -13.740 1.00 33.97 411 PRO A CA 1
ATOM 2927 C C . PRO A 1 411 ? -19.221 20.364 -14.655 1.00 33.97 411 PRO A C 1
ATOM 2929 O O . PRO A 1 411 ? -19.488 21.522 -14.348 1.00 33.97 411 PRO A O 1
ATOM 2932 N N . GLY A 1 412 ? -18.529 20.064 -15.760 1.00 37.78 412 GLY A N 1
ATOM 2933 C CA . GLY A 1 412 ? -18.156 21.060 -16.781 1.00 37.78 412 GLY A CA 1
ATOM 2934 C C . GLY A 1 412 ? -16.688 21.053 -17.218 1.00 37.78 412 GLY A C 1
ATOM 2935 O O . GLY A 1 412 ? -16.376 21.587 -18.274 1.00 37.78 412 GLY A O 1
ATOM 2936 N N . GLN A 1 413 ? -15.789 20.394 -16.482 1.00 36.69 413 GLN A N 1
ATOM 2937 C CA . GLN A 1 413 ? -14.398 20.180 -16.912 1.00 36.69 413 GLN A CA 1
ATOM 2938 C C . GLN A 1 413 ? -14.244 18.830 -17.619 1.00 36.69 413 GLN A C 1
ATOM 2940 O O . GLN A 1 413 ? -13.509 17.945 -17.190 1.00 36.69 413 GLN A O 1
ATOM 2945 N N . TRP A 1 414 ? -14.977 18.661 -18.717 1.00 41.69 414 TRP A N 1
ATOM 2946 C CA . TRP A 1 414 ? -14.765 17.544 -19.629 1.00 41.69 414 TRP A CA 1
ATOM 2947 C C . TRP A 1 414 ? -13.566 17.875 -20.516 1.00 41.69 414 TRP A C 1
ATOM 2949 O O . TRP A 1 414 ? -13.666 18.681 -21.435 1.00 41.69 414 TRP A O 1
ATOM 2959 N N . GLY A 1 415 ? -12.418 17.275 -20.223 1.00 30.03 415 GLY A N 1
ATOM 2960 C CA . GLY A 1 415 ? -11.205 17.468 -21.008 1.00 30.03 415 GLY A CA 1
ATOM 2961 C C . GLY A 1 415 ? -10.254 16.294 -20.853 1.00 30.03 415 GLY A C 1
ATOM 2962 O O . GLY A 1 415 ? -9.358 16.344 -20.026 1.00 30.03 415 GLY A O 1
ATOM 2963 N N . PHE A 1 416 ? -10.474 15.271 -21.682 1.00 29.70 416 PHE A N 1
ATOM 2964 C CA . PHE A 1 416 ? -9.563 14.167 -22.009 1.00 29.70 416 PHE A CA 1
ATOM 2965 C C . PHE A 1 416 ? -9.112 13.231 -20.874 1.00 29.70 416 PHE A C 1
ATOM 2967 O O . PHE A 1 416 ? -8.233 13.551 -20.084 1.00 29.70 416 PHE A O 1
ATOM 2974 N N . LEU A 1 417 ? -9.626 11.995 -20.904 1.00 31.22 417 LEU A N 1
ATOM 2975 C CA . LEU A 1 417 ? -8.848 10.771 -21.180 1.00 31.22 417 LEU A CA 1
ATOM 2976 C C . LEU A 1 417 ? -9.720 9.544 -20.886 1.00 31.22 417 LEU A C 1
ATOM 2978 O O . LEU A 1 417 ? -9.915 9.159 -19.735 1.00 31.22 417 LEU A O 1
ATOM 2982 N N . LYS A 1 418 ? -10.234 8.925 -21.949 1.00 24.62 418 LYS A N 1
ATOM 2983 C CA . LYS A 1 418 ? -10.856 7.604 -21.915 1.00 24.62 418 LYS A CA 1
ATOM 2984 C C . LYS A 1 418 ? -10.130 6.740 -22.952 1.00 24.62 418 LYS A C 1
ATOM 2986 O O . LYS A 1 418 ? -10.190 7.084 -24.128 1.00 24.62 418 LYS A O 1
ATOM 2991 N N . TYR A 1 419 ? -9.509 5.663 -22.461 1.00 35.00 419 TYR A N 1
ATOM 2992 C CA . TYR A 1 419 ? -8.787 4.586 -23.167 1.00 35.00 419 TYR A CA 1
ATOM 2993 C C . TYR A 1 419 ? -7.441 4.938 -23.809 1.00 35.00 419 TYR A C 1
ATOM 2995 O O . TYR A 1 419 ? -7.394 5.777 -24.732 1.00 35.00 419 TYR A O 1
#

Nearest PDB structures (foldseek):
  4wnh-assembly1_A  TM=5.005E-01  e=3.088E-04  Mus musculus
  7phc-assembly1_i  TM=3.928E-01  e=5.147E+00  Mycoplasmoides pneumoniae M129
  8rq3-assembly1_A  TM=4.345E-01  e=9.212E+00  Rattus norvegicus

pLDDT: mean 78.19, std 19.74, range [24.62, 98.62]